Protein AF-A0A356KKJ3-F1 (afdb_monomer)

Solvent-accessible surface area (backbone atoms only — not comparable to full-atom values): 18556 Å² total; per-residue (Å²): 132,83,83,81,49,48,31,92,46,37,35,41,35,37,26,41,43,12,6,24,39,64,29,49,52,46,18,44,58,74,65,44,46,85,83,43,79,76,39,31,40,36,37,26,17,20,54,48,48,72,29,88,36,48,67,58,24,54,49,55,52,55,52,49,47,76,78,37,60,64,45,41,28,36,14,51,55,41,49,42,50,53,45,16,53,76,32,66,55,38,76,52,50,68,44,22,50,33,50,28,61,49,24,71,50,44,48,54,51,36,52,48,56,36,72,69,35,94,74,62,59,83,58,54,58,52,71,57,25,37,72,32,47,46,78,54,88,66,36,64,62,46,31,47,74,76,44,45,90,66,38,58,70,73,55,44,54,51,51,47,55,50,40,53,55,25,36,54,54,41,57,58,61,33,71,59,100,47,38,42,16,54,52,48,22,19,46,52,50,46,31,46,29,37,66,35,86,86,20,91,45,12,62,55,68,70,57,36,25,68,49,49,75,44,62,22,35,35,36,30,10,23,38,67,26,28,67,34,25,47,48,42,58,74,47,34,65,70,40,53,44,52,48,49,59,52,24,56,74,74,38,47,38,61,35,54,59,30,50,70,27,38,24,27,66,32,78,77,41,84,93,79,31,74,62,39,39,65,68,17,37,50,29,33,44,75,69,48,38,66,33,36,36,22,18,82,56,68,28,80,90,25,40,47,80,48,75,55,41,87,35,39,32,43,39,27,11,21,48,28,20,39,47,68,18,50,78,67,77,41,75,57,84,21,34,34,30,26,41,40,35,48,89,74,45,31,37,20,29,33,88,98,46,78,42,84,46,59,70,71,67,59,68,75,52,91,125

pLDDT: mean 93.69, std 7.36, range [35.22, 98.75]

Foldseek 3Di:
DDDFQFFPFKEWEDEQCAQPLLQVVQQCVLVVVVVRQRYEYEYLANLHFDFDHSVNNLVSVVVVVVRHHYAAAHALLNLLLLLCLLQQQPQALLRQLSLLLNFPRVVVHLVVLLVPPPDFDQFDDQVVLCNRNAHDPCSLVRNCVPCVVLFDPVQSVVVVVSSVVSRVRVCVVQVPPHHSRSSSSSSVSVSCQCCPPPHVNVCNSVNHFQWDDGGQEIEHAAAAALVLLQCCLVQNRVRLRVVLVVCSNVRSSCCCSHRSVLSNADPQPPVGHHAHAPNSVVSSVVVSHQAYEYEPDEDCVWWDWDDGNLHIYGYGHNPSHQRSQVVVVHDSHWYWIWMGRSVQWIWTTGVPDIDTDRSPVVNVDDD

Secondary structure (DSSP, 8-state):
-PPP---SS-EEEE---TT-HHHHHHHHHHTTGGG-TT-EEEE-S--SSSSS-HHHHHHHHHHHHHHS-EEEB--HHHHHHHHHHHHTT--STTTTHHHHHHHHHHHHHHHHHHHH-SSPPPPPPHHHHHHHHSPPTTHHHHHHHHHGGGS-HHHHHHHHHHHHHHHHHHHHHTTSSS-HHHHHHHHHHHHHHHTSTTSTTHHHHHH-BSEEEETTEEEESS---HHHHHHHHHHHHHHHHHHHHHHHHH-HHHHHHSHHHHTTT----TTTSPP--HHHHHHHHHTT--EEEE-SS--TT--EEEEETTEEEEE-----SHHHHHTTT--S----EEEEETTTEEEEEETTEEEEE-HHHHHH---

Structure (mmCIF, N/CA/C/O backbone):
data_AF-A0A356KKJ3-F1
#
_entry.id   AF-A0A356KKJ3-F1
#
loop_
_atom_site.group_PDB
_atom_site.id
_atom_site.type_symbol
_atom_site.label_atom_id
_atom_site.label_alt_id
_atom_site.label_comp_id
_atom_site.label_asym_id
_atom_site.label_entity_id
_atom_site.label_seq_id
_atom_site.pdbx_PDB_ins_code
_atom_site.Cartn_x
_atom_site.Cartn_y
_atom_site.Cartn_z
_atom_site.occupancy
_atom_site.B_iso_or_equiv
_atom_site.auth_seq_id
_atom_site.auth_comp_id
_atom_site.auth_asym_id
_atom_site.auth_atom_id
_atom_site.pdbx_PDB_model_num
ATOM 1 N N . MET A 1 1 ? 26.880 -5.823 -22.942 1.00 57.00 1 MET A N 1
ATOM 2 C CA . MET A 1 1 ? 25.761 -5.927 -21.977 1.00 57.00 1 MET A CA 1
ATOM 3 C C . MET A 1 1 ? 24.755 -6.927 -22.527 1.00 57.00 1 MET A C 1
ATOM 5 O O . MET A 1 1 ? 24.479 -6.857 -23.715 1.00 57.00 1 MET A O 1
ATOM 9 N N . SER A 1 2 ? 24.259 -7.878 -21.728 1.00 67.94 2 SER A N 1
ATOM 10 C CA . SER A 1 2 ? 23.204 -8.803 -22.177 1.00 67.94 2 SER A CA 1
ATOM 11 C C . SER A 1 2 ? 21.875 -8.065 -22.372 1.00 67.94 2 SER A C 1
ATOM 13 O O . SER A 1 2 ? 21.608 -7.089 -21.657 1.00 67.94 2 SER A O 1
ATOM 15 N N . ALA A 1 3 ? 21.068 -8.534 -23.330 1.00 87.06 3 ALA A N 1
ATOM 16 C CA . ALA A 1 3 ? 19.726 -8.018 -23.593 1.00 87.06 3 ALA A CA 1
ATOM 17 C C . ALA A 1 3 ? 18.852 -8.086 -22.327 1.00 87.06 3 ALA A C 1
ATOM 19 O O . ALA A 1 3 ? 19.009 -8.996 -21.512 1.00 87.06 3 ALA A O 1
ATOM 20 N N . TRP A 1 4 ? 17.970 -7.100 -22.153 1.00 93.00 4 TRP A N 1
ATOM 21 C CA . TRP A 1 4 ? 17.023 -7.065 -21.037 1.00 93.00 4 TRP A CA 1
ATOM 22 C C . TRP A 1 4 ? 15.981 -8.171 -21.193 1.00 93.00 4 TRP A C 1
ATOM 24 O O . TRP A 1 4 ? 15.438 -8.357 -22.283 1.00 93.00 4 TRP A O 1
ATOM 34 N N . ALA A 1 5 ? 15.659 -8.868 -20.104 1.00 95.25 5 ALA A N 1
ATOM 35 C CA . ALA A 1 5 ? 14.514 -9.770 -20.083 1.00 95.25 5 ALA A CA 1
ATOM 36 C C . ALA A 1 5 ? 13.232 -8.963 -19.830 1.00 95.25 5 ALA A C 1
ATOM 38 O O . ALA A 1 5 ? 12.955 -8.541 -18.706 1.00 95.25 5 ALA A O 1
ATOM 39 N N . TRP A 1 6 ? 12.449 -8.738 -20.880 1.00 96.38 6 TRP A N 1
ATOM 40 C CA . TRP A 1 6 ? 11.144 -8.084 -20.785 1.00 96.38 6 TRP A CA 1
ATOM 41 C C . TRP A 1 6 ? 10.041 -9.067 -20.353 1.00 96.38 6 TRP A C 1
ATOM 43 O O . TRP A 1 6 ? 10.238 -10.285 -20.423 1.00 96.38 6 TRP A O 1
ATOM 53 N N . PRO A 1 7 ? 8.885 -8.575 -19.868 1.00 97.06 7 PRO A N 1
ATOM 54 C CA . PRO A 1 7 ? 7.741 -9.427 -19.549 1.00 97.06 7 PRO A CA 1
ATOM 55 C C . PRO A 1 7 ? 7.313 -10.281 -20.748 1.00 97.06 7 PRO A C 1
ATOM 57 O O . PRO A 1 7 ? 7.348 -9.819 -21.880 1.00 97.06 7 PRO A O 1
ATOM 60 N N . SER A 1 8 ? 6.857 -11.514 -20.521 1.00 96.19 8 SER A N 1
ATOM 61 C CA . SER A 1 8 ? 6.411 -12.399 -21.611 1.00 96.19 8 SER A CA 1
ATOM 62 C C . SER A 1 8 ? 5.042 -12.029 -22.195 1.00 96.19 8 SER A C 1
ATOM 64 O O . SER A 1 8 ? 4.703 -12.463 -23.292 1.00 96.19 8 SER A O 1
ATOM 66 N N . VAL A 1 9 ? 4.259 -11.224 -21.475 1.00 97.75 9 VAL A N 1
ATOM 67 C CA . VAL A 1 9 ? 2.960 -10.681 -21.897 1.00 97.75 9 VAL A CA 1
ATOM 68 C C . VAL A 1 9 ? 2.880 -9.194 -21.536 1.00 97.75 9 VAL A C 1
ATOM 70 O O . VAL A 1 9 ? 3.616 -8.765 -20.644 1.00 97.75 9 VAL A O 1
ATOM 73 N N . PRO A 1 10 ? 2.017 -8.397 -22.192 1.00 98.50 10 PRO A N 1
ATOM 74 C CA . PRO A 1 10 ? 1.828 -6.996 -21.830 1.00 98.50 10 PRO A CA 1
ATOM 75 C C . PRO A 1 10 ? 1.414 -6.832 -20.366 1.00 98.50 10 PRO A C 1
ATOM 77 O O . PRO A 1 10 ? 0.564 -7.574 -19.868 1.00 98.50 10 PRO A O 1
ATOM 80 N N . LEU A 1 11 ? 2.003 -5.853 -19.685 1.00 98.75 11 LEU A N 1
ATOM 81 C CA . LEU A 1 11 ? 1.665 -5.496 -18.310 1.00 98.75 11 LEU A CA 1
ATOM 82 C C . LEU A 1 11 ? 1.165 -4.056 -18.267 1.00 98.75 11 LEU A C 1
ATOM 84 O O . LEU A 1 11 ? 1.892 -3.148 -18.665 1.00 98.75 11 LEU A O 1
ATOM 88 N N . LEU A 1 12 ? -0.043 -3.854 -17.748 1.00 98.69 12 LEU A N 1
ATOM 89 C CA . LEU A 1 12 ? -0.575 -2.531 -17.442 1.00 98.69 12 LEU A CA 1
ATOM 90 C C . LEU A 1 12 ? -0.374 -2.244 -15.954 1.00 98.69 12 LEU A C 1
ATOM 92 O O . LEU A 1 12 ? -0.959 -2.924 -15.114 1.00 98.69 12 LEU A O 1
ATOM 96 N N . PHE A 1 13 ? 0.437 -1.245 -15.626 1.00 98.62 13 PHE A N 1
ATOM 97 C CA . PHE A 1 13 ? 0.683 -0.804 -14.258 1.00 98.62 13 PHE A CA 1
ATOM 98 C C . PHE A 1 13 ? -0.113 0.464 -13.932 1.00 98.62 13 PHE A C 1
ATOM 100 O O . PHE A 1 13 ? -0.031 1.460 -14.653 1.00 98.62 13 PHE A O 1
ATOM 107 N N . LEU A 1 14 ? -0.848 0.429 -12.820 1.00 97.50 14 LEU A N 1
ATOM 108 C CA . LEU A 1 14 ? -1.523 1.579 -12.212 1.00 97.50 14 LEU A CA 1
ATOM 109 C C . LEU A 1 14 ? -1.176 1.602 -10.725 1.00 97.50 14 LEU A C 1
ATOM 111 O O . LEU A 1 14 ? -1.128 0.544 -10.112 1.00 97.50 14 LEU A O 1
ATOM 115 N N . SER A 1 15 ? -0.968 2.761 -10.112 1.00 94.19 15 SER A N 1
ATOM 116 C CA . SER A 1 15 ? -0.653 2.838 -8.677 1.00 94.19 15 SER A CA 1
ATOM 117 C C . SER A 1 15 ? -1.449 3.929 -7.984 1.00 94.19 15 SER A C 1
ATOM 119 O O . SER A 1 15 ? -1.929 4.847 -8.647 1.00 94.19 15 SER A O 1
ATOM 121 N N . ASP A 1 16 ? -1.559 3.816 -6.657 1.00 93.94 16 ASP A N 1
ATOM 122 C CA . ASP A 1 16 ? -2.098 4.852 -5.772 1.00 93.94 16 ASP A CA 1
ATOM 123 C C . ASP A 1 16 ? -3.526 5.258 -6.185 1.00 93.94 16 ASP A C 1
ATOM 125 O O . ASP A 1 16 ? -3.867 6.438 -6.291 1.00 93.94 16 ASP A O 1
ATOM 129 N N . LEU A 1 17 ? -4.365 4.245 -6.447 1.00 93.06 17 LEU A N 1
ATOM 130 C CA . LEU A 1 17 ? -5.759 4.419 -6.878 1.00 93.06 17 LEU A CA 1
ATOM 131 C C . LEU A 1 17 ? -6.620 5.084 -5.803 1.00 93.06 17 LEU A C 1
ATOM 133 O O . LEU A 1 17 ? -7.602 5.735 -6.148 1.00 93.06 17 LEU A O 1
ATOM 137 N N . HIS A 1 18 ? -6.260 4.913 -4.523 1.00 93.25 18 HIS A N 1
ATOM 138 C CA . HIS A 1 18 ? -6.796 5.680 -3.404 1.00 93.25 18 HIS A CA 1
ATOM 139 C C . HIS A 1 18 ? -8.319 5.815 -3.444 1.00 93.25 18 HIS A C 1
ATOM 141 O O . HIS A 1 18 ? -8.837 6.921 -3.502 1.00 93.25 18 HIS A O 1
ATOM 147 N N . ALA A 1 19 ? -9.046 4.697 -3.434 1.00 94.19 19 ALA A N 1
ATOM 148 C CA . ALA A 1 19 ? -10.509 4.682 -3.369 1.00 94.19 19 ALA A CA 1
ATOM 149 C C . ALA A 1 19 ? -11.244 5.404 -4.525 1.00 94.19 19 ALA A C 1
ATOM 151 O O . ALA A 1 19 ? -12.397 5.807 -4.360 1.00 94.19 19 ALA A O 1
ATOM 152 N N . ASP A 1 20 ? -10.602 5.598 -5.682 1.00 95.50 20 ASP A N 1
ATOM 153 C CA . ASP A 1 20 ? -11.186 6.284 -6.841 1.00 95.50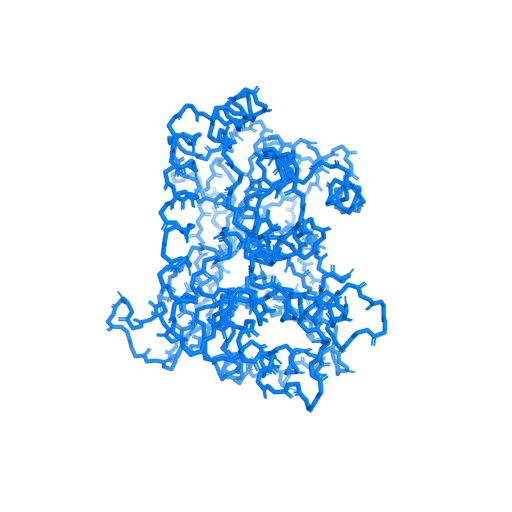 20 ASP A CA 1
ATOM 154 C C . ASP A 1 20 ? -11.482 5.308 -7.994 1.00 95.50 20 ASP A C 1
ATOM 156 O O . ASP A 1 20 ? -10.672 5.074 -8.897 1.00 95.50 20 ASP A O 1
ATOM 160 N N . ALA A 1 21 ? -12.672 4.702 -7.942 1.00 96.00 21 ALA A N 1
ATOM 161 C CA . ALA A 1 21 ? -13.144 3.747 -8.947 1.00 96.00 21 ALA A CA 1
ATOM 162 C C . ALA A 1 21 ? -13.299 4.375 -10.341 1.00 96.00 21 ALA A C 1
ATOM 164 O O . ALA A 1 21 ? -13.076 3.709 -11.353 1.00 96.00 21 ALA A O 1
ATOM 165 N N . GLU A 1 22 ? -13.654 5.659 -10.412 1.00 96.06 22 GLU A N 1
ATOM 166 C CA . GLU A 1 22 ? -13.809 6.345 -11.691 1.00 96.06 22 GLU A CA 1
ATOM 167 C C . GLU A 1 22 ? -12.453 6.650 -12.325 1.00 96.06 22 GLU A C 1
ATOM 169 O O . GLU A 1 22 ? -12.282 6.443 -13.526 1.00 96.06 22 GLU A O 1
ATOM 174 N N . ALA A 1 23 ? -11.467 7.098 -11.539 1.00 95.75 23 ALA A N 1
ATOM 175 C CA . ALA A 1 23 ? -10.104 7.288 -12.031 1.00 95.75 23 ALA A CA 1
ATOM 176 C C . ALA A 1 23 ? -9.495 5.967 -12.511 1.00 95.75 23 ALA A C 1
ATOM 178 O O . ALA A 1 23 ? -8.817 5.932 -13.542 1.00 95.75 23 ALA A O 1
ATOM 179 N N . PHE A 1 24 ? -9.792 4.871 -11.810 1.00 97.50 24 PHE A N 1
ATOM 180 C CA . PHE A 1 24 ? -9.438 3.529 -12.250 1.00 97.50 24 PHE A CA 1
ATOM 181 C C . PHE A 1 24 ? -10.070 3.194 -13.611 1.00 97.50 24 PHE A C 1
ATOM 183 O O . PHE A 1 24 ? -9.339 2.913 -14.560 1.00 97.50 24 PHE A O 1
ATOM 190 N N . ALA A 1 25 ? -11.393 3.320 -13.752 1.00 97.56 25 ALA A N 1
ATOM 191 C CA . ALA A 1 25 ? -12.098 3.045 -15.006 1.00 97.56 25 ALA A CA 1
ATOM 192 C C . ALA A 1 25 ? -11.597 3.917 -16.175 1.00 97.56 25 ALA A C 1
ATOM 194 O O . ALA A 1 25 ? -11.317 3.402 -17.260 1.00 97.56 25 ALA A O 1
ATOM 195 N N . ARG A 1 26 ? -11.398 5.225 -15.950 1.00 97.38 26 ARG A N 1
ATOM 196 C CA . ARG A 1 26 ? -10.818 6.141 -16.949 1.00 97.38 26 ARG A CA 1
ATOM 197 C C . ARG A 1 26 ? -9.419 5.712 -17.374 1.00 97.38 26 ARG A C 1
ATOM 199 O O . ARG A 1 26 ? -9.088 5.813 -18.551 1.00 97.38 26 ARG A O 1
ATOM 206 N N . SER A 1 27 ? -8.602 5.223 -16.444 1.00 97.94 27 SER A N 1
ATOM 207 C CA . SER A 1 27 ? -7.242 4.768 -16.746 1.00 97.94 27 SER A CA 1
ATOM 208 C C . SER A 1 27 ? -7.236 3.476 -17.568 1.00 97.94 27 SER A C 1
ATOM 210 O O . SER A 1 27 ? -6.435 3.358 -18.493 1.00 97.94 27 SER A O 1
ATOM 212 N N . LEU A 1 28 ? -8.160 2.542 -17.306 1.00 98.25 28 LEU A N 1
ATOM 213 C CA . LEU A 1 28 ? -8.339 1.347 -18.143 1.00 98.25 28 LEU A CA 1
ATOM 214 C C . LEU A 1 28 ? -8.789 1.707 -19.567 1.00 98.25 28 LEU A C 1
ATOM 216 O O . LEU A 1 28 ? -8.267 1.154 -20.537 1.00 98.25 28 LEU A O 1
ATOM 220 N N . ALA A 1 29 ? -9.717 2.662 -19.693 1.00 97.88 29 ALA A N 1
ATOM 221 C CA . ALA A 1 29 ? -10.183 3.165 -20.983 1.00 97.88 29 ALA A CA 1
ATOM 222 C C . ALA A 1 29 ? -9.068 3.895 -21.753 1.00 97.88 29 ALA A C 1
ATOM 224 O O . ALA A 1 29 ? -8.862 3.626 -22.934 1.00 97.88 29 ALA A O 1
ATOM 225 N N . LEU A 1 30 ? -8.301 4.759 -21.076 1.00 97.50 30 LEU A N 1
ATOM 226 C CA . LEU A 1 30 ? -7.135 5.452 -21.637 1.00 97.50 30 LEU A CA 1
ATOM 227 C C . LEU A 1 30 ? -6.080 4.468 -22.164 1.00 97.50 30 LEU A C 1
ATOM 229 O O . LEU A 1 30 ? -5.467 4.714 -23.203 1.00 97.50 30 LEU A O 1
ATOM 233 N N . ALA A 1 31 ? -5.881 3.362 -21.446 1.00 97.81 31 ALA A N 1
ATOM 234 C CA . ALA A 1 31 ? -4.971 2.289 -21.825 1.00 97.81 31 ALA A CA 1
ATOM 235 C C . ALA A 1 31 ? -5.507 1.377 -22.935 1.00 97.81 31 ALA A C 1
ATOM 237 O O . ALA A 1 31 ? -4.762 0.517 -23.403 1.00 97.81 31 ALA A O 1
ATOM 238 N N . GLU A 1 32 ? -6.771 1.547 -23.339 1.00 97.88 32 GLU A N 1
ATOM 239 C CA . GLU A 1 32 ? -7.471 0.687 -24.293 1.00 97.88 32 GLU A CA 1
ATOM 240 C C . GLU A 1 32 ? -7.340 -0.807 -23.934 1.00 97.88 32 GLU A C 1
ATOM 242 O O . GLU A 1 32 ? -7.149 -1.649 -24.815 1.00 97.88 32 GLU A O 1
ATOM 247 N N . LEU A 1 33 ? -7.421 -1.150 -22.638 1.00 98.00 33 LEU A N 1
ATOM 248 C CA . LEU A 1 33 ? -7.113 -2.496 -22.124 1.00 98.00 33 LEU A CA 1
ATOM 249 C C . LEU A 1 33 ? -7.896 -3.616 -22.838 1.00 98.00 33 LEU A C 1
ATOM 251 O O . LEU A 1 33 ? -7.363 -4.704 -23.077 1.00 98.00 33 LEU A O 1
ATOM 255 N N . GLU A 1 34 ? -9.138 -3.344 -23.239 1.00 97.06 34 GLU A N 1
ATOM 256 C CA . GLU A 1 34 ? -9.984 -4.275 -23.998 1.00 97.06 34 GLU A CA 1
ATOM 257 C C . GLU A 1 34 ? -9.361 -4.727 -25.325 1.00 97.06 34 GLU A C 1
ATOM 259 O O . GLU A 1 34 ? -9.550 -5.863 -25.753 1.00 97.06 34 GLU A O 1
ATOM 264 N N . ARG A 1 35 ? -8.523 -3.891 -25.947 1.00 97.62 35 ARG A N 1
ATOM 265 C CA . ARG A 1 35 ? -7.816 -4.225 -27.193 1.00 97.62 35 ARG A CA 1
ATOM 266 C C . ARG A 1 35 ? -6.601 -5.129 -26.970 1.00 97.62 35 ARG A C 1
ATOM 268 O O . ARG A 1 35 ? -5.990 -5.574 -27.940 1.00 97.62 35 ARG A O 1
ATOM 275 N N . VAL A 1 36 ? -6.242 -5.404 -25.715 1.00 97.56 36 VAL A N 1
ATOM 276 C CA . VAL A 1 36 ? -5.062 -6.187 -25.324 1.00 97.56 36 VAL A CA 1
ATOM 277 C C . VAL A 1 36 ? -5.485 -7.328 -24.386 1.00 97.56 36 VAL A C 1
ATOM 279 O O . VAL A 1 36 ? -5.179 -7.307 -23.193 1.00 97.56 36 VAL A O 1
ATOM 282 N N . PRO A 1 37 ? -6.210 -8.350 -24.875 1.00 94.75 37 PRO A N 1
ATOM 283 C CA . PRO A 1 37 ? -6.810 -9.389 -24.026 1.00 94.75 37 PRO A CA 1
ATOM 284 C C . PRO A 1 37 ? -5.786 -10.210 -23.227 1.00 94.75 37 PRO A C 1
ATOM 286 O O . PRO A 1 37 ? -6.070 -10.633 -22.113 1.00 94.75 37 PRO A O 1
ATOM 289 N N . ALA A 1 38 ? -4.569 -10.387 -23.750 1.00 96.19 38 ALA A N 1
ATOM 290 C CA . ALA A 1 38 ? -3.495 -11.117 -23.069 1.00 96.19 38 ALA A CA 1
ATOM 291 C C . ALA A 1 38 ? -2.796 -10.313 -21.952 1.00 96.19 38 ALA A C 1
ATOM 293 O O . ALA A 1 38 ? -1.890 -10.836 -21.299 1.00 96.19 38 ALA A O 1
ATOM 294 N N . ALA A 1 39 ? -3.153 -9.038 -21.763 1.00 98.06 39 ALA A N 1
ATOM 295 C CA . ALA A 1 39 ? -2.509 -8.188 -20.775 1.00 98.06 39 ALA A CA 1
ATOM 296 C C . ALA A 1 39 ? -2.853 -8.600 -19.342 1.00 98.06 39 ALA A C 1
ATOM 298 O O . ALA A 1 39 ? -4.017 -8.847 -19.013 1.00 98.06 39 ALA A O 1
ATOM 299 N N . LYS A 1 40 ? -1.840 -8.569 -18.475 1.00 98.56 40 LYS A N 1
ATOM 300 C CA . LYS A 1 40 ? -2.025 -8.614 -17.021 1.00 98.56 40 LYS A CA 1
ATOM 301 C C . LYS A 1 40 ? -2.104 -7.197 -16.476 1.00 98.56 40 LYS A C 1
ATOM 303 O O . LYS A 1 40 ? -1.444 -6.294 -16.995 1.00 98.56 40 LYS A O 1
ATOM 308 N N . VAL A 1 41 ? -2.853 -7.019 -15.396 1.00 98.69 41 VAL A N 1
ATOM 309 C CA . VAL A 1 41 ? -2.945 -5.731 -14.701 1.00 98.69 41 VAL A CA 1
ATOM 310 C C . VAL A 1 41 ? -2.193 -5.824 -13.382 1.00 98.69 41 VAL A C 1
ATOM 312 O O . VAL A 1 41 ? -2.395 -6.752 -12.601 1.00 98.69 41 VAL A O 1
ATOM 315 N N . VAL A 1 42 ? -1.307 -4.865 -13.137 1.00 98.69 42 VAL A N 1
ATOM 316 C CA . VAL A 1 42 ? -0.538 -4.733 -11.902 1.00 98.69 42 VAL A CA 1
ATOM 317 C C . VAL A 1 42 ? -0.989 -3.461 -11.201 1.00 98.69 42 VAL A C 1
ATOM 319 O O . VAL A 1 42 ? -0.819 -2.365 -11.729 1.00 98.69 42 VAL A O 1
ATOM 322 N N . VAL A 1 43 ? -1.542 -3.599 -10.000 1.00 98.31 43 VAL A N 1
ATOM 323 C CA . VAL A 1 43 ? -1.914 -2.456 -9.167 1.00 98.31 43 VAL A CA 1
ATOM 324 C C . VAL A 1 43 ? -0.866 -2.258 -8.083 1.00 98.31 43 VAL A C 1
ATOM 326 O O . VAL A 1 43 ? -0.590 -3.163 -7.297 1.00 98.31 43 VAL A O 1
ATOM 329 N N . GLY A 1 44 ? -0.277 -1.068 -8.053 1.00 97.12 44 GLY A N 1
ATOM 330 C CA . GLY A 1 44 ? 0.863 -0.697 -7.226 1.00 97.12 44 GLY A CA 1
ATOM 331 C C . GLY A 1 44 ? 0.565 -0.488 -5.744 1.00 97.12 44 GLY A C 1
ATOM 332 O O . GLY A 1 44 ? 1.487 -0.153 -5.014 1.00 97.12 44 GLY A O 1
ATOM 333 N N . GLY A 1 45 ? -0.663 -0.725 -5.281 1.00 95.19 45 GLY A N 1
ATOM 334 C CA . GLY A 1 45 ? -1.075 -0.565 -3.884 1.00 95.19 45 GLY A CA 1
ATOM 335 C C . GLY A 1 45 ? -1.677 0.804 -3.578 1.00 95.19 45 GLY A C 1
ATOM 336 O O . GLY A 1 45 ? -1.970 1.579 -4.489 1.00 95.19 45 GLY A O 1
ATOM 337 N N . ASP A 1 46 ? -1.881 1.064 -2.287 1.00 95.88 46 ASP A N 1
ATOM 338 C CA . ASP A 1 46 ? -2.603 2.220 -1.752 1.00 95.88 46 ASP A CA 1
ATOM 339 C C . ASP A 1 46 ? -4.023 2.305 -2.344 1.00 95.88 46 ASP A C 1
ATOM 341 O O . ASP A 1 46 ? -4.434 3.280 -2.975 1.00 95.88 46 ASP A O 1
ATOM 345 N N . LEU A 1 47 ? -4.783 1.223 -2.146 1.00 94.62 47 LEU A N 1
ATOM 346 C CA . LEU A 1 47 ? -6.161 1.079 -2.625 1.00 94.62 47 LEU A CA 1
ATOM 347 C C . LEU A 1 47 ? -7.154 1.866 -1.767 1.00 94.62 47 LEU A C 1
ATOM 349 O O . LEU A 1 47 ? -8.239 2.214 -2.228 1.00 94.62 47 LEU A O 1
ATOM 353 N N . LEU A 1 48 ? -6.790 2.116 -0.512 1.00 90.00 48 LEU A N 1
ATOM 354 C CA . LEU A 1 48 ? -7.631 2.766 0.485 1.00 90.00 48 LEU A CA 1
ATOM 355 C C . LEU A 1 48 ? -7.272 4.252 0.652 1.00 90.00 48 LEU A C 1
ATOM 357 O O . LEU A 1 48 ? -6.183 4.700 0.277 1.00 90.00 48 LEU A O 1
ATOM 361 N N . ASP A 1 49 ? -8.171 4.984 1.316 1.00 85.06 49 ASP A N 1
ATOM 362 C CA . ASP A 1 49 ? -8.072 6.404 1.667 1.00 85.06 49 ASP A CA 1
ATOM 363 C C . ASP A 1 49 ? -8.084 7.392 0.478 1.00 85.06 49 ASP A C 1
ATOM 365 O O . ASP A 1 49 ? -7.741 7.076 -0.650 1.00 85.06 49 ASP A O 1
ATOM 369 N N . LYS A 1 50 ? -8.370 8.663 0.802 1.00 83.12 50 LYS A N 1
ATOM 370 C CA . LYS A 1 50 ? -8.351 9.880 -0.047 1.00 83.12 50 LYS A CA 1
ATOM 371 C C . LYS A 1 50 ? -9.476 10.007 -1.075 1.00 83.12 50 LYS A C 1
ATOM 373 O O . LYS A 1 50 ? -10.038 11.098 -1.147 1.00 83.12 50 LYS A O 1
ATOM 378 N N . GLY A 1 51 ? -9.790 8.964 -1.828 1.00 83.19 51 GLY A N 1
ATOM 379 C CA . GLY A 1 51 ? -10.819 9.017 -2.864 1.00 83.19 51 GLY A CA 1
ATOM 380 C C . GLY A 1 51 ? -12.248 8.943 -2.336 1.00 83.19 51 GLY A C 1
ATOM 381 O O . GLY A 1 51 ? -12.489 8.933 -1.123 1.00 83.19 51 GLY A O 1
ATOM 382 N N . PRO A 1 52 ? -13.217 8.959 -3.262 1.00 87.69 52 PRO A N 1
ATOM 383 C CA . PRO A 1 52 ? -14.623 9.099 -2.931 1.00 87.69 52 PRO A CA 1
ATOM 384 C C . PRO A 1 52 ? -15.281 7.817 -2.424 1.00 87.69 52 PRO A C 1
ATOM 386 O O . PRO A 1 52 ? -16.272 7.959 -1.710 1.00 87.69 52 PRO A O 1
ATOM 389 N N . ASP A 1 53 ? -14.816 6.610 -2.777 1.00 92.31 53 ASP A N 1
ATOM 390 C CA . ASP A 1 53 ? -15.472 5.352 -2.386 1.00 92.31 53 ASP A CA 1
ATOM 391 C C . ASP A 1 53 ? -14.549 4.116 -2.467 1.00 92.31 53 ASP A C 1
ATOM 393 O O . ASP A 1 53 ? -14.297 3.555 -3.537 1.00 92.31 53 ASP A O 1
ATOM 397 N N . GLU A 1 54 ? -14.091 3.638 -1.307 1.00 94.00 54 GLU A N 1
ATOM 398 C CA . GLU A 1 54 ? -13.253 2.441 -1.203 1.00 94.00 54 GLU A CA 1
ATOM 399 C C . GLU A 1 54 ? -13.982 1.184 -1.702 1.00 94.00 54 GLU A C 1
ATOM 401 O O . GLU A 1 54 ? -13.388 0.343 -2.374 1.00 94.00 54 GLU A O 1
ATOM 406 N N . LEU A 1 55 ? -15.273 1.040 -1.389 1.00 94.62 55 LEU A N 1
ATOM 407 C CA . LEU A 1 55 ? -16.040 -0.169 -1.693 1.00 94.62 55 LEU A CA 1
ATOM 408 C C . LEU A 1 55 ? -16.292 -0.297 -3.194 1.00 94.62 55 LEU A C 1
ATOM 410 O O . LEU A 1 55 ? -16.185 -1.397 -3.737 1.00 94.62 55 LEU A O 1
ATOM 414 N N . ALA A 1 56 ? -16.587 0.817 -3.867 1.00 96.00 56 ALA A N 1
ATOM 415 C CA . ALA A 1 56 ? -16.737 0.845 -5.317 1.00 96.00 56 ALA A CA 1
ATOM 416 C C . ALA A 1 56 ? -15.439 0.422 -6.021 1.00 96.00 56 ALA A C 1
ATOM 418 O O . ALA A 1 56 ? -15.474 -0.438 -6.901 1.00 96.00 56 ALA A O 1
ATOM 419 N N . LEU A 1 57 ? -14.287 0.956 -5.592 1.00 97.06 57 LEU A N 1
ATOM 420 C CA . LEU A 1 57 ? -12.997 0.596 -6.184 1.00 97.06 57 LEU A CA 1
ATOM 421 C C . LEU A 1 57 ? -12.671 -0.887 -5.963 1.00 97.06 57 LEU A C 1
ATOM 423 O O . LEU A 1 57 ? -12.283 -1.583 -6.902 1.00 97.06 57 LEU A O 1
ATOM 427 N N . LEU A 1 58 ? -12.836 -1.392 -4.736 1.00 97.25 58 LEU A N 1
ATOM 428 C CA . LEU A 1 58 ? -12.538 -2.791 -4.427 1.00 97.25 58 LEU A CA 1
ATOM 429 C C . LEU A 1 58 ? -13.445 -3.762 -5.195 1.00 97.25 58 LEU A C 1
ATOM 431 O O . LEU A 1 58 ? -12.977 -4.815 -5.631 1.00 97.25 58 LEU A O 1
ATOM 435 N N . ARG A 1 59 ? -14.721 -3.414 -5.402 1.00 97.31 59 ARG A N 1
ATOM 436 C CA . ARG A 1 59 ? -15.643 -4.206 -6.231 1.00 97.31 59 ARG A CA 1
ATOM 437 C C . ARG A 1 59 ? -15.236 -4.194 -7.702 1.00 97.31 59 ARG A C 1
ATOM 439 O O . ARG A 1 59 ? -15.134 -5.275 -8.275 1.00 97.31 59 ARG A O 1
ATOM 446 N N . ALA A 1 60 ? -14.891 -3.032 -8.261 1.00 98.00 60 ALA A N 1
ATOM 447 C CA . ALA A 1 60 ? -14.400 -2.916 -9.637 1.00 98.00 60 ALA A CA 1
ATOM 448 C C . ALA A 1 60 ? -13.108 -3.726 -9.866 1.00 98.00 60 ALA A C 1
ATOM 450 O O . ALA A 1 60 ? -12.966 -4.433 -10.863 1.00 98.00 60 ALA A O 1
ATOM 451 N N . LEU A 1 61 ? -12.173 -3.704 -8.911 1.00 98.00 61 LEU A N 1
ATOM 452 C CA . LEU A 1 61 ? -10.980 -4.559 -8.956 1.00 98.00 61 LEU A CA 1
ATOM 453 C C . LEU A 1 61 ? -11.333 -6.050 -8.849 1.00 98.00 61 LEU A C 1
ATOM 455 O O . LEU A 1 61 ? -10.701 -6.886 -9.494 1.00 98.00 61 LEU A O 1
ATOM 459 N N . GLY A 1 62 ? -12.339 -6.391 -8.041 1.00 97.62 62 GLY A N 1
ATOM 460 C CA . GLY A 1 62 ? -12.856 -7.751 -7.922 1.00 97.62 62 GLY A CA 1
ATOM 461 C C . GLY A 1 62 ? -13.506 -8.260 -9.212 1.00 97.62 62 GLY A C 1
ATOM 462 O O . GLY A 1 62 ? -13.368 -9.438 -9.532 1.00 97.62 62 GLY A O 1
ATOM 463 N N . GLU A 1 63 ? -14.199 -7.400 -9.957 1.00 97.62 63 GLU A N 1
ATOM 464 C CA . GLU A 1 63 ? -14.726 -7.693 -11.297 1.00 97.62 63 GLU A CA 1
ATOM 465 C C . GLU A 1 63 ? -13.585 -7.922 -12.289 1.00 97.62 63 GLU A C 1
ATOM 467 O O . GLU A 1 63 ? -13.482 -9.021 -12.834 1.00 97.62 63 GLU A O 1
ATOM 472 N N . LEU A 1 64 ? -12.639 -6.981 -12.396 1.00 97.50 64 LEU A N 1
ATOM 473 C CA . LEU A 1 64 ? -11.477 -7.121 -13.280 1.00 97.50 64 LEU A CA 1
ATOM 474 C C . LEU A 1 64 ? -10.687 -8.412 -13.005 1.00 97.50 64 LEU A C 1
ATOM 476 O O . LEU A 1 64 ? -10.256 -9.098 -13.929 1.00 97.50 64 LEU A O 1
ATOM 480 N N . ARG A 1 65 ? -10.511 -8.776 -11.730 1.00 96.75 65 ARG A N 1
ATOM 481 C CA . ARG A 1 65 ? -9.820 -10.009 -11.319 1.00 96.75 65 ARG A CA 1
ATOM 482 C C . ARG A 1 65 ? -10.501 -11.284 -11.834 1.00 96.75 65 ARG A C 1
ATOM 484 O O . ARG A 1 65 ? -9.828 -12.302 -11.980 1.00 96.75 65 ARG A O 1
ATOM 491 N N . ARG A 1 66 ? -11.822 -11.275 -12.044 1.00 96.31 66 ARG A N 1
ATOM 492 C CA . ARG A 1 66 ? -12.547 -12.432 -12.604 1.00 96.31 66 ARG A CA 1
ATOM 493 C C . ARG A 1 66 ? -12.304 -12.583 -14.102 1.00 96.31 66 ARG A C 1
ATOM 495 O O . ARG A 1 66 ? -12.383 -13.695 -14.610 1.00 96.31 66 ARG A O 1
ATOM 502 N N . GLU A 1 67 ? -11.993 -11.487 -14.779 1.00 95.81 67 GLU A N 1
ATOM 503 C CA . GLU A 1 67 ? -11.808 -11.435 -16.229 1.00 95.81 67 GLU A CA 1
ATOM 504 C C . GLU A 1 67 ? -10.341 -11.602 -16.634 1.00 95.81 67 GLU A C 1
ATOM 506 O O . GLU A 1 67 ? -10.041 -12.137 -17.702 1.00 95.81 67 GLU A O 1
ATOM 511 N N . ARG A 1 68 ? -9.410 -11.125 -15.798 1.00 95.81 68 ARG A N 1
ATOM 512 C CA . ARG A 1 68 ? -7.987 -11.002 -16.133 1.00 95.81 68 ARG A CA 1
ATOM 513 C C . ARG A 1 68 ? -7.087 -11.282 -14.936 1.00 95.81 68 ARG A C 1
ATOM 515 O O . ARG A 1 68 ? -7.472 -11.139 -13.776 1.00 95.81 68 ARG A O 1
ATOM 522 N N . GLU A 1 69 ? -5.833 -11.636 -15.217 1.00 97.69 69 GLU A N 1
ATOM 523 C CA . GLU A 1 69 ? -4.833 -11.816 -14.164 1.00 97.69 69 GLU A CA 1
ATOM 524 C C . GLU A 1 69 ? -4.467 -10.463 -13.535 1.00 97.69 69 GLU A C 1
ATOM 526 O O . GLU A 1 69 ? -3.822 -9.614 -14.159 1.00 97.69 69 GLU A O 1
ATOM 531 N N . LEU A 1 70 ? -4.882 -10.293 -12.278 1.00 98.06 70 LEU A N 1
ATOM 532 C CA . LEU A 1 70 ? -4.625 -9.114 -11.459 1.00 98.06 70 LE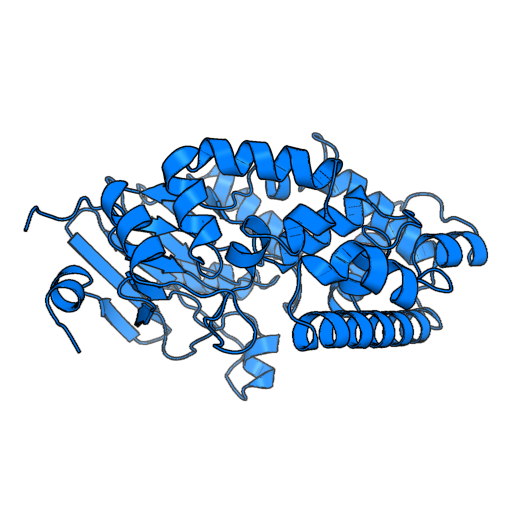U A CA 1
ATOM 533 C C . LEU A 1 70 ? -3.529 -9.402 -10.425 1.00 98.06 70 LEU A C 1
ATOM 535 O O . LEU A 1 70 ? -3.677 -10.271 -9.561 1.00 98.06 70 LEU A O 1
ATOM 539 N N . ILE A 1 71 ? -2.449 -8.627 -10.480 1.00 98.25 71 ILE A N 1
ATOM 540 C CA . ILE A 1 71 ? -1.382 -8.609 -9.482 1.00 98.25 71 ILE A CA 1
ATOM 541 C C . ILE A 1 71 ? -1.598 -7.398 -8.578 1.00 98.25 71 ILE A C 1
ATOM 543 O O . ILE A 1 71 ? -1.603 -6.265 -9.049 1.00 98.25 71 ILE A O 1
ATOM 547 N N . LEU A 1 72 ? -1.740 -7.633 -7.274 1.00 97.88 72 LEU A N 1
ATOM 548 C CA . LEU A 1 72 ? -1.856 -6.573 -6.276 1.00 97.88 72 LEU A CA 1
ATOM 549 C C . LEU A 1 72 ? -0.566 -6.443 -5.471 1.00 97.88 72 LEU A C 1
ATOM 551 O O . LEU A 1 72 ? -0.119 -7.407 -4.842 1.00 97.88 72 LEU A O 1
ATOM 555 N N . LEU A 1 73 ? 0.001 -5.243 -5.451 1.00 98.12 73 LEU A N 1
ATOM 556 C CA . LEU A 1 73 ? 0.982 -4.847 -4.451 1.00 98.12 73 LEU A CA 1
ATOM 557 C C . LEU A 1 73 ? 0.268 -4.210 -3.257 1.00 98.12 73 LEU A C 1
ATOM 559 O O . LEU A 1 73 ? -0.809 -3.637 -3.403 1.00 98.12 73 LEU A O 1
ATOM 563 N N . LEU A 1 74 ? 0.868 -4.319 -2.077 1.00 96.62 74 LEU A N 1
ATOM 564 C CA . LEU A 1 74 ? 0.418 -3.602 -0.887 1.00 96.62 74 LEU A CA 1
ATOM 565 C C . LEU A 1 74 ? 1.111 -2.249 -0.817 1.00 96.62 74 LEU A C 1
ATOM 567 O O . LEU A 1 74 ? 2.331 -2.186 -0.930 1.00 96.62 74 LEU A O 1
ATOM 571 N N . GLY A 1 75 ? 0.346 -1.194 -0.570 1.00 96.88 75 GLY A N 1
ATOM 572 C CA . GLY A 1 75 ? 0.863 0.112 -0.189 1.00 96.88 75 GLY A CA 1
ATOM 573 C C . GLY A 1 75 ? 0.942 0.298 1.323 1.00 96.88 75 GLY A C 1
ATOM 574 O O . GLY A 1 75 ? 0.535 -0.562 2.115 1.00 96.88 75 GLY A O 1
ATOM 575 N N . ASN A 1 76 ? 1.485 1.434 1.766 1.00 95.56 76 ASN A N 1
ATOM 576 C CA . ASN A 1 76 ? 1.586 1.698 3.202 1.00 95.56 76 ASN A CA 1
ATOM 577 C C . ASN A 1 76 ? 0.222 1.941 3.856 1.00 95.56 76 ASN A C 1
ATOM 579 O O . ASN A 1 76 ? 0.107 1.788 5.075 1.00 95.56 76 ASN A O 1
ATOM 583 N N . HIS A 1 77 ? -0.771 2.423 3.105 1.00 95.19 77 HIS A N 1
ATOM 584 C CA . HIS A 1 77 ? -2.128 2.603 3.616 1.00 95.19 77 HIS A CA 1
ATOM 585 C C . HIS A 1 77 ? -2.800 1.245 3.814 1.00 95.19 77 HIS A C 1
ATOM 587 O O . HIS A 1 77 ? -3.336 0.997 4.895 1.00 95.19 77 HIS A O 1
ATOM 593 N N . ASP A 1 78 ? -2.649 0.342 2.845 1.00 96.75 78 ASP A N 1
ATOM 594 C CA . ASP A 1 78 ? -3.184 -1.021 2.913 1.00 96.75 78 ASP A CA 1
ATOM 595 C C . ASP A 1 78 ? -2.572 -1.798 4.085 1.00 96.75 78 ASP A C 1
ATOM 597 O O . ASP A 1 78 ? -3.296 -2.380 4.892 1.00 96.75 78 ASP A O 1
ATOM 601 N N . LEU A 1 79 ? -1.239 -1.741 4.242 1.00 96.94 79 LEU A N 1
ATOM 602 C CA . LEU A 1 79 ? -0.560 -2.401 5.358 1.00 96.94 79 LEU A CA 1
ATOM 603 C C . LEU A 1 79 ? -1.022 -1.833 6.703 1.00 96.94 79 LEU A C 1
ATOM 605 O O . LEU A 1 79 ? -1.318 -2.584 7.625 1.00 96.94 79 LEU A O 1
ATOM 609 N N . ARG A 1 80 ? -1.097 -0.506 6.846 1.00 96.62 80 ARG A N 1
ATOM 610 C CA . ARG A 1 80 ? -1.536 0.105 8.107 1.00 96.62 80 ARG A CA 1
ATOM 611 C C . ARG A 1 80 ? -2.973 -0.286 8.450 1.00 96.62 80 ARG A C 1
ATOM 613 O O . ARG A 1 80 ? -3.267 -0.500 9.622 1.00 96.62 80 ARG A O 1
ATOM 620 N N . PHE A 1 81 ? -3.840 -0.379 7.444 1.00 97.75 81 PHE A N 1
ATOM 621 C CA . PHE A 1 81 ? -5.203 -0.861 7.609 1.00 97.75 81 PHE A CA 1
ATOM 622 C C . PHE A 1 81 ? -5.233 -2.321 8.071 1.00 97.75 81 PHE A C 1
ATOM 624 O O . PHE A 1 81 ? -5.855 -2.608 9.090 1.00 97.75 81 PHE A O 1
ATOM 631 N N . GLU A 1 82 ? -4.484 -3.216 7.419 1.00 97.75 82 GLU A N 1
ATOM 632 C CA . GLU A 1 82 ? -4.338 -4.613 7.856 1.00 97.75 82 GLU A CA 1
ATOM 633 C C . GLU A 1 82 ? -3.884 -4.701 9.322 1.00 97.75 82 GLU A C 1
ATOM 635 O O . GLU A 1 82 ? -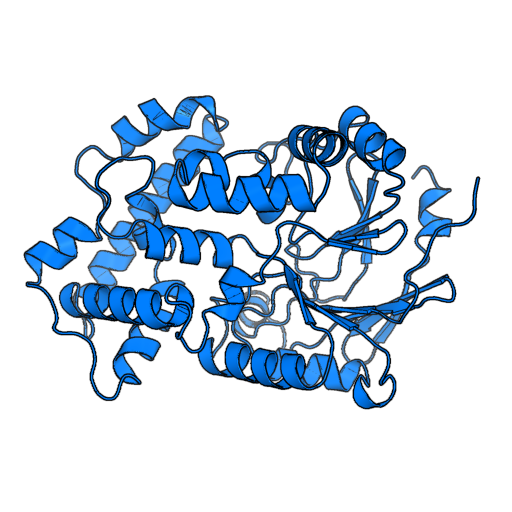4.495 -5.405 10.126 1.00 97.75 82 GLU A O 1
ATOM 640 N N . LEU A 1 83 ? -2.841 -3.952 9.690 1.00 98.00 83 LEU A N 1
ATOM 641 C CA . LEU A 1 83 ? -2.297 -3.961 11.048 1.00 98.00 83 LEU A CA 1
ATOM 642 C C . LEU A 1 83 ? -3.289 -3.410 12.079 1.00 98.00 83 LEU A C 1
ATOM 644 O O . LEU A 1 83 ? -3.373 -3.946 13.184 1.00 98.00 83 LEU A O 1
ATOM 648 N N . ALA A 1 84 ? -4.075 -2.392 11.722 1.00 97.81 84 ALA A N 1
ATOM 649 C CA . ALA A 1 84 ? -5.133 -1.877 12.584 1.00 97.81 84 ALA A CA 1
ATOM 650 C C . ALA A 1 84 ? -6.228 -2.924 12.830 1.00 97.81 84 ALA A C 1
ATOM 652 O O . ALA A 1 84 ? -6.643 -3.095 13.971 1.00 97.81 84 ALA A O 1
ATOM 653 N N . LEU A 1 85 ? -6.662 -3.659 11.800 1.00 97.50 85 LEU A N 1
ATOM 654 C CA . LEU A 1 85 ? -7.687 -4.699 11.947 1.00 97.50 85 LEU A CA 1
ATOM 655 C C . LEU A 1 85 ? -7.204 -5.899 12.768 1.00 97.50 85 LEU A C 1
ATOM 657 O O . LEU A 1 85 ? -7.962 -6.447 13.567 1.00 97.50 85 LEU A O 1
ATOM 661 N N . ARG A 1 86 ? -5.947 -6.315 12.580 1.00 97.00 86 ARG A N 1
ATOM 662 C CA . ARG A 1 86 ? -5.358 -7.453 13.306 1.00 97.00 86 ARG A CA 1
ATOM 663 C C . ARG A 1 86 ? -5.150 -7.157 14.785 1.00 97.00 86 ARG A C 1
ATOM 665 O O . ARG A 1 86 ? -5.356 -8.032 15.619 1.00 97.00 86 ARG A O 1
ATOM 672 N N . HIS A 1 87 ? -4.755 -5.924 15.099 1.00 97.06 87 HIS A N 1
ATOM 673 C CA . HIS A 1 87 ? -4.310 -5.537 16.439 1.00 97.06 87 HIS A CA 1
ATOM 674 C C . HIS A 1 87 ? -5.225 -4.516 17.122 1.00 97.06 87 HIS A C 1
ATOM 676 O O . HIS A 1 87 ? -4.821 -3.889 18.101 1.00 97.06 87 HIS A O 1
ATOM 682 N N . MET A 1 88 ? -6.464 -4.344 16.648 1.00 94.62 88 MET A N 1
ATOM 683 C CA . MET A 1 88 ? -7.445 -3.485 17.319 1.00 94.62 88 MET A CA 1
ATOM 684 C C . MET A 1 88 ? -7.686 -3.956 18.763 1.00 94.62 88 MET A C 1
ATOM 686 O O . MET A 1 88 ? -8.067 -5.101 19.019 1.00 94.62 88 MET A O 1
ATOM 690 N N . GLY A 1 89 ? -7.470 -3.061 19.727 1.00 94.00 89 GLY A N 1
ATOM 691 C CA . GLY A 1 89 ? -7.533 -3.379 21.154 1.00 94.00 89 GLY A CA 1
ATOM 692 C C . GLY A 1 89 ? -6.233 -3.821 21.804 1.00 94.00 89 GLY A C 1
ATOM 693 O O . GLY A 1 89 ? -6.217 -4.018 23.019 1.00 94.00 89 GLY A O 1
ATOM 694 N N . ALA A 1 90 ? -5.143 -3.944 21.047 1.00 95.56 90 ALA A N 1
ATOM 695 C CA . ALA A 1 90 ? -3.828 -4.102 21.644 1.00 95.56 90 ALA A CA 1
ATOM 696 C C . ALA A 1 90 ? -3.470 -2.864 22.482 1.00 95.56 90 ALA A C 1
ATOM 698 O O . ALA A 1 90 ? -3.763 -1.727 22.110 1.00 95.56 90 ALA A O 1
ATOM 699 N N . ARG A 1 91 ? -2.823 -3.097 23.624 1.00 94.12 91 ARG A N 1
ATOM 700 C CA . ARG A 1 91 ? -2.452 -2.053 24.593 1.00 94.12 91 ARG A CA 1
ATOM 701 C C . ARG A 1 91 ? -0.950 -1.779 24.613 1.00 94.12 91 ARG A C 1
ATOM 703 O O . ARG A 1 91 ? -0.536 -0.779 25.190 1.00 94.12 91 ARG A O 1
ATOM 710 N N . ASP A 1 92 ? -0.142 -2.647 24.009 1.00 94.44 92 ASP A N 1
ATOM 711 C CA . ASP A 1 92 ? 1.302 -2.464 23.944 1.00 94.44 92 ASP A CA 1
ATOM 712 C C . ASP A 1 92 ? 1.690 -1.397 22.899 1.00 94.44 92 ASP A C 1
ATOM 714 O O . ASP A 1 92 ? 1.030 -1.268 21.857 1.00 94.44 92 ASP A O 1
ATOM 718 N N . PRO A 1 93 ? 2.775 -0.638 23.135 1.00 94.62 93 PRO A N 1
ATOM 719 C CA . PRO A 1 93 ? 3.174 0.462 22.263 1.00 94.62 93 PRO A CA 1
ATOM 720 C C . PRO A 1 93 ? 3.448 0.064 20.809 1.00 94.62 93 PRO A C 1
ATOM 722 O O . PRO A 1 93 ? 3.175 0.857 19.899 1.00 94.62 93 PRO A O 1
ATOM 725 N N . ARG A 1 94 ? 3.922 -1.167 20.565 1.00 94.94 94 ARG A N 1
ATOM 726 C CA . ARG A 1 94 ? 4.235 -1.678 19.216 1.00 94.94 94 ARG A CA 1
ATOM 727 C C . ARG A 1 94 ? 2.988 -1.838 18.346 1.00 94.94 94 ARG A C 1
ATOM 729 O O . ARG A 1 94 ? 3.116 -1.913 17.126 1.00 94.94 94 ARG A O 1
ATOM 736 N N . ARG A 1 95 ? 1.792 -1.897 18.938 1.00 95.69 95 ARG A N 1
ATOM 737 C CA . ARG A 1 95 ? 0.556 -2.293 18.242 1.00 95.69 95 ARG A CA 1
ATOM 738 C C . ARG A 1 95 ? -0.587 -1.297 18.384 1.00 95.69 95 ARG A C 1
ATOM 740 O O . ARG A 1 95 ? -1.281 -1.026 17.406 1.00 95.69 95 ARG A O 1
ATOM 747 N N . SER A 1 96 ? -0.761 -0.721 19.571 1.00 95.25 96 SER A N 1
ATOM 748 C CA . SER A 1 96 ? -1.957 0.054 19.940 1.00 95.25 96 SER A CA 1
ATOM 749 C C . SER A 1 96 ? -2.229 1.270 19.046 1.00 95.25 96 SER A C 1
ATOM 751 O O . SER A 1 96 ? -3.361 1.722 18.901 1.00 95.25 96 SER A O 1
ATOM 753 N N . HIS A 1 97 ? -1.195 1.805 18.402 1.00 96.56 97 HIS A N 1
ATOM 754 C CA . HIS A 1 97 ? -1.285 3.023 17.611 1.00 96.56 97 HIS A CA 1
ATOM 755 C C . HIS A 1 97 ? -1.875 2.822 16.207 1.00 96.56 97 HIS A C 1
ATOM 757 O O . HIS A 1 97 ? -2.265 3.806 15.575 1.00 96.56 97 HIS A O 1
ATOM 763 N N . PHE A 1 98 ? -1.954 1.596 15.674 1.00 97.44 98 PHE A N 1
ATOM 764 C CA . PHE A 1 98 ? -2.341 1.404 14.270 1.00 97.44 98 PHE A CA 1
ATOM 765 C C . PHE A 1 98 ? -3.765 1.890 13.955 1.00 97.44 98 PHE A C 1
ATOM 767 O O . PHE A 1 98 ? -3.962 2.482 12.891 1.00 97.44 98 PHE A O 1
ATOM 774 N N . VAL A 1 99 ? -4.716 1.754 14.890 1.00 97.31 99 VAL A N 1
ATOM 775 C CA . VAL A 1 99 ? -6.092 2.266 14.735 1.00 97.31 99 VAL A CA 1
ATOM 776 C C . VAL A 1 99 ? -6.098 3.789 14.602 1.00 97.31 99 VAL A C 1
ATOM 778 O O . VAL A 1 99 ? -6.547 4.320 13.584 1.00 97.31 99 VAL A O 1
ATOM 781 N N . VAL A 1 100 ? -5.518 4.519 15.563 1.00 96.94 100 VAL A N 1
ATOM 782 C CA . VAL A 1 100 ? -5.468 5.991 15.483 1.00 96.94 100 VAL A CA 1
ATOM 783 C C . VAL A 1 100 ? -4.664 6.465 14.271 1.00 96.94 100 VAL A C 1
ATOM 785 O O . VAL A 1 100 ? -4.940 7.514 13.688 1.00 96.94 100 VAL A O 1
ATOM 788 N N . ARG A 1 101 ? -3.685 5.674 13.813 1.00 96.25 101 ARG A N 1
ATOM 789 C CA . ARG A 1 101 ? -2.874 5.996 12.636 1.00 96.25 101 ARG A CA 1
ATOM 790 C C . ARG A 1 101 ? -3.647 5.939 11.322 1.00 96.25 101 ARG A C 1
ATOM 792 O O . ARG A 1 101 ? -3.217 6.620 10.378 1.00 96.25 101 ARG A O 1
ATOM 799 N N . LEU A 1 102 ? -4.784 5.245 11.255 1.00 95.81 102 LEU A N 1
ATOM 800 C CA . LEU A 1 102 ? -5.730 5.385 10.140 1.00 95.81 102 LEU A CA 1
ATOM 801 C C . LEU A 1 102 ? -6.180 6.853 10.019 1.00 95.81 102 LEU A C 1
ATOM 803 O O . LEU A 1 102 ? -6.095 7.471 8.954 1.00 95.81 102 LEU A O 1
ATOM 807 N N . GLY A 1 103 ? -6.480 7.484 11.158 1.00 95.00 103 GLY A N 1
ATOM 808 C CA . GLY A 1 103 ? -6.925 8.872 11.270 1.00 95.00 103 GLY A CA 1
ATOM 809 C C . GLY A 1 103 ? -8.243 9.137 10.540 1.00 95.00 103 GLY A C 1
ATOM 810 O O . GLY A 1 103 ? -8.965 8.215 10.172 1.00 95.00 103 GLY A O 1
ATOM 811 N N . LEU A 1 104 ? -8.539 10.414 10.277 1.00 94.44 104 LEU A N 1
ATOM 812 C CA . LEU A 1 104 ? -9.838 10.826 9.725 1.00 94.44 104 LEU A CA 1
ATOM 813 C C . LEU A 1 104 ? -10.168 10.243 8.342 1.00 94.44 104 LEU A C 1
ATOM 815 O O . LEU A 1 104 ? -11.335 10.196 7.969 1.00 94.44 104 LEU A O 1
ATOM 819 N N . LYS A 1 105 ? -9.165 9.806 7.572 1.00 91.62 105 LYS A N 1
ATOM 820 C CA . LYS A 1 105 ? -9.391 9.162 6.269 1.00 91.62 105 LYS A CA 1
ATOM 821 C C . LYS A 1 105 ? -9.973 7.761 6.459 1.00 91.62 105 LYS A C 1
ATOM 823 O O . LYS A 1 105 ? -11.093 7.524 6.021 1.00 91.62 105 LYS A O 1
ATOM 828 N N . GLY A 1 106 ? -9.313 6.924 7.259 1.00 94.19 106 GLY A N 1
ATOM 829 C CA . GLY A 1 106 ? -9.853 5.613 7.614 1.00 94.19 106 GLY A CA 1
ATOM 830 C C . GLY A 1 106 ? -11.169 5.696 8.392 1.00 94.19 106 GLY A C 1
ATOM 831 O O . GLY A 1 106 ? -12.048 4.873 8.170 1.00 94.19 106 GLY A O 1
ATOM 832 N N . LEU A 1 107 ? -11.367 6.726 9.229 1.00 95.38 107 LEU A N 1
ATOM 833 C CA . LEU A 1 107 ? -12.659 6.966 9.888 1.00 95.38 107 LEU A CA 1
ATOM 834 C C . LEU A 1 107 ? -13.797 7.152 8.874 1.00 95.38 107 LEU A C 1
ATOM 836 O O . LEU A 1 107 ? -14.873 6.587 9.051 1.00 95.38 107 LEU A O 1
ATOM 840 N N . ARG A 1 108 ? -13.575 7.925 7.800 1.00 93.69 108 ARG A N 1
ATOM 841 C CA . ARG A 1 108 ? -14.586 8.134 6.748 1.00 93.69 108 ARG A CA 1
ATOM 842 C C . ARG A 1 108 ? -14.981 6.817 6.087 1.00 93.69 108 ARG A C 1
ATOM 844 O O . ARG A 1 108 ? -16.175 6.588 5.895 1.00 93.69 108 ARG A O 1
ATOM 851 N N . PHE A 1 109 ? -14.000 5.969 5.786 1.00 95.06 109 PHE A N 1
ATOM 852 C CA . PHE A 1 109 ? -14.238 4.640 5.235 1.00 95.06 109 PHE A CA 1
ATOM 853 C C . PHE A 1 109 ? -15.030 3.754 6.205 1.00 95.06 109 PHE A C 1
ATOM 855 O O . PHE A 1 109 ? -16.092 3.246 5.853 1.00 95.06 109 PHE A O 1
ATOM 862 N N . LEU A 1 110 ? -14.565 3.621 7.449 1.00 95.69 110 LEU A N 1
ATOM 863 C CA . LEU A 1 110 ? -15.198 2.776 8.465 1.00 95.69 110 LEU A CA 1
ATOM 864 C C . LEU A 1 110 ? -16.634 3.221 8.763 1.00 95.69 110 LEU A C 1
ATOM 866 O O . LEU A 1 110 ? -17.536 2.390 8.826 1.00 95.69 110 LEU A O 1
ATOM 870 N N . ARG A 1 111 ? -16.878 4.533 8.841 1.00 94.12 111 ARG A N 1
ATOM 871 C CA . ARG A 1 111 ? -18.227 5.091 8.992 1.00 94.12 111 ARG A CA 1
ATOM 872 C C . ARG A 1 111 ? -19.135 4.729 7.818 1.00 94.12 111 ARG A C 1
ATOM 874 O O . ARG A 1 111 ? -20.298 4.399 8.028 1.00 94.12 111 ARG A O 1
ATOM 881 N N . ARG A 1 112 ? -18.627 4.771 6.581 1.00 93.00 112 ARG A N 1
ATOM 882 C CA . ARG A 1 112 ? -19.388 4.338 5.397 1.00 93.00 112 ARG A CA 1
ATOM 883 C C . ARG A 1 112 ? -19.702 2.851 5.462 1.00 93.00 112 ARG A C 1
ATOM 885 O O . ARG A 1 112 ? -20.854 2.480 5.269 1.00 93.00 112 ARG A O 1
ATOM 892 N N . LEU A 1 113 ? -18.696 2.030 5.758 1.00 93.69 113 LEU A N 1
ATOM 893 C CA . LEU A 1 113 ? -18.852 0.587 5.888 1.00 93.69 113 LEU A CA 1
ATOM 894 C C . LEU A 1 113 ? -19.921 0.242 6.934 1.00 93.69 113 LEU A C 1
ATOM 896 O O . LEU A 1 113 ? -20.791 -0.577 6.661 1.00 93.69 113 LEU A O 1
ATOM 900 N N . TYR A 1 114 ? -19.894 0.913 8.088 1.00 94.00 114 TYR A N 1
ATOM 901 C CA . TYR A 1 114 ? -20.889 0.759 9.147 1.00 94.00 114 TYR A CA 1
ATOM 902 C C . TYR A 1 114 ? -22.294 1.167 8.696 1.00 94.00 114 TYR A C 1
ATOM 904 O O . TYR A 1 114 ? -23.232 0.396 8.847 1.00 94.00 114 TYR A O 1
ATOM 912 N N . ARG A 1 115 ? -22.450 2.347 8.082 1.00 91.69 115 ARG A N 1
ATOM 913 C CA . ARG A 1 115 ? -23.761 2.851 7.626 1.00 91.69 115 ARG A CA 1
ATOM 914 C C . ARG A 1 115 ? -24.380 2.022 6.505 1.00 91.69 115 ARG A C 1
ATOM 916 O O . ARG A 1 115 ? -25.597 1.965 6.394 1.00 91.69 115 ARG A O 1
ATOM 923 N N . GLN A 1 116 ? -23.553 1.413 5.659 1.00 91.44 116 GLN A N 1
ATOM 924 C CA . GLN A 1 116 ? -24.013 0.502 4.610 1.00 91.44 116 GLN A CA 1
ATOM 925 C C . GLN A 1 116 ? -24.239 -0.924 5.127 1.00 91.44 116 GLN A C 1
ATOM 927 O O . GLN A 1 116 ? -24.790 -1.758 4.406 1.00 91.44 116 GLN A O 1
ATOM 932 N N . ALA A 1 117 ? -23.827 -1.229 6.360 1.00 87.62 117 ALA A N 1
ATOM 933 C CA . ALA A 1 117 ? -24.132 -2.501 6.982 1.00 87.62 117 ALA A CA 1
ATOM 934 C C . ALA A 1 117 ? -25.624 -2.532 7.317 1.00 87.62 117 ALA A C 1
ATOM 936 O O . ALA A 1 117 ? -26.082 -1.807 8.192 1.00 87.62 117 ALA A O 1
ATOM 937 N N . GLY A 1 118 ? -26.387 -3.392 6.640 1.00 79.81 118 GLY A N 1
ATOM 938 C CA . GLY A 1 118 ? -27.812 -3.559 6.952 1.00 79.81 118 GLY A CA 1
ATOM 939 C C . GLY A 1 118 ? -28.061 -3.964 8.413 1.00 79.81 118 GLY A C 1
ATOM 940 O O . GLY A 1 118 ? -29.073 -3.586 8.989 1.00 79.81 118 GLY A O 1
ATOM 941 N N . ALA A 1 119 ? -27.117 -4.692 9.016 1.00 83.19 119 ALA A N 1
ATOM 942 C CA . ALA A 1 119 ? -27.079 -4.992 10.443 1.00 83.19 119 ALA A CA 1
ATOM 943 C C . ALA A 1 119 ? -25.614 -4.985 10.921 1.00 83.19 119 ALA A C 1
ATOM 945 O O . ALA A 1 119 ? -24.891 -5.956 10.668 1.00 83.19 119 ALA A O 1
ATOM 946 N N . PRO A 1 120 ? -25.127 -3.896 11.544 1.00 79.25 120 PRO A N 1
ATOM 947 C CA . PRO A 1 120 ? -23.784 -3.877 12.105 1.00 79.25 120 PRO A CA 1
ATOM 948 C C . PRO A 1 120 ? -23.685 -4.799 13.334 1.00 79.25 120 PRO A C 1
ATOM 950 O O . PRO A 1 120 ? -24.701 -5.093 13.972 1.00 79.25 120 PRO A O 1
ATOM 953 N N . PRO A 1 121 ? -22.472 -5.263 13.691 1.00 82.06 121 PRO A N 1
ATOM 954 C CA . PRO A 1 121 ? -22.275 -6.015 14.924 1.00 82.06 121 PRO A CA 1
ATOM 955 C C . PRO A 1 121 ? -22.682 -5.173 16.147 1.00 82.06 121 PRO A C 1
ATOM 957 O O . PRO A 1 121 ? -22.610 -3.940 16.093 1.00 82.06 121 PRO A O 1
ATOM 960 N N . PRO A 1 122 ? -23.107 -5.817 17.251 1.00 82.69 122 PRO A N 1
ATOM 961 C CA . PRO A 1 122 ? -23.501 -5.107 18.459 1.00 82.69 122 PRO A CA 1
ATOM 962 C C . PRO A 1 122 ? -22.345 -4.242 18.965 1.00 82.69 122 PRO A C 1
ATOM 964 O O . PRO A 1 122 ? -21.209 -4.706 19.087 1.00 82.69 122 PRO A O 1
ATOM 967 N N . ALA A 1 123 ? -22.650 -2.978 19.241 1.00 84.69 123 ALA A N 1
ATOM 968 C CA . ALA A 1 123 ? -21.667 -2.022 19.714 1.00 84.69 123 ALA A CA 1
ATOM 969 C C . ALA A 1 123 ? -21.320 -2.280 21.189 1.00 84.69 123 ALA A C 1
ATOM 971 O O . ALA A 1 123 ? -22.189 -2.617 21.998 1.00 84.69 123 ALA A O 1
ATOM 972 N N . ARG A 1 124 ? -20.040 -2.112 21.536 1.00 92.44 124 ARG A N 1
ATOM 973 C CA . ARG A 1 124 ? -19.576 -2.102 22.933 1.00 92.44 124 ARG A CA 1
ATOM 974 C C . ARG A 1 124 ? -20.003 -0.813 23.635 1.00 92.44 124 ARG A C 1
ATOM 976 O O . ARG A 1 124 ? -20.423 0.146 22.992 1.00 92.44 124 ARG A O 1
ATOM 983 N N . GLY A 1 125 ? -19.858 -0.767 24.959 1.00 95.62 125 GLY A N 1
ATOM 984 C CA . GLY A 1 125 ? -20.042 0.480 25.702 1.00 95.62 125 GLY A CA 1
ATOM 985 C C . GLY A 1 125 ? -19.018 1.541 25.280 1.00 95.62 125 GLY A C 1
ATOM 986 O O . GLY A 1 125 ? -17.861 1.220 25.020 1.00 95.62 125 GLY A O 1
ATOM 987 N N . GLU A 1 126 ? -19.420 2.813 25.260 1.00 95.69 126 GLU A N 1
ATOM 988 C CA . GLU A 1 126 ? -18.597 3.922 24.745 1.00 95.69 126 GLU A CA 1
ATOM 989 C C . GLU A 1 126 ? -17.213 4.016 25.412 1.00 95.69 126 GLU A C 1
ATOM 991 O O . GLU A 1 126 ? -16.185 4.132 24.744 1.00 95.69 126 GLU A O 1
ATOM 996 N N . ALA A 1 127 ? -17.166 3.899 26.742 1.00 96.25 127 ALA A N 1
ATOM 997 C CA . ALA A 1 127 ? -15.916 3.934 27.498 1.00 96.25 127 ALA A CA 1
ATOM 998 C C . ALA A 1 127 ? -15.009 2.726 27.200 1.00 96.25 127 ALA A C 1
ATOM 1000 O O . ALA A 1 127 ? -13.788 2.872 27.136 1.00 96.25 127 ALA A O 1
ATOM 1001 N N . GLU A 1 128 ? -15.599 1.546 26.996 1.00 96.50 128 GLU A N 1
ATOM 1002 C CA . GLU A 1 128 ? -14.871 0.323 26.654 1.00 96.50 128 GLU A CA 1
ATOM 1003 C C . GLU A 1 128 ? -14.285 0.420 25.241 1.00 96.50 128 GLU A C 1
ATOM 1005 O O . GLU A 1 128 ? -13.092 0.180 25.046 1.00 96.50 128 GLU A O 1
ATOM 1010 N N . ALA A 1 129 ? -15.098 0.848 24.272 1.00 97.12 129 ALA A N 1
ATOM 1011 C CA . ALA A 1 129 ? -14.672 1.074 22.898 1.00 97.12 129 ALA A CA 1
ATOM 1012 C C . ALA A 1 129 ? -13.530 2.098 22.833 1.00 97.12 129 ALA A C 1
ATOM 1014 O O . ALA A 1 129 ? -12.491 1.838 22.225 1.00 97.12 129 ALA A O 1
ATOM 1015 N N . ARG A 1 130 ? -13.654 3.226 23.542 1.00 97.00 130 ARG A N 1
ATOM 1016 C CA . ARG A 1 130 ? -12.577 4.219 23.617 1.00 97.00 130 ARG A CA 1
ATOM 1017 C C . ARG A 1 130 ? -11.303 3.647 24.237 1.00 97.00 130 ARG A C 1
ATOM 1019 O O . ARG A 1 130 ? -10.230 3.813 23.669 1.00 97.00 130 ARG A O 1
ATOM 1026 N N . ALA A 1 131 ? -11.399 2.948 25.368 1.00 95.50 131 ALA A N 1
ATOM 1027 C CA . ALA A 1 131 ? -10.232 2.365 26.040 1.00 95.50 131 ALA A CA 1
ATOM 1028 C C . ALA A 1 131 ? -9.488 1.322 25.185 1.00 95.50 131 ALA A C 1
ATOM 1030 O O . ALA A 1 131 ? -8.298 1.069 25.420 1.00 95.50 131 ALA A O 1
ATOM 1031 N N . ARG A 1 132 ? -10.196 0.715 24.225 1.00 95.25 132 ARG A N 1
ATOM 1032 C CA . ARG A 1 132 ? -9.685 -0.264 23.266 1.00 95.25 132 ARG A CA 1
ATOM 1033 C C . ARG A 1 132 ? -9.027 0.384 22.041 1.00 95.25 132 ARG A C 1
ATOM 1035 O O . ARG A 1 132 ? -8.053 -0.161 21.527 1.00 95.25 132 ARG A O 1
ATOM 1042 N N . LEU A 1 133 ? -9.570 1.493 21.544 1.00 97.19 133 LEU A N 1
ATOM 1043 C CA . LEU A 1 133 ? -9.183 2.068 20.248 1.00 97.19 133 LEU A CA 1
ATOM 1044 C C . LEU A 1 133 ? -8.289 3.310 20.338 1.00 97.19 133 LEU A C 1
ATOM 1046 O O . LEU A 1 133 ? -7.565 3.601 19.383 1.00 97.19 133 LEU A O 1
ATOM 1050 N N . ASP A 1 134 ? -8.366 4.055 21.440 1.00 97.19 134 ASP A N 1
ATOM 1051 C CA . ASP A 1 134 ? -7.551 5.246 21.678 1.00 97.19 134 ASP A CA 1
ATOM 1052 C C . ASP A 1 134 ? -6.133 4.866 22.143 1.00 97.19 134 ASP A C 1
ATOM 1054 O O . ASP A 1 134 ? -5.845 3.719 22.503 1.00 97.19 134 ASP A O 1
ATOM 1058 N N . LEU A 1 135 ?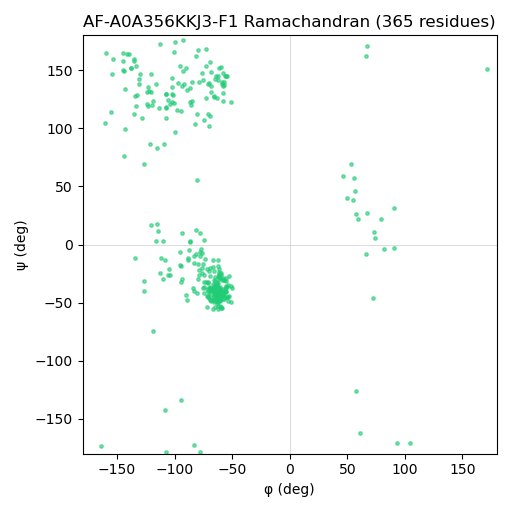 -5.221 5.837 22.145 1.00 96.94 135 LEU A N 1
ATOM 1059 C CA . LEU A 1 135 ? -3.867 5.615 22.638 1.00 96.94 135 LEU A CA 1
ATOM 1060 C C . LEU A 1 135 ? -3.864 5.391 24.161 1.00 96.94 135 LEU A C 1
ATOM 1062 O O . LEU A 1 135 ? -4.426 6.198 24.905 1.00 96.94 135 LEU A O 1
ATOM 1066 N N . PRO A 1 136 ? -3.189 4.338 24.658 1.00 95.69 136 PRO A N 1
ATOM 1067 C CA . PRO A 1 136 ? -3.001 4.143 26.091 1.00 95.69 136 PRO A CA 1
ATOM 1068 C C . PRO A 1 136 ? -2.215 5.292 26.739 1.00 95.69 136 PRO A C 1
ATOM 1070 O O . PRO A 1 136 ? -1.343 5.905 26.120 1.00 95.69 136 PRO A O 1
ATOM 1073 N N . ALA A 1 137 ? -2.464 5.538 28.027 1.00 94.81 137 ALA A N 1
ATOM 1074 C CA . ALA A 1 137 ? -1.625 6.437 28.816 1.00 94.81 137 ALA A CA 1
ATOM 1075 C C . ALA A 1 137 ? -0.165 5.942 28.829 1.00 94.81 137 ALA A C 1
ATOM 1077 O O . ALA A 1 137 ? 0.081 4.743 28.955 1.00 94.81 137 ALA A O 1
ATOM 1078 N N . GLY A 1 138 ? 0.796 6.859 28.689 1.00 95.62 138 GLY A N 1
ATOM 1079 C CA . GLY A 1 138 ? 2.224 6.520 28.626 1.00 95.62 138 GLY A CA 1
ATOM 1080 C C . GLY A 1 138 ? 2.673 5.868 27.309 1.00 95.62 138 GLY A C 1
ATOM 1081 O O . GLY A 1 138 ? 3.781 5.333 27.226 1.00 95.62 138 GLY A O 1
ATOM 1082 N N . TRP A 1 139 ? 1.817 5.863 26.274 1.00 97.50 139 TRP A N 1
ATOM 1083 C CA . TRP A 1 139 ? 2.134 5.222 24.996 1.00 97.50 139 TRP A CA 1
ATOM 1084 C C . TRP A 1 139 ? 3.414 5.775 24.360 1.00 97.50 139 TRP A C 1
ATOM 1086 O O . TRP A 1 139 ? 4.208 4.998 23.841 1.00 97.50 139 TRP A O 1
ATOM 1096 N N . ALA A 1 140 ? 3.643 7.090 24.409 1.00 97.38 140 ALA A N 1
ATOM 1097 C CA . ALA A 1 140 ? 4.802 7.709 23.771 1.00 97.38 140 ALA A CA 1
ATOM 1098 C C . ALA A 1 140 ? 6.126 7.252 24.403 1.00 97.38 140 ALA A C 1
ATOM 1100 O O . ALA A 1 140 ? 7.084 6.960 23.692 1.00 97.38 140 ALA A O 1
ATOM 1101 N N . GLU A 1 141 ? 6.188 7.164 25.730 1.00 97.25 141 GLU A N 1
ATOM 1102 C CA . GLU A 1 141 ? 7.348 6.686 26.482 1.00 97.25 141 GLU A CA 1
ATOM 1103 C C . GLU A 1 141 ? 7.636 5.219 26.153 1.00 97.25 141 GLU A C 1
ATOM 1105 O O . GLU A 1 141 ? 8.768 4.873 25.808 1.00 97.25 141 GLU A O 1
ATOM 1110 N N . GLY A 1 142 ? 6.600 4.376 26.171 1.00 96.69 142 GLY A N 1
ATOM 1111 C CA . GLY A 1 142 ? 6.722 2.971 25.788 1.00 96.69 142 GLY A CA 1
ATOM 1112 C C . GLY A 1 142 ? 7.138 2.798 24.325 1.00 96.69 142 GLY A C 1
ATOM 1113 O O . GLY A 1 142 ? 8.009 1.991 24.009 1.00 96.69 142 GLY A O 1
ATOM 1114 N N . PHE A 1 143 ? 6.593 3.612 23.420 1.00 96.38 143 PHE A N 1
ATOM 1115 C CA . PHE A 1 143 ? 6.939 3.570 22.002 1.00 96.38 143 PHE A CA 1
ATOM 1116 C C . PHE A 1 143 ? 8.408 3.941 21.772 1.00 96.38 143 PHE A C 1
ATOM 1118 O O . PHE A 1 143 ? 9.092 3.270 20.999 1.00 96.38 143 PHE A O 1
ATOM 1125 N N . ARG A 1 144 ? 8.931 4.953 22.480 1.00 96.38 144 ARG A N 1
ATOM 1126 C CA . ARG A 1 144 ? 10.365 5.288 22.444 1.00 96.38 144 ARG A CA 1
ATOM 1127 C C . ARG A 1 144 ? 11.226 4.133 22.937 1.00 96.38 144 ARG A C 1
ATOM 1129 O O . ARG A 1 144 ? 12.211 3.806 22.280 1.00 96.38 144 ARG A O 1
ATOM 1136 N N . ALA A 1 145 ? 10.849 3.515 24.055 1.00 95.56 145 ALA A N 1
ATOM 1137 C CA . ALA A 1 145 ? 11.598 2.406 24.635 1.00 95.56 145 ALA A CA 1
ATOM 1138 C C . ALA A 1 145 ? 11.654 1.188 23.698 1.00 95.56 145 ALA A C 1
ATOM 1140 O O . ALA A 1 145 ? 12.700 0.558 23.566 1.00 95.56 145 ALA A O 1
ATOM 1141 N N . GLU A 1 146 ? 10.551 0.873 23.018 1.00 93.50 146 GLU A N 1
ATOM 1142 C CA . GLU A 1 146 ? 10.437 -0.363 22.240 1.00 93.50 146 GLU A CA 1
ATOM 1143 C C . GLU A 1 146 ? 10.807 -0.228 20.756 1.00 93.50 146 GLU A C 1
ATOM 1145 O O . GLU A 1 146 ? 11.260 -1.202 20.148 1.00 93.50 146 GLU A O 1
ATOM 1150 N N . ILE A 1 147 ? 10.600 0.952 20.158 1.00 91.50 147 ILE A N 1
ATOM 1151 C CA . ILE A 1 147 ? 10.786 1.211 18.717 1.00 91.50 147 ILE A CA 1
ATOM 1152 C C . ILE A 1 147 ? 11.964 2.154 18.445 1.00 91.50 147 ILE A C 1
ATOM 1154 O O . ILE A 1 147 ? 12.412 2.255 17.303 1.00 91.50 147 ILE A O 1
ATOM 1158 N N . GLY A 1 148 ? 12.526 2.804 19.469 1.00 86.31 148 GLY A N 1
ATOM 1159 C CA . GLY A 1 148 ? 13.576 3.814 19.307 1.00 86.31 148 GLY A CA 1
ATOM 1160 C C . GLY A 1 148 ? 14.810 3.340 18.535 1.00 86.31 148 GLY A C 1
ATOM 1161 O O . GLY A 1 148 ? 15.398 4.122 17.800 1.00 86.31 148 GLY A O 1
ATOM 1162 N N . ALA A 1 149 ? 15.160 2.053 18.619 1.00 86.81 149 ALA A N 1
ATOM 1163 C CA . ALA A 1 149 ? 16.279 1.481 17.864 1.00 86.81 149 ALA A CA 1
ATOM 1164 C C . ALA A 1 149 ? 15.973 1.245 16.369 1.00 86.81 149 ALA A C 1
ATOM 1166 O O . ALA A 1 149 ? 16.895 1.116 15.566 1.00 86.81 149 ALA A O 1
ATOM 1167 N N . ALA A 1 150 ? 14.697 1.169 15.979 1.00 85.12 150 ALA A N 1
ATOM 1168 C CA . ALA A 1 150 ? 14.278 0.879 14.606 1.00 85.12 150 ALA A CA 1
ATOM 1169 C C . ALA A 1 150 ? 14.145 2.137 13.729 1.00 85.12 150 ALA A C 1
ATOM 1171 O O . ALA A 1 150 ? 14.013 2.025 12.509 1.00 85.12 150 ALA A O 1
ATOM 1172 N N . LEU A 1 151 ? 14.153 3.332 14.328 1.00 85.94 151 LEU A N 1
ATOM 1173 C CA . LEU A 1 151 ? 13.934 4.598 13.634 1.00 85.94 151 LEU A CA 1
ATOM 1174 C C . LEU A 1 151 ? 15.021 5.623 13.979 1.00 85.94 151 LEU A C 1
ATOM 1176 O O . LEU A 1 151 ? 15.461 5.688 15.124 1.00 85.94 151 LEU A O 1
ATOM 1180 N N . PRO A 1 152 ? 15.400 6.503 13.035 1.00 86.25 152 PRO A N 1
ATOM 1181 C CA . PRO A 1 152 ? 16.175 7.692 13.369 1.00 86.25 152 PRO A CA 1
ATOM 1182 C C . PRO A 1 152 ? 15.428 8.558 14.402 1.00 86.25 152 PRO A C 1
ATOM 1184 O O . PRO A 1 152 ? 14.198 8.647 14.308 1.00 86.25 152 PRO A O 1
ATOM 1187 N N . PRO A 1 153 ? 16.119 9.275 15.311 1.00 88.94 153 PRO A N 1
ATOM 1188 C CA . PRO A 1 153 ? 15.470 10.078 16.357 1.00 88.94 153 PRO A CA 1
ATOM 1189 C C . PRO A 1 153 ? 14.413 11.061 15.830 1.00 88.94 153 PRO A C 1
ATOM 1191 O O . PRO A 1 153 ? 13.296 11.119 16.339 1.00 88.94 153 PRO A O 1
ATOM 1194 N N . ALA A 1 154 ? 14.711 11.772 14.737 1.00 87.88 154 ALA A N 1
ATOM 1195 C CA . ALA A 1 154 ? 13.753 12.681 14.101 1.00 87.88 154 ALA A CA 1
ATOM 1196 C C . ALA A 1 154 ? 12.527 11.946 13.519 1.00 87.88 154 ALA A C 1
ATOM 1198 O O . ALA A 1 154 ? 11.408 12.460 13.546 1.00 87.88 154 ALA A O 1
ATOM 1199 N N . GLY A 1 155 ? 12.724 10.730 13.000 1.00 89.00 155 GLY A N 1
ATOM 1200 C CA . GLY A 1 155 ? 11.644 9.871 12.517 1.00 89.00 155 GLY A CA 1
ATOM 1201 C C . GLY A 1 155 ? 10.751 9.374 13.654 1.00 89.00 155 GLY A C 1
ATOM 1202 O O . GLY A 1 155 ? 9.529 9.415 13.522 1.00 89.00 155 GLY A O 1
ATOM 1203 N N . LEU A 1 156 ? 11.354 8.974 14.776 1.00 92.62 156 LEU A N 1
ATOM 1204 C CA . LEU A 1 156 ? 10.659 8.532 15.984 1.00 92.62 156 LEU A CA 1
ATOM 1205 C C . LEU A 1 156 ? 9.740 9.630 16.537 1.00 92.62 156 LEU A C 1
ATOM 1207 O O . LEU A 1 156 ? 8.531 9.422 16.655 1.00 92.62 156 LEU A O 1
ATOM 1211 N N . GLU A 1 157 ? 10.278 10.826 16.789 1.00 94.06 157 GLU A N 1
ATOM 1212 C CA . GLU A 1 157 ? 9.494 11.944 17.338 1.00 94.06 157 GLU A CA 1
ATOM 1213 C C . GLU A 1 157 ? 8.388 12.406 16.385 1.00 94.06 157 GLU A C 1
ATOM 1215 O O . GLU A 1 157 ? 7.277 12.746 16.809 1.00 94.06 157 GLU A O 1
ATOM 1220 N N . ARG A 1 158 ? 8.643 12.360 15.072 1.00 92.94 158 ARG A N 1
ATOM 1221 C CA . ARG A 1 158 ? 7.621 12.653 14.065 1.00 92.94 158 ARG A CA 1
ATOM 1222 C C . ARG A 1 158 ? 6.477 11.645 14.109 1.00 92.94 158 ARG A C 1
ATOM 1224 O O . ARG A 1 158 ? 5.323 12.035 13.924 1.00 92.94 158 ARG A O 1
ATOM 1231 N N . GLU A 1 159 ? 6.767 10.366 14.321 1.00 94.50 159 GLU A N 1
ATOM 1232 C CA . GLU A 1 159 ? 5.733 9.336 14.411 1.00 94.50 159 GLU A CA 1
ATOM 1233 C C . GLU A 1 159 ? 4.900 9.472 15.689 1.00 94.50 159 GLU A C 1
ATOM 1235 O O . GLU A 1 159 ? 3.671 9.422 15.588 1.00 94.50 159 GLU A O 1
ATOM 1240 N N . ILE A 1 160 ? 5.533 9.772 16.828 1.00 96.81 160 ILE A N 1
ATOM 1241 C CA . ILE A 1 160 ? 4.852 10.059 18.102 1.00 96.81 160 ILE A CA 1
ATOM 1242 C C . ILE A 1 160 ? 3.935 11.276 17.968 1.00 96.81 160 ILE A C 1
ATOM 1244 O O . ILE A 1 160 ? 2.732 11.183 18.213 1.00 96.81 160 ILE A O 1
ATOM 1248 N N . THR A 1 161 ? 4.477 12.399 17.488 1.00 97.19 161 THR A N 1
ATOM 1249 C CA . THR A 1 161 ? 3.723 13.648 17.287 1.00 97.19 161 THR A CA 1
ATOM 1250 C C . THR A 1 161 ? 2.496 13.414 16.408 1.00 97.19 161 THR A C 1
ATOM 1252 O O . THR A 1 161 ? 1.388 13.851 16.718 1.00 97.19 161 THR A O 1
ATOM 1255 N N . ARG A 1 162 ? 2.664 12.672 15.309 1.00 96.06 162 ARG A N 1
ATOM 1256 C CA . ARG A 1 162 ? 1.559 12.356 14.398 1.00 96.06 162 ARG A CA 1
ATOM 1257 C C . ARG A 1 162 ? 0.533 11.410 15.005 1.00 96.06 162 ARG A C 1
ATOM 1259 O O . ARG A 1 162 ? -0.641 11.538 14.669 1.00 96.06 162 ARG A O 1
ATOM 1266 N N . ALA A 1 163 ? 0.954 10.435 15.810 1.00 97.25 163 ALA A N 1
ATOM 1267 C CA . ALA A 1 163 ? 0.033 9.526 16.483 1.00 97.25 163 ALA A CA 1
ATOM 1268 C C . ALA A 1 163 ? -0.859 10.301 17.463 1.00 97.25 163 ALA A C 1
ATOM 1270 O O . ALA A 1 163 ? -2.076 10.191 17.360 1.00 97.25 163 ALA A O 1
ATOM 1271 N N . HIS A 1 164 ? -0.280 11.170 18.299 1.00 97.94 164 HIS A N 1
ATOM 1272 C CA . HIS A 1 164 ? -1.042 12.042 19.201 1.00 97.94 164 HIS A CA 1
ATOM 1273 C C . HIS A 1 164 ? -1.969 13.002 18.451 1.00 97.94 164 HIS A C 1
ATOM 1275 O O . HIS A 1 164 ? -3.150 13.086 18.775 1.00 97.94 164 HIS A O 1
ATOM 1281 N N . ALA A 1 165 ? -1.479 13.674 17.403 1.00 98.19 165 ALA A N 1
ATOM 1282 C CA . ALA A 1 165 ? -2.313 14.577 16.608 1.00 98.19 165 ALA A CA 1
ATOM 1283 C C . ALA A 1 165 ? -3.507 13.849 15.964 1.00 98.19 165 ALA A C 1
ATOM 1285 O O . ALA A 1 165 ? -4.618 14.374 15.931 1.00 98.19 165 ALA A O 1
ATOM 1286 N N . LYS A 1 166 ? -3.298 12.621 15.469 1.00 97.94 166 LYS A N 1
ATOM 1287 C CA . LYS A 1 166 ? -4.375 11.802 14.902 1.00 97.94 166 LYS A CA 1
ATOM 1288 C C . LYS A 1 166 ? -5.337 11.271 15.961 1.00 97.94 166 LYS A C 1
ATOM 1290 O O . LYS A 1 166 ? -6.526 11.233 15.675 1.00 97.94 166 LYS A O 1
ATOM 1295 N N . ALA A 1 167 ? -4.848 10.883 17.138 1.00 97.62 167 ALA A N 1
ATOM 1296 C CA . ALA A 1 167 ? -5.691 10.457 18.251 1.00 97.62 167 ALA A CA 1
ATOM 1297 C C . ALA A 1 167 ? -6.597 11.603 18.723 1.00 97.62 167 ALA A C 1
ATOM 1299 O O . ALA A 1 167 ? -7.804 11.420 18.822 1.00 97.62 167 ALA A O 1
ATOM 1300 N N . ALA A 1 168 ? -6.046 12.811 18.887 1.00 97.81 168 ALA A N 1
ATOM 1301 C CA . ALA A 1 168 ? -6.821 14.001 19.237 1.00 97.81 168 ALA A CA 1
ATOM 1302 C C . ALA A 1 168 ? -7.886 14.334 18.178 1.00 97.81 168 ALA A C 1
ATOM 1304 O O . ALA A 1 168 ? -9.051 14.514 18.515 1.00 97.81 168 ALA A O 1
ATOM 1305 N N . ALA A 1 169 ? -7.509 14.348 16.894 1.00 97.56 169 ALA A N 1
ATOM 1306 C CA . ALA A 1 169 ? -8.456 14.596 15.805 1.00 97.56 169 ALA A CA 1
ATOM 1307 C C . ALA A 1 169 ? -9.544 13.513 15.705 1.00 97.56 169 ALA A C 1
ATOM 1309 O O . ALA A 1 169 ? -10.686 13.815 15.376 1.00 97.56 169 ALA A O 1
ATOM 1310 N N . LEU A 1 170 ? -9.194 12.250 15.971 1.00 97.06 170 LEU A N 1
ATOM 1311 C CA . LEU A 1 170 ? -10.155 11.150 16.018 1.00 97.06 170 LEU A CA 1
ATOM 1312 C C . LEU A 1 170 ? -11.134 11.336 17.181 1.00 97.06 170 LEU A C 1
ATOM 1314 O O . LEU A 1 170 ? -12.334 11.241 16.967 1.00 97.06 170 LEU A O 1
ATOM 1318 N N . ALA A 1 171 ? -10.632 11.639 18.380 1.00 96.88 171 ALA A N 1
ATOM 1319 C CA . ALA A 1 171 ? -11.460 11.858 19.559 1.00 96.88 171 ALA A CA 1
ATOM 1320 C C . ALA A 1 171 ? -12.454 13.009 19.366 1.00 96.88 171 ALA A C 1
ATOM 1322 O O . ALA A 1 171 ? -13.603 12.863 19.759 1.00 96.88 171 ALA A O 1
ATOM 1323 N N . ASP A 1 172 ? -12.026 14.108 18.741 1.00 97.06 172 ASP A N 1
ATOM 1324 C CA . ASP A 1 172 ? -12.883 15.243 18.380 1.00 97.06 172 ASP A CA 1
ATOM 1325 C C . ASP A 1 172 ? -13.971 14.837 17.372 1.00 97.06 172 ASP A C 1
ATOM 1327 O O . ASP A 1 172 ? -15.161 15.030 17.612 1.00 97.06 172 ASP A O 1
ATOM 1331 N N . ALA A 1 173 ? -13.582 14.161 16.285 1.00 96.44 173 ALA A N 1
ATOM 1332 C CA . ALA A 1 173 ? -14.524 13.702 15.266 1.00 96.44 173 ALA A CA 1
ATOM 1333 C C . ALA A 1 173 ? -15.567 12.702 15.798 1.00 96.44 173 ALA A C 1
ATOM 1335 O O . ALA A 1 173 ? -16.660 12.617 15.237 1.00 96.44 173 ALA A O 1
ATOM 1336 N N . LEU A 1 174 ? -15.239 11.960 16.862 1.00 96.56 174 LEU A N 1
ATOM 1337 C CA . LEU A 1 174 ? -16.127 10.976 17.485 1.00 96.56 174 LEU A CA 1
ATOM 1338 C C . LEU A 1 174 ? -17.076 11.561 18.546 1.00 96.56 174 LEU A C 1
ATOM 1340 O O . LEU A 1 174 ? -17.852 10.826 19.149 1.00 96.56 174 LEU A O 1
ATOM 1344 N N . GLN A 1 175 ? -17.045 12.877 18.777 1.00 91.88 175 GLN A N 1
ATOM 1345 C CA . GLN A 1 175 ? -18.053 13.570 19.595 1.00 91.88 175 GLN A CA 1
ATOM 1346 C C . GLN A 1 175 ? -19.341 13.879 18.813 1.00 91.88 175 GLN A C 1
ATOM 1348 O O . GLN A 1 175 ? -20.308 14.373 19.390 1.00 91.88 175 GLN A O 1
ATOM 1353 N N . GLY A 1 176 ? -19.329 13.653 17.496 1.00 86.88 176 GLY A N 1
ATOM 1354 C CA . GLY A 1 176 ? -20.409 14.006 16.583 1.00 86.88 176 GLY A CA 1
ATOM 1355 C C . GLY A 1 176 ? -21.404 12.875 16.321 1.00 86.88 176 GLY A C 1
ATOM 1356 O O . GLY A 1 176 ? -21.881 12.198 17.224 1.00 86.88 176 GLY A O 1
ATOM 1357 N N . ASP A 1 177 ? -21.727 12.686 15.041 1.00 86.62 177 ASP A N 1
ATOM 1358 C CA . ASP A 1 177 ? -22.733 11.746 14.526 1.00 86.62 177 ASP A CA 1
ATOM 1359 C C . ASP A 1 177 ? -22.242 10.293 14.397 1.00 86.62 177 ASP A C 1
ATOM 1361 O O . ASP A 1 177 ? -22.851 9.486 13.687 1.00 86.62 177 ASP A O 1
ATOM 1365 N N . PHE A 1 178 ? -21.085 10.000 14.984 1.00 94.75 178 PHE A N 1
ATOM 1366 C CA . PHE A 1 178 ? -20.437 8.702 14.937 1.00 94.75 178 PHE A CA 1
ATOM 1367 C C . PHE A 1 178 ? -19.533 8.561 16.163 1.00 94.75 178 PHE A C 1
ATOM 1369 O O . PHE A 1 178 ? -18.572 9.312 16.281 1.00 94.75 178 PHE A O 1
ATOM 1376 N N . ALA A 1 179 ? -19.839 7.640 17.069 1.00 95.94 179 ALA A N 1
ATOM 1377 C CA . ALA A 1 179 ? -19.201 7.517 18.380 1.00 95.94 179 ALA A CA 1
ATOM 1378 C C . ALA A 1 179 ? -18.112 6.426 18.426 1.00 95.94 179 ALA A C 1
ATOM 1380 O O . ALA A 1 179 ? -17.930 5.657 17.473 1.00 95.94 179 ALA A O 1
ATOM 1381 N N . TRP A 1 180 ? -17.381 6.314 19.544 1.00 97.56 180 TRP A N 1
ATOM 1382 C CA . TRP A 1 180 ? -16.360 5.270 19.712 1.00 97.56 180 TRP A CA 1
ATOM 1383 C C . TRP A 1 180 ? -16.959 3.867 19.607 1.00 97.56 180 TRP A C 1
ATOM 1385 O O . TRP A 1 180 ? -16.360 2.998 18.970 1.00 97.56 180 TRP A O 1
ATOM 1395 N N . ALA A 1 181 ? -18.142 3.651 20.186 1.00 96.88 181 ALA A N 1
ATOM 1396 C CA . ALA A 1 181 ? -18.872 2.389 20.111 1.00 96.88 181 ALA A CA 1
ATOM 1397 C C . ALA A 1 181 ? -19.168 1.960 18.660 1.00 96.88 181 ALA A C 1
ATOM 1399 O O . ALA A 1 181 ? -19.010 0.789 18.303 1.00 96.88 181 ALA A O 1
ATOM 1400 N N . GLU A 1 182 ? -19.545 2.909 17.800 1.00 96.81 182 GLU A N 1
ATOM 1401 C CA . GLU A 1 182 ? -19.820 2.649 16.383 1.00 96.81 182 GLU A CA 1
ATOM 1402 C C . GLU A 1 182 ? -18.534 2.426 15.584 1.00 96.81 182 GLU A C 1
ATOM 1404 O O . GLU A 1 182 ? -18.498 1.553 14.717 1.00 96.81 182 GLU A O 1
ATOM 1409 N N . LEU A 1 183 ? -17.451 3.149 15.896 1.00 97.31 183 LEU A N 1
ATOM 1410 C CA . LEU A 1 183 ? -16.138 2.903 15.294 1.00 97.31 183 LEU A CA 1
ATOM 1411 C C . LEU A 1 183 ? -15.618 1.496 15.621 1.00 97.31 183 LEU A C 1
ATOM 1413 O O . LEU A 1 183 ? -15.086 0.820 14.739 1.00 97.31 183 LEU A O 1
ATOM 1417 N N . ASP A 1 184 ? -15.774 1.045 16.864 1.00 97.44 184 ASP A N 1
ATOM 1418 C CA . ASP A 1 184 ? -15.393 -0.306 17.284 1.00 97.44 184 ASP A CA 1
ATOM 1419 C C . ASP A 1 184 ? -16.182 -1.372 16.517 1.00 97.44 184 ASP A C 1
ATOM 1421 O O . ASP A 1 184 ? -15.586 -2.272 15.921 1.00 97.44 184 ASP A O 1
ATOM 1425 N N . ALA A 1 185 ? -17.502 -1.214 16.418 1.00 97.00 185 ALA A N 1
ATOM 1426 C CA . ALA A 1 185 ? -18.345 -2.090 15.609 1.00 97.00 185 ALA A CA 1
ATOM 1427 C C . ALA A 1 185 ? -17.979 -2.045 14.109 1.00 97.00 185 ALA A C 1
ATOM 1429 O O . ALA A 1 185 ? -17.961 -3.079 13.438 1.00 97.00 185 ALA A O 1
ATOM 1430 N N . ALA A 1 186 ? -17.633 -0.872 13.573 1.00 97.06 186 ALA A N 1
ATOM 1431 C CA . ALA A 1 186 ? -17.187 -0.713 12.190 1.00 97.06 186 ALA A CA 1
ATOM 1432 C C . ALA A 1 186 ? -15.862 -1.434 11.913 1.00 97.06 186 ALA A C 1
ATOM 1434 O O . ALA A 1 186 ? -15.699 -2.043 10.855 1.00 97.06 186 ALA A O 1
ATOM 1435 N N . LEU A 1 187 ? -14.920 -1.389 12.856 1.00 97.38 187 LEU A N 1
ATOM 1436 C CA . LEU A 1 187 ? -13.658 -2.117 12.769 1.00 97.38 187 LEU A CA 1
ATOM 1437 C C . LEU A 1 187 ? -13.872 -3.631 12.858 1.00 97.38 187 LEU A C 1
ATOM 1439 O O . LEU A 1 187 ? -13.245 -4.364 12.100 1.00 97.38 187 LEU A O 1
ATOM 1443 N N . GLU A 1 188 ? -14.786 -4.109 13.706 1.00 97.00 188 GLU A N 1
ATOM 1444 C CA . GLU A 1 188 ? -15.154 -5.532 13.743 1.00 97.00 188 GLU A CA 1
ATOM 1445 C C . GLU A 1 188 ? -15.789 -5.989 12.422 1.00 97.00 188 GLU A C 1
ATOM 1447 O O . GLU A 1 188 ? -15.440 -7.043 11.887 1.00 97.00 188 GLU A O 1
ATOM 1452 N N . LEU A 1 189 ? -16.661 -5.164 11.838 1.00 96.69 189 LEU A N 1
ATOM 1453 C CA . LEU A 1 189 ? -17.219 -5.418 10.513 1.00 96.69 189 LEU A CA 1
ATOM 1454 C C . LEU A 1 189 ? -16.129 -5.434 9.431 1.00 96.69 189 LEU A C 1
ATOM 1456 O O . LEU A 1 189 ? -16.114 -6.327 8.584 1.00 96.69 189 LEU A O 1
ATOM 1460 N N . ALA A 1 190 ? -15.196 -4.482 9.460 1.00 97.12 190 ALA A N 1
ATOM 1461 C CA . ALA A 1 190 ? -14.055 -4.461 8.551 1.00 97.12 190 ALA A CA 1
ATOM 1462 C C . ALA A 1 190 ? -13.179 -5.709 8.722 1.00 97.12 190 ALA A C 1
ATOM 1464 O O . ALA A 1 190 ? -12.797 -6.334 7.734 1.00 97.12 190 ALA A O 1
ATOM 1465 N N . ARG A 1 191 ? -12.929 -6.138 9.961 1.00 96.50 191 ARG A N 1
ATOM 1466 C CA . ARG A 1 191 ? -12.202 -7.370 10.272 1.00 96.50 191 ARG A CA 1
ATOM 1467 C C . ARG A 1 191 ? -12.877 -8.585 9.635 1.00 96.50 191 ARG A C 1
ATOM 1469 O O . ARG A 1 191 ? -12.207 -9.350 8.946 1.00 96.50 191 ARG A O 1
ATOM 1476 N N . ALA A 1 192 ? -14.198 -8.707 9.761 1.00 95.81 192 ALA A N 1
ATOM 1477 C CA . ALA A 1 192 ? -14.969 -9.770 9.114 1.00 95.81 192 ALA A CA 1
ATOM 1478 C C . ALA A 1 192 ? -14.953 -9.680 7.575 1.00 95.81 192 ALA A C 1
ATOM 1480 O O . ALA A 1 192 ? -14.943 -10.694 6.892 1.00 95.81 192 ALA A O 1
ATOM 1481 N N . ARG A 1 193 ? -14.932 -8.480 6.986 1.00 96.44 193 ARG A N 1
ATOM 1482 C CA . ARG A 1 193 ? -14.942 -8.319 5.519 1.00 96.44 193 ARG A CA 1
ATOM 1483 C C . ARG A 1 193 ? -13.574 -8.535 4.866 1.00 96.44 193 ARG A C 1
ATOM 1485 O O . ARG A 1 193 ? -13.541 -8.937 3.705 1.00 96.44 193 ARG A O 1
ATOM 1492 N N . PHE A 1 194 ? -12.481 -8.243 5.573 1.00 97.31 194 PHE A N 1
ATOM 1493 C CA . PHE A 1 194 ? -11.121 -8.218 5.018 1.00 97.31 194 PHE A CA 1
ATOM 1494 C C . PHE A 1 194 ? -10.181 -9.305 5.554 1.00 97.31 194 PHE A C 1
ATOM 1496 O O . PHE A 1 194 ? -9.203 -9.613 4.876 1.00 97.31 194 PHE A O 1
ATOM 1503 N N . LEU A 1 195 ? -10.416 -9.857 6.752 1.00 96.19 195 LEU A N 1
ATOM 1504 C CA . LEU A 1 195 ? -9.547 -10.888 7.341 1.00 96.19 195 LEU A CA 1
ATOM 1505 C C . LEU A 1 195 ? -10.195 -12.274 7.404 1.00 96.19 195 LEU A C 1
ATOM 1507 O O . LEU A 1 195 ? -9.469 -13.265 7.334 1.00 96.19 195 LEU A O 1
ATOM 1511 N N . ASP A 1 196 ? -11.522 -12.366 7.524 1.00 96.06 196 ASP A N 1
ATOM 1512 C CA . ASP A 1 196 ? -12.218 -13.652 7.400 1.00 96.06 196 ASP A CA 1
ATOM 1513 C C . ASP A 1 196 ? -12.071 -14.164 5.958 1.00 96.06 196 ASP A C 1
ATOM 1515 O O . ASP A 1 196 ? -12.398 -13.415 5.040 1.00 96.06 196 ASP A O 1
ATOM 1519 N N . PRO A 1 197 ? -11.622 -15.409 5.715 1.00 95.62 197 PRO A N 1
ATOM 1520 C CA . PRO A 1 197 ? -11.540 -15.979 4.370 1.00 95.62 197 PRO A CA 1
ATOM 1521 C C . PRO A 1 197 ? -12.837 -15.910 3.545 1.00 95.62 197 PRO A C 1
ATOM 1523 O O . PRO A 1 197 ? -12.761 -15.884 2.317 1.00 95.62 197 PRO A O 1
ATOM 1526 N N . ALA A 1 198 ? -14.008 -15.881 4.190 1.00 95.88 198 ALA A N 1
ATOM 1527 C CA . ALA A 1 198 ? -15.312 -15.738 3.538 1.00 95.88 198 ALA A CA 1
ATOM 1528 C C . ALA A 1 198 ? -15.739 -14.270 3.324 1.00 95.88 198 ALA A C 1
ATOM 1530 O O . ALA A 1 198 ? -16.775 -14.004 2.711 1.00 95.88 198 ALA A O 1
ATOM 1531 N N . GLY A 1 199 ? -14.964 -13.310 3.828 1.00 96.62 199 GLY A N 1
ATOM 1532 C CA . GLY A 1 199 ? -15.230 -11.885 3.692 1.00 96.62 199 GLY A CA 1
ATOM 1533 C C . GLY A 1 199 ? -15.160 -11.404 2.239 1.00 96.62 199 GLY A C 1
ATOM 1534 O O . GLY A 1 199 ? -14.292 -11.808 1.466 1.00 96.62 199 GLY A O 1
ATOM 1535 N N . GLU A 1 200 ? -16.052 -10.477 1.876 1.00 95.62 200 GLU A N 1
ATOM 1536 C CA . GLU A 1 200 ? -16.167 -9.903 0.520 1.00 95.62 200 GLU A CA 1
ATOM 1537 C C . GLU A 1 200 ? -14.829 -9.389 -0.046 1.00 95.62 200 GLU A C 1
ATOM 1539 O O . GLU A 1 200 ? -14.561 -9.521 -1.242 1.00 95.62 200 GLU A O 1
ATOM 1544 N N . PHE A 1 201 ? -13.968 -8.836 0.813 1.00 97.12 201 PHE A N 1
ATOM 1545 C CA . PHE A 1 201 ? -12.688 -8.231 0.439 1.00 97.12 201 PHE A CA 1
ATOM 1546 C C . PHE A 1 201 ? -11.478 -8.989 0.992 1.00 97.12 201 PHE A C 1
ATOM 1548 O O . PHE A 1 201 ? -10.353 -8.495 0.903 1.00 97.12 201 PHE A O 1
ATOM 1555 N N . ALA A 1 202 ? -11.673 -10.202 1.516 1.00 96.50 202 ALA A N 1
ATOM 1556 C CA . ALA A 1 202 ? -10.605 -11.023 2.090 1.00 96.50 202 ALA A CA 1
ATOM 1557 C C . ALA A 1 202 ? -9.444 -11.247 1.116 1.00 96.50 202 ALA A C 1
ATOM 1559 O O . ALA A 1 202 ? -8.264 -11.237 1.474 1.00 96.50 202 ALA A O 1
ATOM 1560 N N . TRP A 1 203 ? -9.791 -11.386 -0.162 1.00 96.06 203 TRP A N 1
ATOM 1561 C CA . TRP A 1 203 ? -8.846 -11.583 -1.247 1.00 96.06 203 TRP A CA 1
ATOM 1562 C C . TRP A 1 203 ? -7.868 -10.411 -1.423 1.00 96.06 203 TRP A C 1
ATOM 1564 O O . TRP A 1 203 ? -6.774 -10.646 -1.923 1.00 96.06 203 TRP A O 1
ATOM 1574 N N . VAL A 1 204 ? -8.209 -9.182 -1.015 1.00 95.69 204 VAL A N 1
ATOM 1575 C CA . VAL A 1 204 ? -7.359 -7.993 -1.214 1.00 95.69 204 VAL A CA 1
ATOM 1576 C C . VAL A 1 204 ? -6.083 -8.113 -0.382 1.00 95.69 204 VAL A C 1
ATOM 1578 O O . VAL A 1 204 ? -4.979 -8.105 -0.925 1.00 95.69 204 VAL A O 1
ATOM 1581 N N . LEU A 1 205 ? -6.226 -8.306 0.933 1.00 93.56 205 LEU A N 1
ATOM 1582 C CA . LEU A 1 205 ? -5.089 -8.456 1.849 1.00 93.56 205 LEU A CA 1
ATOM 1583 C C . LEU A 1 205 ? -4.424 -9.831 1.706 1.00 93.56 205 LEU A C 1
ATOM 1585 O O . LEU A 1 205 ? -3.205 -9.956 1.836 1.00 93.56 205 LEU A O 1
ATOM 1589 N N . ALA A 1 206 ? -5.206 -10.868 1.387 1.00 92.88 206 ALA A N 1
ATOM 1590 C CA . ALA A 1 206 ? -4.676 -12.208 1.172 1.00 92.88 206 ALA A CA 1
ATOM 1591 C C . ALA A 1 206 ? -3.862 -12.334 -0.125 1.00 92.88 206 ALA A C 1
ATOM 1593 O O . ALA A 1 206 ? -2.917 -13.124 -0.151 1.00 92.88 206 ALA A O 1
ATOM 1594 N N . ALA A 1 207 ? -4.202 -11.602 -1.191 1.00 92.19 207 ALA A N 1
ATOM 1595 C CA . ALA A 1 207 ? -3.475 -11.631 -2.464 1.00 92.19 207 ALA A CA 1
ATOM 1596 C C . ALA A 1 207 ? -2.413 -10.531 -2.589 1.00 92.19 207 ALA A C 1
ATOM 1598 O O . ALA A 1 207 ? -1.526 -10.666 -3.435 1.00 92.19 207 ALA A O 1
ATOM 1599 N N . GLY A 1 208 ? -2.496 -9.476 -1.773 1.00 94.94 208 GLY A N 1
ATOM 1600 C CA . GLY A 1 208 ? -1.539 -8.378 -1.749 1.00 94.94 208 GLY A CA 1
ATOM 1601 C C . GLY A 1 208 ? -0.111 -8.848 -1.467 1.00 94.94 208 GLY A C 1
ATOM 1602 O O . GLY A 1 208 ? 0.124 -9.693 -0.600 1.00 94.94 208 GLY A O 1
ATOM 1603 N N . ARG A 1 209 ? 0.841 -8.304 -2.229 1.00 96.19 209 ARG A N 1
ATOM 1604 C CA . ARG A 1 209 ? 2.261 -8.678 -2.191 1.00 96.19 209 ARG A CA 1
ATOM 1605 C C . ARG A 1 209 ? 3.133 -7.483 -1.835 1.00 96.19 209 ARG A C 1
ATOM 1607 O O . ARG A 1 209 ? 2.868 -6.369 -2.273 1.00 96.19 209 ARG A O 1
ATOM 1614 N N . LEU A 1 210 ? 4.235 -7.716 -1.128 1.00 96.50 210 LEU A N 1
ATOM 1615 C CA . LEU A 1 210 ? 5.280 -6.689 -0.965 1.00 96.50 210 LEU A CA 1
ATOM 1616 C C . LEU A 1 210 ? 5.958 -6.308 -2.281 1.00 96.50 210 LEU A C 1
ATOM 1618 O O . LEU A 1 210 ? 6.286 -5.148 -2.512 1.00 96.50 210 LEU A O 1
ATOM 1622 N N . CYS A 1 211 ? 6.231 -7.312 -3.109 1.00 97.44 211 CYS A N 1
ATOM 1623 C CA . CYS A 1 211 ? 6.891 -7.132 -4.387 1.00 97.44 211 CYS A CA 1
ATOM 1624 C C . CYS A 1 211 ? 6.502 -8.241 -5.362 1.00 97.44 211 CYS A C 1
ATOM 1626 O O . CYS A 1 211 ? 6.065 -9.330 -4.972 1.00 97.44 211 CYS A O 1
ATOM 1628 N N . TRP A 1 212 ? 6.684 -7.969 -6.647 1.00 97.75 212 TRP A N 1
ATOM 1629 C CA . TRP A 1 212 ? 6.492 -8.943 -7.712 1.00 97.75 212 TRP A CA 1
ATOM 1630 C C . TRP A 1 212 ? 7.523 -8.721 -8.815 1.00 97.75 212 TRP A C 1
ATOM 1632 O O . TRP A 1 212 ? 7.975 -7.602 -9.023 1.00 97.75 212 TRP A O 1
ATOM 1642 N N . ARG A 1 213 ? 7.937 -9.782 -9.509 1.00 96.62 213 ARG A N 1
ATOM 1643 C CA . ARG A 1 213 ? 8.987 -9.708 -10.529 1.00 96.62 213 ARG A CA 1
ATOM 1644 C C . ARG A 1 213 ? 8.475 -10.221 -11.868 1.00 96.62 213 ARG A C 1
ATOM 1646 O O . ARG A 1 213 ? 7.885 -11.299 -11.915 1.00 96.62 213 ARG A O 1
ATOM 1653 N N . ALA A 1 214 ? 8.785 -9.492 -12.937 1.00 97.31 214 ALA A N 1
ATOM 1654 C CA . ALA A 1 214 ? 8.575 -9.919 -14.316 1.00 97.31 214 ALA A CA 1
ATOM 1655 C C . ALA A 1 214 ? 9.820 -9.598 -15.148 1.00 97.31 214 ALA A C 1
ATOM 1657 O O . ALA A 1 214 ? 10.150 -8.431 -15.350 1.00 97.31 214 ALA A O 1
ATOM 1658 N N . GLY A 1 215 ? 10.529 -10.636 -15.598 1.00 95.56 215 GLY A N 1
ATOM 1659 C CA . GLY A 1 215 ? 11.820 -10.470 -16.266 1.00 95.56 215 GLY A CA 1
ATOM 1660 C C . GLY A 1 215 ? 12.822 -9.719 -15.381 1.00 95.56 215 GLY A C 1
ATOM 1661 O O . GLY A 1 215 ? 13.036 -10.084 -14.218 1.00 95.56 215 GLY A O 1
ATOM 1662 N N . ASP A 1 216 ? 13.392 -8.647 -15.918 1.00 96.56 216 ASP A N 1
ATOM 1663 C CA . ASP A 1 216 ? 14.372 -7.789 -15.245 1.00 96.56 216 ASP A CA 1
ATOM 1664 C C . ASP A 1 216 ? 13.731 -6.669 -14.396 1.00 96.56 216 ASP A C 1
ATOM 1666 O O . ASP A 1 216 ? 14.443 -5.856 -13.799 1.00 96.56 216 ASP A O 1
ATOM 1670 N N . PHE A 1 217 ? 12.396 -6.627 -14.308 1.00 98.00 217 PHE A N 1
ATOM 1671 C CA . PHE A 1 217 ? 11.640 -5.601 -13.589 1.00 98.00 217 PHE A CA 1
ATOM 1672 C C . PHE A 1 217 ? 11.147 -6.110 -12.234 1.00 98.00 217 PHE A C 1
ATOM 1674 O O . PHE A 1 217 ? 10.499 -7.160 -12.146 1.00 98.00 217 PHE A O 1
ATOM 1681 N N . LEU A 1 218 ? 11.408 -5.339 -11.177 1.00 98.25 218 LEU A N 1
ATOM 1682 C CA . LEU A 1 218 ? 10.837 -5.560 -9.850 1.00 98.25 218 LEU A CA 1
ATOM 1683 C C . LEU A 1 218 ? 9.779 -4.493 -9.555 1.00 98.25 218 LEU A C 1
ATOM 1685 O O . LEU A 1 218 ? 10.075 -3.307 -9.455 1.00 98.25 218 LEU A O 1
ATOM 1689 N N . PHE A 1 219 ? 8.546 -4.935 -9.374 1.00 98.56 219 PHE A N 1
ATOM 1690 C CA . PHE A 1 219 ? 7.412 -4.115 -8.991 1.00 98.56 219 PHE A CA 1
ATOM 1691 C C . PHE A 1 219 ? 7.359 -4.019 -7.467 1.00 98.56 219 PHE A C 1
ATOM 1693 O O . PHE A 1 219 ? 7.287 -5.044 -6.781 1.00 98.56 219 PHE A O 1
ATOM 1700 N N . VAL A 1 220 ? 7.393 -2.796 -6.944 1.00 97.94 220 VAL A N 1
ATOM 1701 C CA . VAL A 1 220 ? 7.221 -2.469 -5.518 1.00 97.94 220 VAL A CA 1
ATOM 1702 C C . VAL A 1 220 ? 6.337 -1.234 -5.404 1.00 97.94 220 VAL A C 1
ATOM 1704 O O . VAL A 1 220 ? 6.340 -0.401 -6.304 1.00 97.94 220 VAL A O 1
ATOM 1707 N N . HIS A 1 221 ? 5.595 -1.085 -4.307 1.00 97.88 221 HIS A N 1
ATOM 1708 C CA . HIS A 1 221 ? 4.716 0.076 -4.155 1.00 97.88 221 HIS A CA 1
ATOM 1709 C C . HIS A 1 221 ? 5.485 1.406 -4.189 1.00 97.88 221 HIS A C 1
ATOM 1711 O O . HIS A 1 221 ? 5.110 2.295 -4.943 1.00 97.88 221 HIS A O 1
ATOM 1717 N N . ALA A 1 222 ? 6.577 1.543 -3.425 1.00 96.44 222 ALA A N 1
ATOM 1718 C CA . ALA A 1 222 ? 7.290 2.817 -3.309 1.00 96.44 222 ALA A CA 1
ATOM 1719 C C . ALA A 1 222 ? 8.743 2.758 -3.802 1.00 96.44 222 ALA A C 1
ATOM 1721 O O . ALA A 1 222 ? 9.078 3.264 -4.864 1.00 96.44 222 ALA A O 1
ATOM 1722 N N . GLY A 1 223 ? 9.644 2.151 -3.043 1.00 95.31 223 GLY A N 1
ATOM 1723 C CA . GLY A 1 223 ? 11.070 2.100 -3.372 1.00 95.31 223 GLY A CA 1
ATOM 1724 C C . GLY A 1 223 ? 11.750 1.033 -2.537 1.00 95.31 223 GLY A C 1
ATOM 1725 O O . GLY A 1 223 ? 11.074 0.309 -1.821 1.00 95.31 223 GLY A O 1
ATOM 1726 N N . VAL A 1 224 ? 13.071 0.912 -2.584 1.00 96.44 224 VAL A N 1
ATOM 1727 C CA . VAL A 1 224 ? 13.789 -0.078 -1.761 1.00 96.44 224 VAL A CA 1
ATOM 1728 C C . VAL A 1 224 ? 14.994 0.562 -1.094 1.00 96.44 224 VAL A C 1
ATOM 1730 O O . VAL A 1 224 ? 15.532 1.542 -1.592 1.00 96.44 224 VAL A O 1
ATOM 1733 N N . CYS A 1 225 ? 15.415 0.013 0.039 1.00 96.06 225 CYS A N 1
ATOM 1734 C CA . CYS A 1 225 ? 16.679 0.360 0.682 1.00 96.06 225 CYS A CA 1
ATOM 1735 C C . CYS A 1 225 ? 17.649 -0.824 0.626 1.00 96.06 225 CYS A C 1
ATOM 1737 O O . CYS A 1 225 ? 17.253 -1.939 0.276 1.00 96.06 225 CYS A O 1
ATOM 1739 N N . ASP A 1 226 ? 18.900 -0.605 1.030 1.00 97.38 226 ASP A N 1
ATOM 1740 C CA . ASP A 1 226 ? 19.938 -1.643 1.045 1.00 97.38 226 ASP A CA 1
ATOM 1741 C C . ASP A 1 226 ? 19.512 -2.895 1.813 1.00 97.38 226 ASP A C 1
ATOM 1743 O O . ASP A 1 226 ? 19.662 -4.009 1.313 1.00 97.38 226 ASP A O 1
ATOM 1747 N N . ALA A 1 227 ? 18.919 -2.719 2.997 1.00 96.81 227 ALA A N 1
ATOM 1748 C CA . ALA A 1 227 ? 18.452 -3.836 3.810 1.00 96.81 227 ALA A CA 1
ATOM 1749 C C . ALA A 1 227 ? 17.364 -4.645 3.088 1.00 96.81 227 ALA A C 1
ATOM 1751 O O . ALA A 1 227 ? 17.423 -5.869 3.070 1.00 96.81 227 ALA A O 1
ATOM 1752 N N . PHE A 1 228 ? 16.397 -3.988 2.439 1.00 97.44 228 PHE A N 1
ATOM 1753 C CA . PHE A 1 228 ? 15.382 -4.699 1.658 1.00 97.44 228 PHE A CA 1
ATOM 1754 C C . PHE A 1 228 ? 16.007 -5.436 0.468 1.00 97.44 228 PHE A C 1
ATOM 1756 O O . PHE A 1 228 ? 15.698 -6.602 0.243 1.00 97.44 228 PHE A O 1
ATOM 1763 N N . ALA A 1 229 ? 16.915 -4.788 -0.267 1.00 97.94 229 ALA A N 1
ATOM 1764 C CA . ALA A 1 229 ? 17.584 -5.378 -1.424 1.00 97.94 229 ALA A CA 1
ATOM 1765 C C . ALA A 1 229 ? 18.416 -6.619 -1.057 1.00 97.94 229 ALA A C 1
ATOM 1767 O O . ALA A 1 229 ? 18.361 -7.629 -1.757 1.00 97.94 229 ALA A O 1
ATOM 1768 N N . GLN A 1 230 ? 19.152 -6.573 0.056 1.00 97.44 230 GLN A N 1
ATOM 1769 C CA . GLN A 1 230 ? 19.921 -7.716 0.559 1.00 97.44 230 GLN A CA 1
ATOM 1770 C C . GLN A 1 230 ? 19.012 -8.887 0.928 1.00 97.44 230 GLN A C 1
ATOM 1772 O O . GLN A 1 230 ? 19.264 -10.017 0.517 1.00 97.44 230 GLN A O 1
ATOM 1777 N N . ARG A 1 231 ? 17.924 -8.604 1.647 1.00 96.69 231 ARG A N 1
ATOM 1778 C CA . ARG A 1 231 ? 16.943 -9.618 2.029 1.00 96.69 231 ARG A CA 1
ATOM 1779 C C . ARG A 1 231 ? 16.227 -10.226 0.835 1.00 96.69 231 ARG A C 1
ATOM 1781 O O . ARG A 1 231 ? 16.035 -11.435 0.772 1.00 96.69 231 ARG A O 1
ATOM 1788 N N . LEU A 1 232 ? 15.866 -9.398 -0.140 1.00 97.12 232 LEU A N 1
ATOM 1789 C CA . LEU A 1 232 ? 15.289 -9.861 -1.391 1.00 97.12 232 LEU A CA 1
ATOM 1790 C C . LEU A 1 232 ? 16.260 -10.797 -2.124 1.00 97.12 232 LEU A C 1
ATOM 1792 O O . LEU A 1 232 ? 15.827 -11.828 -2.634 1.00 97.12 232 LEU A O 1
ATOM 1796 N N . ALA A 1 233 ? 17.558 -10.480 -2.132 1.00 96.19 233 ALA A N 1
ATOM 1797 C CA . ALA A 1 233 ? 18.585 -11.318 -2.745 1.00 96.19 233 ALA A CA 1
ATOM 1798 C C . ALA A 1 233 ? 18.778 -12.665 -2.036 1.00 96.19 233 ALA A C 1
ATOM 1800 O O . ALA A 1 233 ? 19.046 -13.656 -2.713 1.00 96.19 233 ALA A O 1
ATOM 1801 N N . SER A 1 234 ? 18.622 -12.726 -0.711 1.00 96.00 234 SER A N 1
ATOM 1802 C CA . SER A 1 234 ? 18.751 -13.976 0.046 1.00 96.00 234 SER A CA 1
ATOM 1803 C C . SER A 1 234 ? 17.478 -14.824 0.059 1.00 96.00 234 SER A C 1
ATOM 1805 O O . SER A 1 234 ? 17.554 -16.045 -0.023 1.00 96.00 234 SER A O 1
ATOM 1807 N N . GLU A 1 235 ? 16.306 -14.201 0.187 1.00 95.88 235 GLU A N 1
ATOM 1808 C CA . GLU A 1 235 ? 15.038 -14.897 0.461 1.00 95.88 235 GLU A CA 1
ATOM 1809 C C . GLU A 1 235 ? 14.127 -15.003 -0.775 1.00 95.88 235 GLU A C 1
ATOM 1811 O O . GLU A 1 235 ? 13.226 -15.849 -0.832 1.00 95.88 235 GLU A O 1
ATOM 1816 N N . GLY A 1 236 ? 14.343 -14.140 -1.770 1.00 95.50 236 GLY A N 1
ATOM 1817 C CA . GLY A 1 236 ? 13.472 -13.976 -2.930 1.00 95.50 236 GLY A CA 1
ATOM 1818 C C . GLY A 1 236 ? 12.093 -13.383 -2.588 1.00 95.50 236 GLY A C 1
ATOM 1819 O O . GLY A 1 236 ? 11.709 -13.292 -1.419 1.00 95.50 236 GLY A O 1
ATOM 1820 N N . PRO A 1 237 ? 11.284 -13.012 -3.603 1.00 94.94 237 PRO A N 1
ATOM 1821 C CA . PRO A 1 237 ? 9.963 -12.410 -3.383 1.00 94.94 237 PRO A CA 1
ATOM 1822 C C . PRO A 1 237 ? 9.023 -13.255 -2.507 1.00 94.94 237 PRO A C 1
ATOM 1824 O O 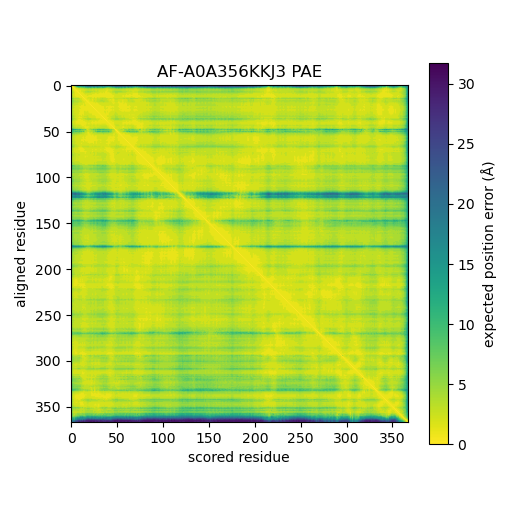. PRO A 1 237 ? 8.314 -12.727 -1.654 1.00 94.94 237 PRO A O 1
ATOM 1827 N N . ALA A 1 238 ? 9.031 -14.580 -2.689 1.00 94.44 238 ALA A N 1
ATOM 1828 C CA . ALA A 1 238 ? 8.180 -15.489 -1.922 1.00 94.44 238 ALA A CA 1
ATOM 1829 C C . ALA A 1 238 ? 8.619 -15.622 -0.455 1.00 94.44 238 ALA A C 1
ATOM 1831 O O . ALA A 1 238 ? 7.772 -15.828 0.412 1.00 94.44 238 ALA A O 1
ATOM 1832 N N . GLY A 1 239 ? 9.923 -15.519 -0.171 1.00 96.25 239 GLY A N 1
ATOM 1833 C CA . GLY A 1 239 ? 10.441 -15.512 1.196 1.00 96.25 239 GLY A CA 1
ATOM 1834 C C . GLY A 1 239 ? 9.994 -14.272 1.959 1.00 96.25 239 GLY A C 1
ATOM 1835 O O . GLY A 1 239 ? 9.369 -14.409 3.011 1.00 96.25 239 GLY A O 1
ATOM 1836 N N . LEU A 1 240 ? 10.167 -13.093 1.354 1.00 96.44 240 LEU A N 1
ATOM 1837 C CA . LEU A 1 240 ? 9.720 -11.830 1.948 1.00 96.44 240 LEU A CA 1
ATOM 1838 C C . LEU A 1 240 ? 8.207 -11.792 2.184 1.00 96.44 240 LEU A C 1
ATOM 1840 O O . LEU A 1 240 ? 7.752 -11.260 3.192 1.00 96.44 240 LEU A O 1
ATOM 1844 N N . GLU A 1 241 ? 7.405 -12.375 1.289 1.00 95.44 241 GLU A N 1
ATOM 1845 C CA . GLU A 1 241 ? 5.953 -12.438 1.484 1.00 95.44 241 GLU A CA 1
ATOM 1846 C C . GLU A 1 241 ? 5.552 -13.364 2.644 1.00 95.44 241 GLU A C 1
ATOM 1848 O O . GLU A 1 241 ? 4.636 -13.038 3.403 1.00 95.44 241 GLU A O 1
ATOM 1853 N N . ARG A 1 242 ? 6.240 -14.502 2.830 1.00 95.62 242 ARG A N 1
ATOM 1854 C CA . ARG A 1 242 ? 6.014 -15.361 4.007 1.00 95.62 242 ARG A CA 1
ATOM 1855 C C . ARG A 1 242 ? 6.357 -14.625 5.291 1.00 95.62 242 ARG A C 1
ATOM 1857 O O . ARG A 1 242 ? 5.578 -14.665 6.242 1.00 95.62 242 ARG A O 1
ATOM 1864 N N . GLU A 1 243 ? 7.492 -13.939 5.305 1.00 95.94 243 GLU A N 1
ATOM 1865 C CA . GLU A 1 243 ? 7.887 -13.154 6.460 1.00 95.94 243 GLU A CA 1
ATOM 1866 C C . GLU A 1 243 ? 6.885 -12.033 6.744 1.00 95.94 243 GLU A C 1
ATOM 1868 O O . GLU A 1 243 ? 6.467 -11.877 7.886 1.00 95.94 243 GLU A O 1
ATOM 1873 N N . ARG A 1 244 ? 6.438 -11.287 5.730 1.00 96.25 244 ARG A N 1
ATOM 1874 C CA . ARG A 1 244 ? 5.419 -10.241 5.895 1.00 96.25 244 ARG A CA 1
ATOM 1875 C C . ARG A 1 244 ? 4.193 -10.755 6.630 1.00 96.25 244 ARG A C 1
ATOM 1877 O O . ARG A 1 244 ? 3.761 -10.132 7.592 1.00 96.25 244 ARG A O 1
ATOM 1884 N N . ARG A 1 245 ? 3.653 -11.898 6.198 1.00 94.75 245 ARG A N 1
ATOM 1885 C CA . ARG A 1 245 ? 2.480 -12.525 6.829 1.00 94.75 245 ARG A CA 1
ATOM 1886 C C . ARG A 1 245 ? 2.767 -12.931 8.267 1.00 94.75 245 ARG A C 1
ATOM 1888 O O . ARG A 1 245 ? 1.951 -12.680 9.144 1.00 94.75 245 ARG A O 1
ATOM 1895 N N . GLN A 1 246 ? 3.936 -13.514 8.519 1.00 95.88 246 GLN A N 1
ATOM 1896 C CA . GLN A 1 246 ? 4.350 -13.898 9.866 1.00 95.88 246 GLN A CA 1
ATOM 1897 C C . GLN A 1 246 ? 4.494 -12.678 10.788 1.00 95.88 246 GLN A C 1
ATOM 1899 O O . GLN A 1 246 ? 4.022 -12.705 11.924 1.00 95.88 246 GLN A O 1
ATOM 1904 N N . GLN A 1 247 ? 5.131 -11.610 10.311 1.00 95.69 247 GLN A N 1
ATOM 1905 C CA . GLN A 1 247 ? 5.376 -10.395 11.085 1.00 95.69 247 GLN A CA 1
ATOM 1906 C C . GLN A 1 247 ? 4.099 -9.576 11.286 1.00 95.69 247 GLN A C 1
ATOM 1908 O O . GLN A 1 247 ? 3.932 -8.985 12.347 1.00 95.69 247 GLN A O 1
ATOM 1913 N N . ALA A 1 248 ? 3.164 -9.598 10.330 1.00 95.12 248 ALA A N 1
ATOM 1914 C CA . ALA A 1 248 ? 1.862 -8.948 10.476 1.00 95.12 248 ALA A CA 1
ATOM 1915 C C . ALA A 1 248 ? 1.096 -9.466 11.703 1.00 95.12 248 ALA A C 1
ATOM 1917 O O . ALA A 1 248 ? 0.374 -8.695 12.328 1.00 95.12 248 ALA A O 1
ATOM 1918 N N . GLU A 1 249 ? 1.298 -10.731 12.082 1.00 93.06 249 GLU A N 1
ATOM 1919 C CA . GLU A 1 249 ? 0.720 -11.323 13.294 1.00 93.06 249 GLU A CA 1
ATOM 1920 C C . GLU A 1 249 ? 1.617 -11.156 14.529 1.00 93.06 249 GLU A C 1
ATOM 1922 O O . GLU A 1 249 ? 1.133 -10.873 15.624 1.00 93.06 249 GLU A O 1
ATOM 1927 N N . ARG A 1 250 ? 2.932 -11.371 14.383 1.00 93.56 250 ARG A N 1
ATOM 1928 C CA . ARG A 1 250 ? 3.849 -11.501 15.529 1.00 93.56 250 ARG A CA 1
ATOM 1929 C C . ARG A 1 250 ? 4.440 -10.177 15.997 1.00 93.56 250 ARG A C 1
ATOM 1931 O O . ARG A 1 250 ? 4.441 -9.903 17.198 1.00 93.56 250 ARG A O 1
ATOM 1938 N N . ASP A 1 251 ? 4.949 -9.374 15.071 1.00 94.00 251 ASP A N 1
ATOM 1939 C CA . ASP A 1 251 ? 5.626 -8.114 15.373 1.00 94.00 251 ASP A CA 1
ATOM 1940 C C . ASP A 1 251 ? 5.318 -7.063 14.293 1.00 94.00 251 ASP A C 1
ATOM 1942 O O . ASP A 1 251 ? 6.135 -6.769 13.411 1.00 94.00 251 ASP A O 1
ATOM 1946 N N . PRO A 1 252 ? 4.106 -6.483 14.337 1.00 95.00 252 PRO A N 1
ATOM 1947 C CA . PRO A 1 252 ? 3.655 -5.547 13.313 1.00 95.00 252 PRO A CA 1
ATOM 1948 C C . PRO A 1 252 ? 4.475 -4.250 13.302 1.00 95.00 252 PRO A C 1
ATOM 1950 O O . PRO A 1 252 ? 4.568 -3.593 12.264 1.00 95.00 252 PRO A O 1
ATOM 1953 N N . ALA A 1 253 ? 5.124 -3.892 14.415 1.00 94.38 253 ALA A N 1
ATOM 1954 C CA . ALA A 1 253 ? 6.042 -2.764 14.4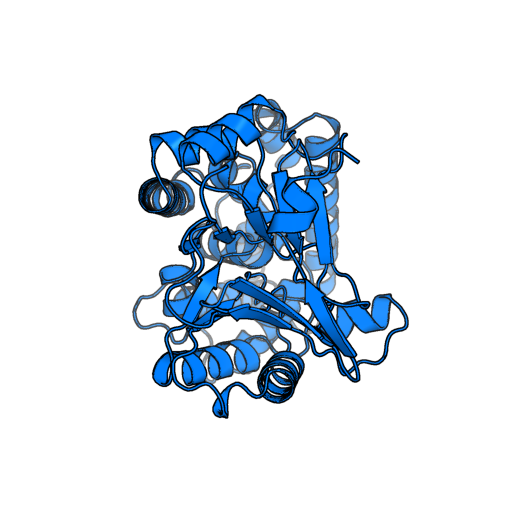46 1.00 94.38 253 ALA A CA 1
ATOM 1955 C C . ALA A 1 253 ? 7.339 -3.060 13.688 1.00 94.38 253 ALA A C 1
ATOM 1957 O O . ALA A 1 253 ? 7.763 -2.230 12.885 1.00 94.38 253 ALA A O 1
ATOM 1958 N N . ALA A 1 254 ? 7.942 -4.240 13.881 1.00 94.00 254 ALA A N 1
ATOM 1959 C CA . ALA A 1 254 ? 9.104 -4.644 13.088 1.00 94.00 254 ALA A CA 1
ATOM 1960 C C . ALA A 1 254 ? 8.765 -4.716 11.593 1.00 94.00 254 ALA A C 1
ATOM 1962 O O . ALA A 1 254 ? 9.558 -4.271 10.762 1.00 94.00 254 ALA A O 1
ATOM 1963 N N . LEU A 1 255 ? 7.563 -5.192 11.246 1.00 96.56 255 LEU A N 1
ATOM 1964 C CA . LEU A 1 255 ? 7.080 -5.164 9.867 1.00 96.56 255 LEU A CA 1
ATOM 1965 C C . LEU A 1 255 ? 7.007 -3.736 9.313 1.00 96.56 255 LEU A C 1
ATOM 1967 O O . LEU A 1 255 ? 7.559 -3.458 8.249 1.00 96.56 255 LEU A O 1
ATOM 1971 N N . TYR A 1 256 ? 6.316 -2.840 10.017 1.00 96.19 256 TYR A N 1
ATOM 1972 C CA . TYR A 1 256 ? 5.986 -1.508 9.511 1.00 96.19 256 TYR A CA 1
ATOM 1973 C C . TYR A 1 256 ? 7.179 -0.536 9.523 1.00 96.19 256 TYR A C 1
ATOM 1975 O O . TYR A 1 256 ? 7.341 0.261 8.595 1.00 96.19 256 TYR A O 1
ATOM 1983 N N . TYR A 1 257 ? 8.031 -0.598 10.548 1.00 94.38 257 TYR A N 1
ATOM 1984 C CA . TYR A 1 257 ? 9.183 0.298 10.703 1.00 94.38 257 TYR A CA 1
ATOM 1985 C C . TYR A 1 257 ? 10.492 -0.289 10.158 1.00 94.38 257 TYR A C 1
ATOM 1987 O O . TYR A 1 257 ? 11.428 0.464 9.886 1.00 94.38 257 TYR A O 1
ATOM 1995 N N . GLY A 1 258 ? 10.548 -1.607 9.952 1.00 94.12 258 GLY A N 1
ATOM 1996 C CA . GLY A 1 258 ? 11.702 -2.306 9.398 1.00 94.12 258 GLY A CA 1
ATOM 1997 C C . GLY A 1 258 ? 11.782 -2.295 7.863 1.00 94.12 258 GLY A C 1
ATOM 1998 O O . GLY A 1 258 ? 10.996 -1.632 7.181 1.00 94.12 258 GLY A O 1
ATOM 1999 N N . PRO A 1 259 ? 12.734 -3.054 7.283 1.00 94.94 259 PRO A N 1
ATOM 2000 C CA . PRO A 1 259 ? 13.028 -3.039 5.846 1.00 94.94 259 PRO A CA 1
ATOM 2001 C C . PRO A 1 259 ? 11.834 -3.328 4.927 1.00 94.94 259 PRO A C 1
ATOM 2003 O O . PRO A 1 259 ? 11.738 -2.729 3.859 1.00 94.94 259 PRO A O 1
ATOM 2006 N N . LEU A 1 260 ? 10.918 -4.212 5.332 1.00 96.62 260 LEU A N 1
ATOM 2007 C CA . LEU A 1 260 ? 9.734 -4.566 4.537 1.00 96.62 260 LEU A CA 1
ATOM 2008 C C . LEU A 1 260 ? 8.766 -3.380 4.445 1.00 96.62 260 LEU A C 1
ATOM 2010 O O . LEU A 1 260 ? 8.370 -2.992 3.352 1.00 96.62 260 LEU A O 1
ATOM 2014 N N . GLY A 1 261 ? 8.446 -2.748 5.579 1.00 96.00 261 GLY A N 1
ATOM 2015 C CA . GLY A 1 261 ? 7.623 -1.542 5.618 1.00 96.00 261 GLY A CA 1
ATOM 2016 C C . GLY A 1 261 ? 8.287 -0.350 4.929 1.00 96.00 261 GLY A C 1
ATOM 2017 O O . GLY A 1 261 ? 7.597 0.454 4.306 1.00 96.00 261 GLY A O 1
ATOM 2018 N N . ASN A 1 262 ? 9.625 -0.267 4.947 1.00 94.81 262 ASN A N 1
ATOM 2019 C CA . ASN A 1 262 ? 10.376 0.735 4.180 1.00 94.81 262 ASN A CA 1
ATOM 2020 C C . ASN A 1 262 ? 10.050 0.657 2.689 1.00 94.81 262 ASN A C 1
ATOM 2022 O O . ASN A 1 262 ? 9.827 1.694 2.065 1.00 94.81 262 ASN A O 1
ATOM 2026 N N . ALA A 1 263 ? 9.925 -0.553 2.135 1.00 96.38 263 ALA A N 1
ATOM 2027 C CA . ALA A 1 263 ? 9.617 -0.719 0.719 1.00 96.38 263 ALA A CA 1
ATOM 2028 C C . ALA A 1 263 ? 8.252 -0.142 0.299 1.00 96.38 263 ALA A C 1
ATOM 2030 O O . ALA A 1 263 ? 8.022 0.157 -0.874 1.00 96.38 263 ALA A O 1
ATOM 2031 N N . LEU A 1 264 ? 7.368 0.078 1.277 1.00 96.44 264 LEU A N 1
ATOM 2032 C CA . LEU A 1 264 ? 6.044 0.660 1.088 1.00 96.44 264 LEU A CA 1
ATOM 2033 C C . LEU A 1 264 ? 6.000 2.176 1.341 1.00 96.44 264 LEU A C 1
ATOM 2035 O O . LEU A 1 264 ? 4.963 2.790 1.154 1.00 96.44 264 LEU A O 1
ATOM 2039 N N . ARG A 1 265 ? 7.078 2.810 1.816 1.00 94.12 265 ARG A N 1
ATOM 2040 C CA . ARG A 1 265 ? 7.052 4.231 2.244 1.00 94.12 265 ARG A CA 1
ATOM 2041 C C . ARG A 1 265 ? 8.214 5.078 1.735 1.00 94.12 265 ARG A C 1
ATOM 2043 O O . ARG A 1 265 ? 8.206 6.302 1.927 1.00 94.12 265 ARG A O 1
ATOM 2050 N N . THR A 1 266 ? 9.241 4.438 1.178 1.00 93.12 266 THR A N 1
ATOM 2051 C CA . THR A 1 266 ? 10.468 5.097 0.726 1.00 93.12 266 THR A CA 1
ATOM 2052 C C . THR A 1 266 ? 10.161 6.083 -0.391 1.00 93.12 266 THR A C 1
ATOM 2054 O O . THR A 1 266 ? 9.592 5.730 -1.417 1.00 93.12 266 THR A O 1
ATOM 2057 N N . LYS A 1 267 ? 10.595 7.332 -0.206 1.00 92.06 267 LYS A N 1
ATOM 2058 C CA . LYS A 1 267 ? 10.624 8.361 -1.253 1.00 92.06 267 LYS A CA 1
ATOM 2059 C C . LYS A 1 267 ? 12.049 8.864 -1.488 1.00 92.06 267 LYS A C 1
ATOM 2061 O O . LYS A 1 267 ? 12.205 9.940 -2.052 1.00 92.06 267 LYS A O 1
ATOM 2066 N N . TYR A 1 268 ? 13.065 8.134 -1.030 1.00 91.81 268 TYR A N 1
ATOM 2067 C CA . TYR A 1 268 ? 14.478 8.514 -1.123 1.00 91.81 268 TYR A CA 1
ATOM 2068 C C . TYR A 1 268 ? 14.794 9.898 -0.526 1.00 91.81 268 TYR A C 1
ATOM 2070 O O . TYR A 1 268 ? 15.590 10.662 -1.064 1.00 91.81 268 TYR A O 1
ATOM 2078 N N . ARG A 1 269 ? 14.153 10.245 0.596 1.00 89.56 269 ARG A N 1
ATOM 2079 C CA . ARG A 1 269 ? 14.455 11.463 1.363 1.00 89.56 269 ARG A CA 1
ATOM 2080 C C . ARG A 1 269 ? 15.684 11.203 2.233 1.00 89.56 269 ARG A C 1
ATOM 2082 O O . ARG A 1 269 ? 15.576 10.429 3.179 1.00 89.56 269 ARG A O 1
ATOM 2089 N N . ALA A 1 270 ? 16.805 11.863 1.940 1.00 84.75 270 ALA A N 1
ATOM 2090 C CA . ALA A 1 270 ? 18.111 11.580 2.551 1.00 84.75 270 ALA A CA 1
ATOM 2091 C C . ALA A 1 270 ? 18.105 11.519 4.093 1.00 84.75 270 ALA A C 1
ATOM 2093 O O . ALA A 1 270 ? 18.775 10.677 4.676 1.00 84.75 270 ALA A O 1
ATOM 2094 N N . GLU A 1 271 ? 17.317 12.371 4.753 1.00 83.38 271 GLU A N 1
ATOM 2095 C CA . GLU A 1 271 ? 17.275 12.465 6.222 1.00 83.38 271 GLU A CA 1
ATOM 2096 C C . GLU A 1 271 ? 16.273 11.506 6.893 1.00 83.38 271 GLU A C 1
ATOM 2098 O O . GLU A 1 271 ? 16.254 11.379 8.116 1.00 83.38 271 GLU A O 1
ATOM 2103 N N . LEU A 1 272 ? 15.387 10.867 6.122 1.00 83.62 272 LEU A N 1
ATOM 2104 C CA . LEU A 1 272 ? 14.213 10.157 6.656 1.00 83.62 272 LEU A CA 1
ATOM 2105 C C . LEU A 1 272 ? 14.094 8.711 6.184 1.00 83.62 272 LEU A C 1
ATOM 2107 O O . LEU A 1 272 ? 13.523 7.877 6.894 1.00 83.62 272 LEU A O 1
ATOM 2111 N N . ASP A 1 273 ? 14.554 8.431 4.969 1.00 90.12 273 ASP A N 1
ATOM 2112 C CA . ASP A 1 273 ? 14.445 7.119 4.355 1.00 90.12 273 ASP A CA 1
ATOM 2113 C C . ASP A 1 273 ? 15.793 6.399 4.432 1.00 90.12 273 ASP A C 1
ATOM 2115 O O . ASP A 1 273 ? 16.824 6.999 4.123 1.00 90.12 273 ASP A O 1
ATOM 2119 N N . PRO A 1 274 ? 15.809 5.108 4.801 1.00 91.38 274 PRO A N 1
ATOM 2120 C CA . PRO A 1 274 ? 17.021 4.308 4.721 1.00 91.38 274 PRO A CA 1
ATOM 2121 C C . PRO A 1 274 ? 17.576 4.302 3.290 1.00 91.38 274 PRO A C 1
ATOM 2123 O O . PRO A 1 274 ? 16.796 4.215 2.335 1.00 91.38 274 PRO A O 1
ATOM 2126 N N . PRO A 1 275 ? 18.904 4.387 3.122 1.00 93.69 275 PRO A N 1
ATOM 2127 C CA . PRO A 1 275 ? 19.496 4.633 1.820 1.00 93.69 275 PRO A CA 1
ATOM 2128 C C . PRO A 1 275 ? 19.404 3.410 0.904 1.00 93.69 275 PRO A C 1
ATOM 2130 O O . PRO A 1 275 ? 19.375 2.259 1.350 1.00 93.69 275 PRO A O 1
ATOM 2133 N N . LEU A 1 276 ? 19.407 3.691 -0.397 1.00 96.06 276 LEU A N 1
ATOM 2134 C CA . LEU A 1 276 ? 19.768 2.747 -1.445 1.00 96.06 276 LEU A CA 1
ATOM 2135 C C . LEU A 1 276 ? 21.134 3.169 -1.979 1.00 96.06 276 LEU A C 1
ATOM 2137 O O . LEU A 1 276 ? 21.259 4.219 -2.609 1.00 96.06 276 LEU A O 1
ATOM 2141 N N . THR A 1 277 ? 22.158 2.384 -1.678 1.00 95.81 277 THR A N 1
ATOM 2142 C CA . THR A 1 277 ? 23.542 2.627 -2.082 1.00 95.81 277 THR A CA 1
ATOM 2143 C C . THR A 1 277 ? 23.963 1.649 -3.177 1.00 95.81 277 THR A C 1
ATOM 2145 O O . THR A 1 277 ? 23.204 0.768 -3.595 1.00 95.81 277 THR A O 1
ATOM 2148 N N . ALA A 1 278 ? 25.220 1.754 -3.614 1.00 95.31 278 ALA A N 1
ATOM 2149 C CA . ALA A 1 278 ? 25.824 0.796 -4.534 1.00 95.31 278 ALA A CA 1
ATOM 2150 C C . ALA A 1 278 ? 25.742 -0.657 -4.020 1.00 95.31 278 ALA A C 1
ATOM 2152 O O . ALA A 1 278 ? 25.658 -1.581 -4.827 1.00 95.31 278 ALA A O 1
ATOM 2153 N N . ALA A 1 279 ? 25.720 -0.876 -2.699 1.00 95.81 279 ALA A N 1
ATOM 2154 C CA . ALA A 1 279 ? 25.594 -2.212 -2.123 1.00 95.81 279 ALA A CA 1
ATOM 2155 C C . ALA A 1 279 ? 24.209 -2.827 -2.392 1.00 95.81 279 ALA A C 1
ATOM 2157 O O . ALA A 1 279 ? 24.125 -3.971 -2.849 1.00 95.81 279 ALA A O 1
ATOM 2158 N N . GLY A 1 280 ? 23.129 -2.071 -2.160 1.00 97.00 280 GLY A N 1
ATOM 2159 C CA . GLY A 1 280 ? 21.769 -2.495 -2.492 1.00 97.00 280 GLY A CA 1
ATOM 2160 C C . GLY A 1 280 ? 21.560 -2.634 -3.998 1.00 97.00 280 GLY A C 1
ATOM 2161 O O . GLY A 1 280 ? 21.014 -3.641 -4.449 1.00 97.00 280 GLY A O 1
ATOM 2162 N N . ALA A 1 281 ? 22.081 -1.695 -4.792 1.00 96.50 281 ALA A N 1
ATOM 2163 C CA . ALA A 1 281 ? 22.047 -1.780 -6.253 1.00 96.50 281 ALA A CA 1
ATOM 2164 C C . ALA A 1 281 ? 22.745 -3.048 -6.775 1.00 96.50 281 ALA A C 1
ATOM 2166 O O . ALA A 1 281 ? 22.206 -3.756 -7.626 1.00 96.50 281 ALA A O 1
ATOM 2167 N N . ALA A 1 282 ? 23.911 -3.392 -6.221 1.00 96.06 282 ALA A N 1
ATOM 2168 C CA . ALA A 1 282 ? 24.621 -4.618 -6.563 1.00 96.06 282 ALA A CA 1
ATOM 2169 C C . ALA A 1 282 ? 23.845 -5.876 -6.141 1.00 96.06 282 ALA A C 1
ATOM 2171 O O . ALA A 1 282 ? 23.866 -6.872 -6.864 1.00 96.06 282 ALA A O 1
ATOM 2172 N N . ALA A 1 283 ? 23.145 -5.849 -5.000 1.00 97.25 283 ALA A N 1
ATOM 2173 C CA . ALA A 1 283 ? 22.292 -6.958 -4.573 1.00 97.25 283 ALA A CA 1
ATOM 2174 C C . ALA A 1 283 ? 21.137 -7.200 -5.558 1.00 97.25 283 ALA A C 1
ATOM 2176 O O . ALA A 1 283 ? 20.946 -8.335 -5.989 1.00 97.25 283 ALA A O 1
ATOM 2177 N N . LEU A 1 284 ? 20.444 -6.140 -5.987 1.00 97.12 284 LEU A N 1
ATOM 2178 C CA . LEU A 1 284 ? 19.395 -6.215 -7.012 1.00 97.12 284 LEU A CA 1
ATOM 2179 C C . LEU A 1 284 ? 19.949 -6.709 -8.356 1.00 97.12 284 LEU A C 1
ATOM 2181 O O . LEU A 1 284 ? 19.389 -7.618 -8.968 1.00 97.12 284 LEU A O 1
ATOM 2185 N N . SER A 1 285 ? 21.092 -6.169 -8.782 1.00 94.75 285 SER A N 1
ATOM 2186 C CA . SER A 1 285 ? 21.743 -6.545 -10.039 1.00 94.75 285 SER A CA 1
ATOM 2187 C C . SER A 1 285 ? 22.145 -8.023 -10.074 1.00 94.75 285 SER A C 1
ATOM 2189 O O . SER A 1 285 ? 21.892 -8.703 -11.066 1.00 94.75 285 SER A O 1
ATOM 2191 N N . ARG A 1 286 ? 22.669 -8.579 -8.968 1.00 94.12 286 ARG A N 1
ATOM 2192 C CA . ARG A 1 286 ? 22.977 -10.021 -8.859 1.00 94.12 286 ARG A CA 1
ATOM 2193 C C . ARG A 1 286 ? 21.748 -10.913 -9.002 1.00 94.12 286 ARG A C 1
ATOM 2195 O O . ARG A 1 286 ? 21.875 -12.048 -9.446 1.00 94.12 286 ARG A O 1
ATOM 2202 N N . MET A 1 287 ? 20.565 -10.410 -8.657 1.00 93.88 287 MET A N 1
ATOM 2203 C CA . MET A 1 287 ? 19.313 -11.121 -8.911 1.00 93.88 287 MET A CA 1
ATOM 2204 C C . MET A 1 287 ? 18.857 -11.019 -10.371 1.00 93.88 287 MET A C 1
ATOM 2206 O O . MET A 1 287 ? 17.903 -11.694 -10.748 1.00 93.88 287 MET A O 1
ATOM 2210 N N . GLY A 1 288 ? 19.483 -10.172 -11.187 1.00 94.88 288 GLY A N 1
ATOM 2211 C CA . GLY A 1 288 ? 19.015 -9.809 -12.522 1.00 94.88 288 GLY A CA 1
ATOM 2212 C C . GLY A 1 288 ? 17.895 -8.768 -12.506 1.00 94.88 288 GLY A C 1
ATOM 2213 O O . GLY A 1 288 ? 17.120 -8.708 -13.450 1.00 94.88 288 GLY A O 1
ATOM 2214 N N . VAL A 1 289 ? 17.754 -7.975 -11.438 1.00 96.38 289 VAL A N 1
ATOM 2215 C CA . VAL A 1 289 ? 16.848 -6.817 -11.436 1.00 96.38 289 VAL A CA 1
ATOM 2216 C C . VAL A 1 289 ? 17.598 -5.619 -12.009 1.00 96.38 289 VAL A C 1
ATOM 2218 O O . VAL A 1 289 ? 18.617 -5.203 -11.457 1.00 96.38 289 VAL A O 1
ATOM 2221 N N . ARG A 1 290 ? 17.091 -5.057 -13.110 1.00 95.31 290 ARG A N 1
ATOM 2222 C CA . ARG A 1 290 ? 17.676 -3.881 -13.779 1.00 95.31 290 ARG A CA 1
ATOM 2223 C C . ARG A 1 290 ? 16.886 -2.601 -13.554 1.00 95.31 290 ARG A C 1
ATOM 2225 O O . ARG A 1 290 ? 17.470 -1.519 -13.605 1.00 95.31 290 ARG A O 1
ATOM 2232 N N . ALA A 1 291 ? 15.586 -2.715 -13.294 1.00 97.19 291 ALA A N 1
ATOM 2233 C CA . ALA A 1 291 ? 14.738 -1.573 -12.997 1.00 97.19 291 ALA A CA 1
ATOM 2234 C C . ALA A 1 291 ? 13.661 -1.905 -11.964 1.00 97.19 291 ALA A C 1
ATOM 2236 O O . ALA A 1 291 ? 13.177 -3.038 -11.878 1.00 97.19 291 ALA A O 1
ATOM 2237 N N . LEU A 1 292 ? 13.274 -0.887 -11.202 1.00 97.94 292 LEU A N 1
ATOM 2238 C CA . LEU A 1 292 ? 12.105 -0.924 -10.335 1.00 97.94 292 LEU A CA 1
ATOM 2239 C C . LEU A 1 292 ? 10.921 -0.276 -11.047 1.00 97.94 292 LEU A C 1
ATOM 2241 O O . LEU A 1 292 ? 11.089 0.753 -11.693 1.00 97.94 292 LEU A O 1
ATOM 2245 N N . VAL A 1 293 ? 9.731 -0.854 -10.915 1.00 98.31 293 VAL A N 1
ATOM 2246 C CA . VAL A 1 293 ? 8.470 -0.221 -11.325 1.00 98.31 293 VAL A CA 1
ATOM 2247 C C . VAL A 1 293 ? 7.734 0.178 -10.057 1.00 98.31 293 VAL A C 1
ATOM 2249 O O . VAL A 1 293 ? 7.459 -0.686 -9.220 1.00 98.31 293 VAL A O 1
ATOM 2252 N N . THR A 1 294 ? 7.489 1.476 -9.881 1.00 97.31 294 THR A N 1
ATOM 2253 C CA . THR A 1 294 ? 7.100 2.037 -8.581 1.00 97.31 294 THR A CA 1
ATOM 2254 C C . THR A 1 294 ? 5.983 3.069 -8.663 1.00 97.31 294 THR A C 1
ATOM 2256 O O . THR A 1 294 ? 5.849 3.773 -9.661 1.00 97.31 294 THR A O 1
ATOM 2259 N N . GLY A 1 295 ? 5.208 3.194 -7.588 1.00 93.94 295 GLY A N 1
ATOM 2260 C CA . GLY A 1 295 ? 4.237 4.263 -7.353 1.00 93.94 295 GLY A CA 1
ATOM 2261 C C . GLY A 1 295 ? 4.683 5.241 -6.260 1.00 93.94 295 GLY A C 1
ATOM 2262 O O . GLY A 1 295 ? 5.868 5.569 -6.155 1.00 93.94 295 GLY A O 1
ATOM 2263 N N . HIS A 1 296 ? 3.735 5.711 -5.441 1.00 93.69 296 HIS A N 1
ATOM 2264 C CA . HIS A 1 296 ? 3.944 6.477 -4.201 1.00 93.69 296 HIS A CA 1
ATOM 2265 C C . HIS A 1 296 ? 4.549 7.897 -4.332 1.00 93.69 296 HIS A C 1
ATOM 2267 O O . HIS A 1 296 ? 4.651 8.665 -3.350 1.00 93.69 296 HIS A O 1
ATOM 2273 N N . ARG A 1 297 ? 4.989 8.279 -5.533 1.00 91.00 297 ARG A N 1
ATOM 2274 C CA . ARG A 1 297 ? 5.573 9.583 -5.873 1.00 91.00 297 ARG A CA 1
ATOM 2275 C C . ARG A 1 297 ? 4.735 10.240 -6.978 1.00 91.00 297 ARG A C 1
ATOM 2277 O O . ARG A 1 297 ? 5.103 10.123 -8.143 1.00 91.00 297 ARG A O 1
ATOM 2284 N N . PRO A 1 298 ? 3.669 10.978 -6.616 1.00 91.06 298 PRO A N 1
ATOM 2285 C CA . PRO A 1 298 ? 2.701 11.471 -7.588 1.00 91.06 298 PRO A CA 1
ATOM 2286 C C . PRO A 1 298 ? 3.319 12.489 -8.536 1.00 91.06 298 PRO A C 1
ATOM 2288 O O . PRO A 1 298 ? 3.866 13.501 -8.084 1.00 91.06 298 PRO A O 1
ATOM 2291 N N . ASP A 1 299 ? 3.169 12.239 -9.835 1.00 92.06 299 ASP A N 1
ATOM 2292 C CA . ASP A 1 299 ? 3.518 13.154 -10.915 1.00 92.06 299 ASP A CA 1
ATOM 2293 C C . ASP A 1 299 ? 2.335 13.330 -11.884 1.00 92.06 299 ASP A C 1
ATOM 2295 O O . ASP A 1 299 ? 2.026 12.426 -12.661 1.00 92.06 299 ASP A O 1
ATOM 2299 N N . PRO A 1 300 ? 1.667 14.498 -11.893 1.00 88.75 300 PRO A N 1
ATOM 2300 C CA . PRO A 1 300 ? 0.573 14.745 -12.827 1.00 88.75 300 PRO A CA 1
ATOM 2301 C C . PRO A 1 300 ? 1.026 14.814 -14.2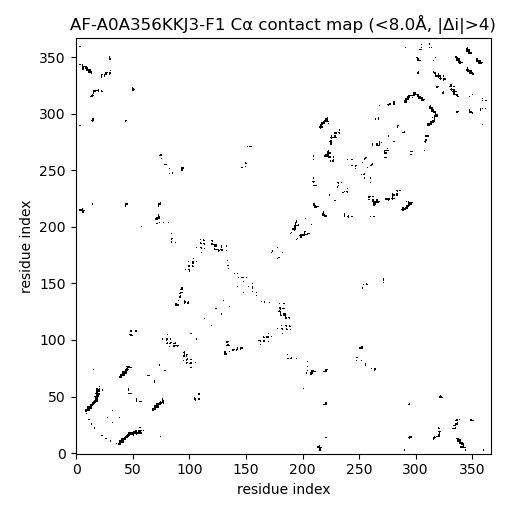94 1.00 88.75 300 PRO A C 1
ATOM 2303 O O . PRO A 1 300 ? 0.176 14.763 -15.181 1.00 88.75 300 PRO A O 1
ATOM 2306 N N . ALA A 1 301 ? 2.332 14.924 -14.575 1.00 90.19 301 ALA A N 1
ATOM 2307 C CA . ALA A 1 301 ? 2.862 14.864 -15.935 1.00 90.19 301 ALA A CA 1
ATOM 2308 C C . ALA A 1 301 ? 2.855 13.439 -16.523 1.00 90.19 301 ALA A C 1
ATOM 2310 O O . ALA A 1 301 ? 3.009 13.291 -17.742 1.00 90.19 301 ALA A O 1
ATOM 2311 N N . GLY A 1 302 ? 2.634 12.423 -15.681 1.00 91.44 302 GLY A N 1
ATOM 2312 C CA . GLY A 1 302 ? 2.549 11.015 -16.054 1.00 91.44 302 GLY A CA 1
ATOM 2313 C C . GLY A 1 302 ? 3.791 10.202 -15.691 1.00 91.44 302 GLY A C 1
ATOM 2314 O O . GLY A 1 302 ? 4.680 10.696 -14.993 1.00 91.44 302 GLY A O 1
ATOM 2315 N N . PRO A 1 303 ? 3.865 8.947 -16.169 1.00 95.44 303 PRO A N 1
ATOM 2316 C CA . PRO A 1 303 ? 4.976 8.067 -15.848 1.00 95.44 303 PRO A CA 1
ATOM 2317 C C . PRO A 1 303 ? 6.312 8.584 -16.385 1.00 95.44 303 PRO A C 1
ATOM 2319 O O . PRO A 1 303 ? 6.379 9.151 -17.480 1.00 95.44 303 PRO A O 1
ATOM 2322 N N . ARG A 1 304 ? 7.394 8.349 -15.638 1.00 94.69 304 ARG A N 1
ATOM 2323 C CA . ARG A 1 304 ? 8.740 8.835 -15.976 1.00 94.69 304 ARG A CA 1
ATOM 2324 C C . ARG A 1 304 ? 9.838 7.852 -15.590 1.00 94.69 304 ARG A C 1
ATOM 2326 O O . ARG A 1 304 ? 9.637 6.950 -14.778 1.00 94.69 304 ARG A O 1
ATOM 2333 N N . LEU A 1 305 ? 11.027 8.080 -16.143 1.00 95.44 305 LEU A N 1
ATOM 2334 C CA . LEU A 1 305 ? 12.253 7.426 -15.700 1.00 95.44 305 LEU A CA 1
ATOM 2335 C C . LEU A 1 305 ? 12.951 8.274 -14.635 1.00 95.44 305 LEU A C 1
ATOM 2337 O O . LEU A 1 305 ? 13.051 9.493 -14.765 1.00 95.44 305 LEU A O 1
ATOM 2341 N N . ALA A 1 306 ? 13.455 7.619 -13.596 1.00 94.38 306 ALA A N 1
ATOM 2342 C CA . ALA A 1 306 ? 14.264 8.232 -12.549 1.00 94.38 306 ALA A CA 1
ATOM 2343 C C . ALA A 1 306 ? 15.417 7.302 -12.149 1.00 94.38 306 ALA A C 1
ATOM 2345 O O . ALA A 1 306 ? 15.404 6.109 -12.459 1.00 94.38 306 ALA A O 1
ATOM 2346 N N . ARG A 1 307 ? 16.425 7.831 -11.449 1.00 93.44 307 ARG A N 1
ATOM 2347 C CA . ARG A 1 307 ? 17.546 7.038 -10.933 1.00 93.44 307 ARG A CA 1
ATOM 2348 C C . ARG A 1 307 ? 17.810 7.371 -9.472 1.00 93.44 307 ARG A C 1
ATOM 2350 O O . ARG A 1 307 ? 17.989 8.533 -9.122 1.00 93.44 307 ARG A O 1
ATOM 2357 N N . TYR A 1 308 ? 17.882 6.337 -8.639 1.00 92.94 308 TYR A N 1
ATOM 2358 C CA . TYR A 1 308 ? 18.176 6.450 -7.210 1.00 92.94 308 TYR A CA 1
ATOM 2359 C C . TYR A 1 308 ? 19.203 5.395 -6.820 1.00 92.94 308 TYR A C 1
ATOM 2361 O O . TYR A 1 308 ? 19.039 4.223 -7.147 1.00 92.94 308 TYR A O 1
ATOM 2369 N N . GLY A 1 309 ? 20.293 5.799 -6.162 1.00 88.94 309 GLY A N 1
ATOM 2370 C CA . GLY A 1 309 ? 21.326 4.851 -5.725 1.00 88.94 309 GLY A CA 1
ATOM 2371 C C . GLY A 1 309 ? 21.947 4.028 -6.861 1.00 88.94 309 GLY A C 1
ATOM 2372 O O . GLY A 1 309 ? 22.366 2.899 -6.639 1.00 88.94 309 GLY A O 1
ATOM 2373 N N . GLY A 1 310 ? 21.943 4.549 -8.094 1.00 89.62 310 GLY A N 1
ATOM 2374 C CA . GLY A 1 310 ? 22.388 3.827 -9.291 1.00 89.62 310 GLY A CA 1
ATOM 2375 C C . GLY A 1 310 ? 21.352 2.874 -9.903 1.00 89.62 310 GLY A C 1
ATOM 2376 O O . GLY A 1 310 ? 21.601 2.345 -10.984 1.00 89.62 310 GLY A O 1
ATOM 2377 N N . VAL A 1 311 ? 20.178 2.699 -9.293 1.00 94.81 311 VAL A N 1
ATOM 2378 C CA . VAL A 1 311 ? 19.089 1.841 -9.789 1.00 94.81 311 VAL A CA 1
ATOM 2379 C C . VAL A 1 311 ? 18.104 2.659 -10.619 1.00 94.81 311 VAL A C 1
ATOM 2381 O O . VAL A 1 311 ? 17.741 3.772 -10.237 1.00 94.81 311 VAL A O 1
ATOM 2384 N N . LEU A 1 312 ? 17.678 2.114 -11.760 1.00 96.38 312 LEU A N 1
ATOM 2385 C CA . LEU A 1 312 ? 16.669 2.737 -12.613 1.00 96.38 312 LEU A CA 1
ATOM 2386 C C . LEU A 1 312 ? 15.262 2.502 -12.052 1.00 96.38 312 LEU A C 1
ATOM 2388 O O . LEU A 1 312 ? 14.935 1.404 -11.608 1.00 96.38 312 LEU A O 1
ATOM 2392 N N . HIS A 1 313 ? 14.425 3.527 -12.126 1.00 96.62 313 HIS A N 1
ATOM 2393 C CA . HIS A 1 313 ? 13.025 3.509 -11.735 1.00 96.62 313 HIS A CA 1
ATOM 2394 C C . HIS A 1 313 ? 12.137 3.894 -12.915 1.00 96.62 313 HIS A C 1
ATOM 2396 O O . HIS A 1 313 ? 12.388 4.904 -13.568 1.00 96.62 313 HIS A O 1
ATOM 2402 N N . LEU A 1 314 ? 11.088 3.112 -13.148 1.00 97.06 314 LEU A N 1
ATOM 2403 C CA . LEU A 1 314 ? 9.921 3.476 -13.940 1.00 97.06 314 LEU A CA 1
ATOM 2404 C C . LEU A 1 314 ? 8.834 3.878 -12.939 1.00 97.06 314 LEU A C 1
ATOM 2406 O O . LEU A 1 314 ? 8.169 3.024 -12.350 1.00 97.06 314 LEU A O 1
ATOM 2410 N N . GLU A 1 315 ? 8.704 5.177 -12.694 1.00 96.44 315 GLU A N 1
ATOM 2411 C CA . GLU A 1 315 ? 7.719 5.714 -11.758 1.00 96.44 315 GLU A CA 1
ATOM 2412 C C . GLU A 1 315 ? 6.381 5.893 -12.483 1.00 96.44 315 GLU A C 1
ATOM 2414 O O . GLU A 1 315 ? 6.334 6.569 -13.507 1.00 96.44 315 GLU A O 1
ATOM 2419 N N . GLY A 1 316 ? 5.311 5.275 -11.974 1.00 95.00 316 GLY A N 1
ATOM 2420 C CA . GLY A 1 316 ? 3.992 5.216 -12.618 1.00 95.00 316 GLY A CA 1
ATOM 2421 C C . GLY A 1 316 ? 2.846 5.901 -11.865 1.00 95.00 316 GLY A C 1
ATOM 2422 O O . GLY A 1 316 ? 1.706 5.827 -12.317 1.00 95.00 316 GLY A O 1
ATOM 2423 N N . ASP A 1 317 ? 3.103 6.554 -10.728 1.00 92.75 317 ASP A N 1
ATOM 2424 C CA . ASP A 1 317 ? 2.071 7.292 -9.983 1.00 92.75 317 ASP A CA 1
ATOM 2425 C C . ASP A 1 317 ? 1.723 8.610 -10.695 1.00 92.75 317 ASP A C 1
ATOM 2427 O O . ASP A 1 317 ? 2.485 9.577 -10.673 1.00 92.75 317 ASP A O 1
ATOM 2431 N N . CYS A 1 318 ? 0.542 8.639 -11.313 1.00 92.31 318 CYS A N 1
ATOM 2432 C CA . CYS A 1 318 ? 0.057 9.761 -12.117 1.00 92.31 318 CYS A CA 1
ATOM 2433 C C . CYS A 1 318 ? -0.809 10.762 -11.329 1.00 92.31 318 CYS A C 1
ATOM 2435 O O . CYS A 1 318 ? -1.448 11.624 -11.935 1.00 92.31 318 CYS A O 1
ATOM 2437 N N . CYS A 1 319 ? -0.877 10.652 -9.995 1.00 91.94 319 CYS A N 1
ATOM 2438 C CA . CYS A 1 319 ? -1.790 11.432 -9.155 1.00 91.94 319 CYS A CA 1
ATOM 2439 C C . CYS A 1 319 ? -3.250 11.322 -9.638 1.00 91.94 319 CYS A C 1
ATOM 2441 O O . CYS A 1 319 ? -3.819 12.276 -10.180 1.00 91.94 319 CYS A O 1
ATOM 2443 N N . LEU A 1 320 ? -3.833 10.133 -9.475 1.00 91.69 320 LEU A N 1
ATOM 2444 C CA . LEU A 1 320 ? -5.144 9.783 -10.027 1.00 91.69 320 LEU A CA 1
ATOM 2445 C C . LEU A 1 320 ? -6.316 10.302 -9.185 1.00 91.69 320 LEU A C 1
ATOM 2447 O O . LEU A 1 320 ? -7.281 10.811 -9.748 1.00 91.69 320 LEU A O 1
ATOM 2451 N N . ASP A 1 321 ? -6.218 10.211 -7.857 1.00 90.69 321 ASP A N 1
ATOM 2452 C CA . ASP A 1 321 ? -7.353 10.455 -6.965 1.00 90.69 321 ASP A CA 1
ATOM 2453 C C . ASP A 1 321 ? -7.770 11.928 -6.875 1.00 90.69 321 ASP A C 1
ATOM 2455 O O . ASP A 1 321 ? -6.937 12.837 -6.750 1.00 90.69 321 ASP A O 1
ATOM 2459 N N . ALA A 1 322 ? -9.084 12.162 -6.873 1.00 87.44 322 ALA A N 1
ATOM 2460 C CA . ALA A 1 322 ? -9.663 13.504 -6.868 1.00 87.44 322 ALA A CA 1
ATOM 2461 C C . ALA A 1 322 ? -9.168 14.392 -5.708 1.00 87.44 322 ALA A C 1
ATOM 2463 O O . ALA A 1 322 ? -8.946 15.590 -5.894 1.00 87.44 322 ALA A O 1
ATOM 2464 N N . ALA A 1 323 ? -8.944 13.834 -4.512 1.00 87.44 323 ALA A N 1
ATOM 2465 C CA . ALA A 1 323 ? -8.524 14.613 -3.347 1.00 87.44 323 ALA A CA 1
ATOM 2466 C C . ALA A 1 323 ? -7.069 15.093 -3.452 1.00 87.44 323 ALA A C 1
ATOM 2468 O O . ALA A 1 323 ? -6.772 16.257 -3.166 1.00 87.44 323 ALA A O 1
ATOM 2469 N N . SER A 1 324 ? -6.148 14.226 -3.881 1.00 88.94 324 SER A N 1
ATOM 2470 C CA . SER A 1 324 ? -4.756 14.599 -4.142 1.00 88.94 324 SER A CA 1
ATOM 2471 C C . SER A 1 324 ? -4.647 15.621 -5.270 1.00 88.94 324 SER A C 1
ATOM 2473 O O . SER A 1 324 ? -3.777 16.496 -5.201 1.00 88.94 324 SER A O 1
ATOM 2475 N N . ARG A 1 325 ? -5.514 15.525 -6.284 1.00 91.81 325 ARG A N 1
ATOM 2476 C CA . ARG A 1 325 ? -5.583 16.467 -7.407 1.00 91.81 325 ARG A CA 1
ATOM 2477 C C . ARG A 1 325 ? -6.129 17.826 -6.976 1.00 91.81 325 ARG A C 1
ATOM 2479 O O . ARG A 1 325 ? -5.477 18.837 -7.231 1.00 91.81 325 ARG A O 1
ATOM 2486 N N . ALA A 1 326 ? -7.219 17.854 -6.210 1.00 91.38 326 ALA A N 1
ATOM 2487 C CA . ALA A 1 326 ? -7.771 19.079 -5.632 1.00 91.38 326 ALA A CA 1
ATOM 2488 C C . ALA A 1 326 ? -6.744 19.813 -4.752 1.00 91.38 326 ALA A C 1
ATOM 2490 O O . ALA A 1 326 ? -6.545 21.016 -4.903 1.00 91.38 326 ALA A O 1
ATOM 2491 N N . ALA A 1 327 ? -6.003 19.084 -3.908 1.00 89.56 327 ALA A N 1
ATOM 2492 C CA . ALA A 1 327 ? -4.932 19.652 -3.080 1.00 89.56 327 ALA A CA 1
ATOM 2493 C C . ALA A 1 327 ? -3.764 20.262 -3.887 1.00 89.56 327 ALA A C 1
ATOM 2495 O O . ALA A 1 327 ? -2.927 20.959 -3.319 1.00 89.56 327 ALA A O 1
ATOM 2496 N N . ARG A 1 328 ? -3.688 19.984 -5.194 1.00 90.94 328 ARG A N 1
ATOM 2497 C CA . ARG A 1 328 ? -2.682 20.502 -6.135 1.00 90.94 328 ARG A CA 1
ATOM 2498 C C . ARG A 1 328 ? -3.260 21.495 -7.147 1.00 90.94 328 ARG A C 1
ATOM 2500 O O . ARG A 1 328 ? -2.531 21.921 -8.034 1.00 90.94 328 ARG A O 1
ATOM 2507 N N . GLY A 1 329 ? -4.546 21.840 -7.046 1.00 93.69 329 GLY A N 1
ATOM 2508 C CA . GLY A 1 329 ? -5.220 22.699 -8.023 1.00 93.69 329 GLY A CA 1
ATOM 2509 C C . GLY A 1 329 ? -5.369 22.062 -9.411 1.00 93.69 329 GLY A C 1
ATOM 2510 O O . GLY A 1 329 ? -5.402 22.777 -10.407 1.00 93.69 329 GLY A O 1
ATOM 2511 N N . LEU A 1 330 ? -5.418 20.729 -9.490 1.00 92.44 330 LEU A N 1
ATOM 2512 C CA . LEU A 1 330 ? -5.589 19.981 -10.738 1.00 92.44 330 LEU A CA 1
ATOM 2513 C C . LEU A 1 330 ? -7.072 19.621 -10.973 1.00 92.44 330 LEU A C 1
ATOM 2515 O O . LEU A 1 330 ? -7.806 19.452 -9.995 1.00 92.44 330 LEU A O 1
ATOM 2519 N N . PRO A 1 331 ? -7.511 19.432 -12.236 1.00 89.81 331 PRO A N 1
ATOM 2520 C CA . PRO A 1 331 ? -8.844 18.906 -12.561 1.00 89.81 331 PRO A CA 1
ATOM 2521 C C . PRO A 1 331 ? -9.121 17.573 -11.862 1.00 89.81 331 PRO A C 1
ATOM 2523 O O . PRO A 1 331 ? -8.194 16.787 -11.704 1.00 89.81 331 PRO A O 1
ATOM 2526 N N . ALA A 1 332 ? -10.356 17.293 -11.443 1.00 85.38 332 ALA A N 1
ATOM 2527 C CA . ALA A 1 332 ? -10.671 16.114 -10.623 1.00 85.38 332 ALA A CA 1
ATOM 2528 C C . ALA A 1 332 ? -10.609 14.772 -11.384 1.00 85.38 332 ALA A C 1
ATOM 2530 O O . ALA A 1 332 ? -10.431 13.722 -10.772 1.00 85.38 332 ALA A O 1
ATOM 2531 N N . ASP A 1 333 ? -10.709 14.797 -12.710 1.00 87.31 333 ASP A N 1
ATOM 2532 C CA . ASP A 1 333 ? -10.783 13.649 -13.616 1.00 87.31 333 ASP A CA 1
ATOM 2533 C C . ASP A 1 333 ? -9.408 13.026 -13.915 1.00 87.31 333 ASP A C 1
ATOM 2535 O O . ASP A 1 333 ? -8.987 12.872 -15.060 1.00 87.31 333 ASP A O 1
ATOM 2539 N N . GLY A 1 334 ? -8.683 12.633 -12.865 1.00 92.25 334 GLY A N 1
ATOM 2540 C CA . GLY A 1 334 ? -7.398 11.952 -13.011 1.00 92.25 334 GLY A CA 1
ATOM 2541 C C . GLY A 1 334 ? -7.511 10.650 -13.807 1.00 92.25 334 GLY A C 1
ATOM 2542 O O . GLY A 1 334 ? -8.471 9.889 -13.639 1.00 92.25 334 GLY A O 1
ATOM 2543 N N . ALA A 1 335 ? -6.524 10.410 -14.672 1.00 95.69 335 ALA A N 1
ATOM 2544 C CA . ALA A 1 335 ? -6.320 9.162 -15.397 1.00 95.69 335 ALA A CA 1
ATOM 2545 C C . ALA A 1 335 ? -4.836 9.013 -15.759 1.00 95.69 335 ALA A C 1
ATOM 2547 O O . ALA A 1 335 ? -4.153 10.006 -16.025 1.00 95.69 335 ALA A O 1
ATOM 2548 N N . GLY A 1 336 ? -4.338 7.783 -15.784 1.00 96.56 336 GLY A N 1
ATOM 2549 C CA . GLY A 1 336 ? -2.959 7.505 -16.155 1.00 96.56 336 GLY A CA 1
ATOM 2550 C C . GLY A 1 336 ? -2.568 6.058 -15.903 1.00 96.56 336 GLY A C 1
ATOM 2551 O O . GLY A 1 336 ? -3.125 5.394 -15.030 1.00 96.56 336 GLY A O 1
ATOM 2552 N N . ALA A 1 337 ? -1.632 5.561 -16.700 1.00 97.88 337 ALA A N 1
ATOM 2553 C CA . ALA A 1 337 ? -1.138 4.196 -16.590 1.00 97.88 337 ALA A CA 1
ATOM 2554 C C . ALA A 1 337 ? 0.233 4.051 -17.256 1.00 97.88 337 ALA A C 1
ATOM 2556 O O . ALA A 1 337 ? 0.647 4.900 -18.045 1.00 97.88 337 ALA A O 1
ATOM 2557 N N . LEU A 1 338 ? 0.921 2.952 -16.962 1.00 98.38 338 LEU A N 1
ATOM 2558 C CA . LEU A 1 338 ? 2.195 2.585 -17.572 1.00 98.38 338 LEU A CA 1
ATOM 2559 C C . LEU A 1 338 ? 2.077 1.203 -18.216 1.00 98.38 338 LEU A C 1
ATOM 2561 O O . LEU A 1 338 ? 1.853 0.213 -17.525 1.00 98.38 338 LEU A O 1
ATOM 2565 N N . TRP A 1 339 ? 2.281 1.119 -19.525 1.00 98.44 339 TRP A N 1
ATOM 2566 C CA . TRP A 1 339 ? 2.458 -0.153 -20.215 1.00 98.44 339 TRP A CA 1
ATOM 2567 C C . TRP A 1 339 ? 3.914 -0.614 -20.157 1.00 98.44 339 TRP A C 1
ATOM 2569 O O . TRP A 1 339 ? 4.830 0.181 -20.366 1.00 98.44 339 TRP A O 1
ATOM 2579 N N . LEU A 1 340 ? 4.118 -1.917 -19.955 1.00 98.31 340 LEU A N 1
ATOM 2580 C CA . LEU A 1 340 ? 5.347 -2.627 -20.306 1.00 98.31 340 LEU A CA 1
ATOM 2581 C C . LEU A 1 340 ? 5.015 -3.723 -21.320 1.00 98.31 340 LEU A C 1
ATOM 2583 O O . LEU A 1 340 ? 4.232 -4.633 -21.041 1.00 98.31 340 LEU A O 1
ATOM 2587 N N . TRP A 1 341 ? 5.629 -3.646 -22.493 1.00 97.44 341 TRP A N 1
ATOM 2588 C CA . TRP A 1 341 ? 5.389 -4.537 -23.619 1.00 97.44 341 TRP A CA 1
ATOM 2589 C C . TRP A 1 341 ? 6.496 -5.595 -23.748 1.00 97.44 341 TRP A C 1
ATOM 2591 O O . TRP A 1 341 ? 7.675 -5.265 -23.599 1.00 97.44 341 TRP A O 1
ATOM 2601 N N . PRO A 1 342 ? 6.168 -6.842 -24.144 1.00 96.25 342 PRO A N 1
ATOM 2602 C CA . PRO A 1 342 ? 7.166 -7.901 -24.347 1.00 96.25 342 PRO A CA 1
ATOM 2603 C C . PRO A 1 342 ? 8.229 -7.586 -25.395 1.00 96.25 342 PRO A C 1
ATOM 2605 O O . PRO A 1 342 ? 9.340 -8.102 -25.345 1.00 96.25 342 PRO A O 1
ATOM 2608 N N . ARG A 1 343 ? 7.883 -6.721 -26.351 1.00 92.44 343 ARG A N 1
ATOM 2609 C CA . ARG A 1 343 ? 8.740 -6.314 -27.469 1.00 92.44 343 ARG A CA 1
ATOM 2610 C C . ARG A 1 343 ? 9.817 -5.287 -27.101 1.00 92.44 343 ARG A C 1
ATOM 2612 O O . ARG A 1 343 ? 10.446 -4.743 -27.999 1.00 92.44 343 ARG A O 1
ATOM 2619 N N . GLY A 1 344 ? 10.028 -5.015 -25.815 1.00 92.75 344 GLY A N 1
ATOM 2620 C CA . GLY A 1 344 ? 11.083 -4.105 -25.382 1.00 92.75 344 GLY A CA 1
ATOM 2621 C C . GLY A 1 344 ? 10.652 -2.648 -25.253 1.00 92.75 344 GLY A C 1
ATOM 2622 O O . GLY A 1 344 ? 11.443 -1.755 -25.534 1.00 92.75 344 GLY A O 1
ATOM 2623 N N . GLU A 1 345 ? 9.391 -2.386 -24.909 1.00 93.31 345 GLU A N 1
ATOM 2624 C CA . GLU A 1 345 ? 8.870 -1.018 -24.867 1.00 93.31 345 GLU A CA 1
ATOM 2625 C C . GLU A 1 345 ? 8.134 -0.738 -23.567 1.00 93.31 345 GLU A C 1
ATOM 2627 O O . GLU A 1 345 ? 7.332 -1.554 -23.116 1.00 93.31 345 GLU A O 1
ATOM 2632 N N . ALA A 1 346 ? 8.357 0.443 -22.996 1.00 97.00 346 ALA A N 1
ATOM 2633 C CA . ALA A 1 346 ? 7.527 0.981 -21.932 1.00 97.00 346 ALA A CA 1
ATOM 2634 C C . ALA A 1 346 ? 6.833 2.258 -22.422 1.00 97.00 346 ALA A C 1
ATOM 2636 O O . ALA A 1 346 ? 7.447 3.079 -23.103 1.00 97.00 346 ALA A O 1
ATOM 2637 N N . GLU A 1 347 ? 5.557 2.430 -22.093 1.00 97.25 347 GLU A N 1
ATOM 2638 C CA . GLU A 1 347 ? 4.762 3.575 -22.541 1.00 97.25 347 GLU A CA 1
ATOM 2639 C C . GLU A 1 347 ? 3.974 4.170 -21.374 1.00 97.25 347 GLU A C 1
ATOM 2641 O O . GLU A 1 347 ? 3.143 3.501 -20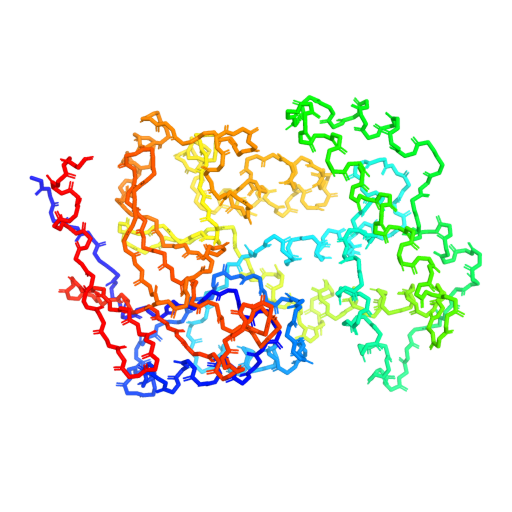.763 1.00 97.25 347 GLU A O 1
ATOM 2646 N N . GLY A 1 348 ? 4.245 5.434 -21.060 1.00 97.38 348 GLY A N 1
ATOM 2647 C CA . GLY A 1 348 ? 3.476 6.204 -20.092 1.00 97.38 348 GLY A CA 1
ATOM 2648 C C . GLY A 1 348 ? 2.269 6.867 -20.747 1.00 97.38 348 GLY A C 1
ATOM 2649 O O . GLY A 1 348 ? 2.393 7.477 -21.811 1.00 97.38 348 GLY A O 1
ATOM 2650 N N . LEU A 1 349 ? 1.114 6.778 -20.096 1.00 97.25 349 LEU A N 1
ATOM 2651 C CA . LEU A 1 349 ? -0.157 7.305 -20.579 1.00 97.25 349 LEU A CA 1
ATOM 2652 C C . LEU A 1 349 ? -0.722 8.333 -19.600 1.00 97.25 349 LEU A C 1
ATOM 2654 O O . LEU A 1 349 ? -0.850 8.050 -18.410 1.00 97.25 349 LEU A O 1
ATOM 2658 N N . THR A 1 350 ? -1.131 9.486 -20.123 1.00 95.38 350 THR A N 1
ATOM 2659 C CA . THR A 1 350 ? -1.989 10.478 -19.454 1.00 95.38 350 THR A CA 1
ATOM 2660 C C . THR A 1 350 ? -2.976 11.066 -20.473 1.00 95.38 350 THR A C 1
ATOM 2662 O O . THR A 1 350 ? -2.795 10.877 -21.681 1.00 95.38 350 THR A O 1
ATOM 2665 N N . PRO A 1 351 ? -4.060 11.746 -20.054 1.00 93.56 351 PRO A N 1
ATOM 2666 C CA . PRO A 1 351 ? -4.994 12.367 -20.989 1.00 93.56 351 PRO A CA 1
ATOM 2667 C C . PRO A 1 351 ? -4.281 13.247 -22.025 1.00 93.56 351 PRO A C 1
ATOM 2669 O O . PRO A 1 351 ? -3.536 14.161 -21.679 1.00 93.56 351 PRO A O 1
ATOM 2672 N N . GLY A 1 352 ? -4.491 12.944 -23.309 1.00 90.25 352 GLY A N 1
ATOM 2673 C CA . GLY A 1 352 ? -3.893 13.680 -24.427 1.00 90.25 352 GLY A CA 1
ATOM 2674 C C . GLY A 1 352 ? -2.398 13.433 -24.661 1.00 90.25 352 GLY A C 1
ATOM 2675 O O . GLY A 1 352 ? -1.817 14.090 -25.524 1.00 90.25 352 GLY A O 1
ATOM 2676 N N . ARG A 1 353 ? -1.755 12.502 -23.940 1.00 92.62 353 ARG A N 1
ATOM 2677 C CA . ARG A 1 353 ? -0.310 12.264 -24.054 1.00 92.62 353 ARG A CA 1
ATOM 2678 C C . ARG A 1 353 ? 0.053 10.783 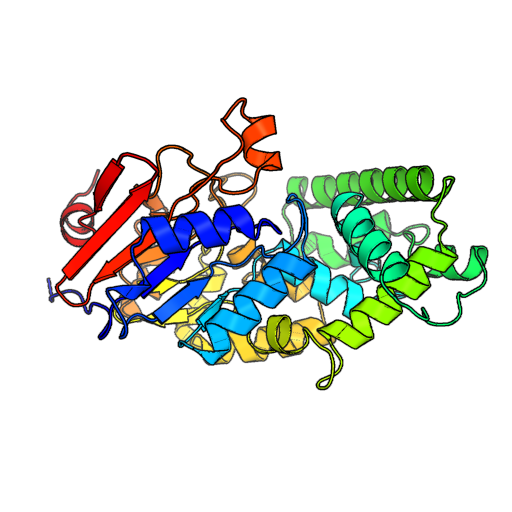-23.930 1.00 92.62 353 ARG A C 1
ATOM 2680 O O . ARG A 1 353 ? -0.365 10.090 -23.008 1.00 92.62 353 ARG A O 1
ATOM 2687 N N . ARG A 1 354 ? 0.913 10.324 -24.843 1.00 95.00 354 ARG A N 1
ATOM 2688 C CA . ARG A 1 354 ? 1.606 9.032 -24.768 1.00 95.00 354 ARG A CA 1
ATOM 2689 C C . ARG A 1 354 ? 3.109 9.273 -24.845 1.00 95.00 354 ARG A C 1
ATOM 2691 O O . ARG A 1 354 ? 3.560 10.048 -25.687 1.00 95.00 354 ARG A O 1
ATOM 2698 N N . ILE A 1 355 ? 3.875 8.674 -23.939 1.00 93.62 355 ILE A N 1
ATOM 2699 C CA . ILE A 1 355 ? 5.322 8.886 -23.823 1.00 93.62 355 ILE A CA 1
ATOM 2700 C C . ILE A 1 355 ? 6.017 7.537 -23.920 1.00 93.62 355 ILE A C 1
ATOM 2702 O O . ILE A 1 355 ? 5.807 6.675 -23.072 1.00 93.62 355 ILE A O 1
ATOM 2706 N N . SER A 1 356 ? 6.895 7.376 -24.907 1.00 93.62 356 SER A N 1
ATOM 2707 C CA . SER A 1 356 ? 7.799 6.229 -24.949 1.00 93.62 356 SER A CA 1
ATOM 2708 C C . SER A 1 356 ? 8.880 6.396 -23.882 1.00 93.62 356 SER A C 1
ATOM 2710 O O . SER A 1 356 ? 9.592 7.399 -23.860 1.00 93.62 356 SER A O 1
ATOM 2712 N N . LEU A 1 357 ? 9.032 5.395 -23.025 1.00 90.69 357 LEU A N 1
ATOM 2713 C CA . LEU A 1 357 ? 10.102 5.291 -22.043 1.00 90.69 357 LEU A CA 1
ATOM 2714 C C . LEU A 1 357 ? 11.063 4.195 -22.521 1.00 90.69 357 LEU A C 1
ATOM 2716 O O . LEU A 1 357 ? 10.629 3.091 -22.850 1.00 90.69 357 LEU A O 1
ATOM 2720 N N . ARG A 1 358 ? 12.365 4.503 -22.571 1.00 87.38 358 ARG A N 1
ATOM 2721 C CA . ARG A 1 358 ? 13.440 3.588 -23.003 1.00 87.38 358 ARG A CA 1
ATOM 2722 C C . ARG A 1 358 ? 14.384 3.291 -21.827 1.00 87.38 358 ARG A C 1
ATOM 2724 O O . ARG A 1 358 ? 15.400 3.977 -21.658 1.00 87.38 358 ARG A O 1
ATOM 2731 N N . PRO A 1 359 ? 14.034 2.332 -20.945 1.00 82.44 359 PRO A N 1
ATOM 2732 C CA . PRO A 1 359 ? 14.836 1.996 -19.770 1.00 82.44 359 PRO A CA 1
ATOM 2733 C C . PRO A 1 359 ? 16.284 1.616 -20.102 1.00 82.44 359 PRO A C 1
ATOM 2735 O O . PRO A 1 359 ? 17.214 2.003 -19.395 1.00 82.44 359 PRO A O 1
ATOM 2738 N N . GLU A 1 360 ? 16.481 0.889 -21.197 1.00 81.62 360 GLU A N 1
ATOM 2739 C CA . GLU A 1 360 ? 17.772 0.401 -21.672 1.00 81.62 360 GLU A CA 1
ATOM 2740 C C . GLU A 1 360 ? 18.727 1.525 -22.088 1.00 81.62 360 GLU A C 1
ATOM 2742 O O . GLU A 1 360 ? 19.904 1.480 -21.728 1.00 81.62 360 GLU A O 1
ATOM 2747 N N . GLU A 1 361 ? 18.226 2.559 -22.765 1.00 77.00 361 GLU A N 1
ATOM 2748 C CA . GLU A 1 361 ? 19.016 3.730 -23.170 1.00 77.00 361 GLU A CA 1
ATOM 2749 C C . GLU A 1 361 ? 19.419 4.556 -21.945 1.00 77.00 361 GLU A C 1
ATOM 2751 O O . GLU A 1 361 ? 20.565 4.985 -21.807 1.00 77.00 361 GLU A O 1
ATOM 2756 N N . SER A 1 362 ? 18.499 4.686 -20.987 1.00 69.75 362 SER A N 1
ATOM 2757 C CA . SER A 1 362 ? 18.751 5.389 -19.727 1.00 69.75 362 SER A CA 1
ATOM 2758 C C . SER A 1 362 ? 19.714 4.634 -18.807 1.00 69.75 362 SER A C 1
ATOM 2760 O O . SER A 1 362 ? 20.333 5.247 -17.939 1.00 69.75 362 SER A O 1
ATOM 2762 N N . ALA A 1 363 ? 19.856 3.313 -18.966 1.00 59.62 363 ALA A N 1
ATOM 2763 C CA . ALA A 1 363 ? 20.786 2.477 -18.206 1.00 59.62 363 ALA A CA 1
ATOM 2764 C C . ALA A 1 363 ? 22.239 2.552 -18.692 1.00 59.62 363 ALA A C 1
ATOM 2766 O O . ALA A 1 363 ? 23.141 2.268 -17.906 1.00 59.62 363 ALA A O 1
ATOM 2767 N N . ALA A 1 364 ? 22.463 2.953 -19.945 1.00 55.41 364 ALA A N 1
ATOM 2768 C CA . ALA A 1 364 ? 23.795 3.143 -20.513 1.00 55.41 364 ALA A CA 1
ATOM 2769 C C . ALA A 1 364 ? 24.413 4.516 -20.174 1.00 55.41 364 ALA A C 1
ATOM 2771 O O . ALA A 1 364 ? 25.622 4.688 -20.311 1.00 55.41 364 ALA A O 1
ATOM 2772 N N . GLY A 1 365 ? 23.606 5.479 -19.714 1.00 43.62 365 GLY A N 1
ATOM 2773 C CA . GLY A 1 365 ? 24.054 6.813 -19.320 1.00 43.62 365 GLY A CA 1
ATOM 2774 C C . GLY A 1 365 ? 24.343 6.929 -17.822 1.00 43.62 365 GLY A C 1
ATOM 2775 O O . GLY A 1 365 ? 23.433 6.860 -16.995 1.00 43.62 365 GLY A O 1
ATOM 2776 N N . SER A 1 366 ? 25.606 7.167 -17.469 1.00 35.22 366 SER A N 1
ATOM 2777 C CA . SER A 1 366 ? 25.952 7.935 -16.272 1.00 35.22 366 SER A CA 1
ATOM 2778 C C . SER A 1 366 ? 25.577 9.394 -16.537 1.00 35.22 366 SER A C 1
ATOM 2780 O O . SER A 1 366 ? 26.283 10.072 -17.283 1.00 35.22 366 SER A O 1
ATOM 2782 N N . VAL A 1 367 ? 24.443 9.834 -15.989 1.00 36.53 367 VAL A N 1
ATOM 2783 C CA . VAL A 1 367 ? 24.155 11.262 -15.791 1.00 36.53 367 VAL A CA 1
ATOM 2784 C C . VAL A 1 367 ? 24.660 11.651 -14.416 1.00 36.53 367 VAL A C 1
ATOM 2786 O O . VAL A 1 367 ? 24.333 10.901 -13.464 1.00 36.53 367 VAL A O 1
#

Radius of gyration: 20.48 Å; Cα contacts (8 Å, |Δi|>4): 754; chains: 1; bounding box: 54×39×56 Å

Nearest PDB structures (foldseek):
  2gju-assembly1_A  TM=5.714E-01  e=1.509E-03  Pyrococcus horikoshii OT3
  6s6v-assembly1_B  TM=6.656E-01  e=1.130E-01  Escherichia coli
  6gcc-assembly1_B  TM=1.243E-01  e=8.727E-01  Trametes versicolor
  6gcb-assembly1_B  TM=1.225E-01  e=7.360E-01  Trametes versicolor

Sequence (367 aa):
MSAWAWPSVPLLFLSDLHADAEAFARSLALAELERVPAAKVVVGGDLLDKGPDELALLRALGELRRERELILLLGNHDLRFELALRHMGARDPRRSHFVVRLGLKGLRFLRRLYRQAGAPPPARGEAEARARLDLPAGWAEGFRAEIGAALPPAGLEREITRAHAKAAALADALQGDFAWAELDAALELARARFLDPAGEFAWVLAAGRLCWRAGDFLFVHAGVCDAFAQRLASEGPAGLERERRQQAERDPAALYYGPLGNALRTKYRAELDPPLTAAGAAALSRMGVRALVTGHRPDPAGPRLARYGGVLHLEGDCCLDAASRAARGLPADGAGALWLWPRGEAEGLTPGRRISLRPEESAAGSV

Mean predicted aligned error: 4.09 Å